Protein AF-0000000070214002 (afdb_homodimer)

InterPro domains:
  IPR002818 DJ-1/PfpI [PF01965] (9-193)
  IPR029062 Class I glutamine amidotransferase-like [G3DSA:3.40.50.880] (2-224)
  IPR029062 Class I glutamine amidotransferase-like [SSF52317] (7-211)
  IPR052158 Isonitrile Hydratase and Quaternary Amine Regulator [PTHR43130] (5-222)

Organism: Alternaria alternata (NCBI:txid5599)

Sequence (456 aa):
MPAHPLPTKIGVVIFPGFQLLDWAGPLDAFNILSNNHTLSLCTIAYTLDPVPTQNFMQDKQGSQFSQSMVPTHTFENAPDDLEVLLLPGGLGARGPGSDAWMKPQVEYLKRLDLSGKGSIKWVLTVCTGSEILARTGLLDGRRATTNKRAFNDVKTQHPNVDWVAKARWVVDGNIWTSSGISAGMDLAFAWMAEVFGEETAQFVADRSEYERNVDSGNDRYAERWGAVMPAHPLPTKIGVVIFPGFQLLDWAGPLDAFNILSNNHTLSLCTIAYTLDPVPTQNFMQDKQGSQFSQSMVPTHTFENAPDDLEVLLLPGGLGARGPGSDAWMKPQVEYLKRLDLSGKGSIKWVLTVCTGSEILARTGLLDGRRATTNKRAFNDVKTQHPNVDWVAKARWVVDGNIWTSSGISAGMDLAFAWMAEVFGEETAQFVADRSEYERNVDSGNDRYAERWGAV

Solvent-accessible surface area (backbone atoms only — not comparable to full-atom values): 22161 Å² total; per-residue (Å²): 124,84,77,72,78,74,78,40,34,37,31,34,51,57,51,58,5,29,35,60,36,23,48,38,39,32,46,35,54,49,45,57,45,16,41,79,38,55,28,33,56,40,36,30,18,88,46,64,61,64,39,34,38,49,35,70,53,21,54,75,48,65,21,53,52,62,54,32,37,52,34,74,26,24,72,87,66,50,74,84,70,34,24,31,39,37,31,36,17,38,58,30,68,70,41,92,69,15,66,67,69,42,43,62,55,41,53,46,57,62,71,48,60,81,82,35,79,53,52,26,40,34,38,39,22,10,11,46,13,33,55,55,47,40,75,61,52,75,36,54,75,33,57,32,23,33,17,30,78,51,31,62,65,48,43,68,76,41,68,57,35,45,70,45,56,60,26,25,34,30,76,44,86,45,37,36,17,4,12,24,33,47,22,16,34,31,41,42,40,53,50,34,23,72,71,68,30,56,69,52,25,50,52,45,30,54,72,33,50,43,89,70,64,88,50,45,65,69,32,70,47,13,55,74,49,60,44,95,124,84,78,72,78,74,80,38,34,37,32,35,52,56,50,58,5,28,35,58,34,22,49,38,40,32,47,35,54,50,45,58,43,16,41,81,38,55,26,32,55,40,35,30,18,89,46,65,60,64,39,34,38,51,35,70,53,21,53,75,48,65,21,53,54,62,54,32,36,49,34,75,24,24,72,87,64,50,76,83,69,35,25,30,39,38,30,36,18,36,58,29,68,71,42,92,68,15,66,67,69,42,44,64,55,42,54,46,56,62,71,48,60,81,80,35,80,54,51,27,41,35,37,40,23,9,11,46,12,34,54,56,48,40,73,59,50,76,35,54,78,32,56,31,23,33,17,29,79,51,30,63,63,49,44,68,76,42,69,57,34,44,70,44,54,62,27,26,34,28,76,42,87,45,38,34,16,5,12,25,32,48,22,15,34,32,41,43,40,53,51,35,23,72,71,68,29,54,69,52,25,50,50,46,30,55,73,33,50,43,90,70,64,88,50,46,64,68,32,71,47,13,56,75,49,58,44,97

Foldseek 3Di:
DPQPDFFAEEEEEDAAQFDPLLPCQLVLLVVLLCVPPHHDYFYEYQDQFWHKNDAVVCVVVVHPDIDTHGGPYYLVPPDQQGAEYEFTGGRCCPDVPNCVRLVSVLVSLLVHDCVCPGNHNAYEYAACSVLSVVVNVPQFCHEWEHALLCGVVSCVVRVRHNYDLQWQWDDTRRYIYGYHRNSSNLSSLQVCCVRVNNVSSVVSCVVVVHDHDNGGRPDCVSVVNVVD/DPQPDFFAEEEEEDAAQFDPLLPCQLVLLVVLLCVPPHHDYFYEYQDQFWHKNDAVVCVVVVHPDIDTHGGPYYLVPPDQQGAEYEFTGGRCCPDVPNVVRLVSVLVSLLVHDCVCPGNHNAYEYAACSVLSVVVNVPQFCHEWEHALLCGVVSCVVRVRHNYDLQWQWDDDRRYIYGYHRNSSNLSSLQVCCVRVNNVSSVVSCVVVVHDHDNGGRPHCVSVVNVVD

Secondary structure (DSSP, 8-state):
----PPP-EEEEE--TT--HHHHHHHHHHHHHHTTTS--EEEEEESSSS-EE---HHHHHHT-B---EE--SEETTT--TT--EEEE---GGGTSTTHHHHHHHHHHHHHHS--SSSSS--EEEE-TTHHHHHHTTTTTTTSEE---SSSHHHHHHH-TTSEE-SS-SEEEETTEEEE-STTHHHHHHHHHHHHHH-HHHHHHHHHHTT------TT--THHHHTT--/----PPP-EEEEE--TT--HHHHHHHHHHHHHHTTTS--EEEEEESSSS-EE---HHHHHHT-B---EE--SEETTT--TT--EEEE---GGGTSTTHHHHHHHHHHHHHHS--SSSSS--EEEE-TTHHHHHHTTTTTTTSEE---SSSHHHHHHH-TTSEE-SS-SEEEETTEEEE-STTHHHHHHHHHHHHHH-HHHHHHHHHHTT------TT--THHHHTT--

Nearest PDB structures (foldseek):
  3mgk-assembly1_A  TM=8.714E-01  e=1.016E-22  Clostridium acetobutylicum
  4e08-assembly1_B  TM=8.415E-01  e=1.774E-12  Drosophila melanogaster
  3er6-assembly3_E  TM=8.351E-01  e=1.219E-11  Vibrio parahaemolyticus
  4xll-assembly1_B  TM=7.725E-01  e=6.483E-11  Toxoplasma gondii
  3er6-assembly1_B  TM=8.057E-01  e=6.913E-11  Vibrio parahaemolyticus

pLDDT: mean 96.8, std 7.23, range [34.97, 98.94]

Structure (mmCIF, N/CA/C/O backbone):
data_AF-0000000070214002-model_v1
#
loop_
_entity.id
_entity.type
_entity.pdbx_description
1 polymer 'DJ-1/PfpI family protein-like protein'
#
loop_
_atom_site.group_PDB
_atom_site.id
_atom_site.type_symbol
_atom_site.label_atom_id
_atom_site.label_alt_id
_atom_site.label_comp_id
_atom_site.label_asym_id
_atom_site.label_entity_id
_atom_site.label_seq_id
_atom_site.pdbx_PDB_ins_code
_atom_site.Cartn_x
_atom_site.Cartn_y
_atom_site.Cartn_z
_atom_site.occupancy
_atom_site.B_iso_or_equiv
_atom_site.auth_seq_id
_atom_site.auth_comp_id
_atom_site.auth_asym_id
_atom_site.auth_atom_id
_atom_site.pdbx_PDB_model_num
ATOM 1 N N . MET A 1 1 ? -24.578 14.391 22.609 1 34.97 1 MET A N 1
ATOM 2 C CA . MET A 1 1 ? -23.875 15.234 21.641 1 34.97 1 MET A CA 1
ATOM 3 C C . MET A 1 1 ? -24.219 14.812 20.203 1 34.97 1 MET A C 1
ATOM 5 O O . MET A 1 1 ? -24.234 13.617 19.906 1 34.97 1 MET A O 1
ATOM 9 N N . PRO A 1 2 ? -24.953 15.562 19.406 1 40.78 2 PRO A N 1
ATOM 10 C CA . PRO A 1 2 ? -25.469 15.031 18.141 1 40.78 2 PRO A CA 1
ATOM 11 C C . PRO A 1 2 ? -24.422 14.273 17.344 1 40.78 2 PRO A C 1
ATOM 13 O O . PRO A 1 2 ? -23.234 14.617 17.391 1 40.78 2 PRO A O 1
ATOM 16 N N . ALA A 1 3 ? -24.516 13.055 17.172 1 52.34 3 ALA A N 1
ATOM 17 C CA . ALA A 1 3 ? -23.625 12.172 16.406 1 52.34 3 ALA A CA 1
ATOM 18 C C . ALA A 1 3 ? -23.266 12.789 15.062 1 52.34 3 ALA A C 1
ATOM 20 O O . ALA A 1 3 ? -24.141 13.133 14.273 1 52.34 3 ALA A O 1
ATOM 21 N N . HIS A 1 4 ? -22.156 13.805 14.938 1 65.88 4 HIS A N 1
ATOM 22 C CA . HIS A 1 4 ? -21.75 14.289 13.617 1 65.88 4 HIS A CA 1
ATOM 23 C C . HIS A 1 4 ? -21.844 13.18 12.57 1 65.88 4 HIS A C 1
ATOM 25 O O . HIS A 1 4 ? -21.609 12.008 12.875 1 65.88 4 HIS A O 1
ATOM 31 N N . PRO A 1 5 ? -22.5 13.609 11.477 1 87.25 5 PRO A N 1
ATOM 32 C CA . PRO A 1 5 ? -22.594 12.609 10.406 1 87.25 5 PRO A CA 1
ATOM 33 C C . PRO A 1 5 ? -21.234 12.023 10.031 1 87.25 5 PRO A C 1
ATOM 35 O O . PRO A 1 5 ? -20.203 12.695 10.148 1 87.25 5 PRO A O 1
ATOM 38 N N . LEU A 1 6 ? -21.172 10.727 9.844 1 96.62 6 LEU A N 1
ATOM 39 C CA . LEU A 1 6 ? -19.953 10.039 9.422 1 96.62 6 LEU A CA 1
ATOM 40 C C . LEU A 1 6 ? -19.422 10.633 8.117 1 96.62 6 LEU A C 1
ATOM 42 O O . LEU A 1 6 ? -20.188 10.984 7.227 1 96.62 6 LEU A O 1
ATOM 46 N N . PRO A 1 7 ? -18.141 10.859 8.078 1 97.94 7 PRO A N 1
ATOM 47 C CA . PRO A 1 7 ? -17.578 11.406 6.84 1 97.94 7 PRO A CA 1
ATOM 48 C C . PRO A 1 7 ? -17.781 10.484 5.645 1 97.94 7 PRO A C 1
ATOM 50 O O . PRO A 1 7 ? -17.781 9.258 5.797 1 97.94 7 PRO A O 1
ATOM 53 N N . THR A 1 8 ? -17.891 11.102 4.457 1 98.31 8 THR A N 1
ATOM 54 C CA . THR A 1 8 ? -18.109 10.312 3.248 1 98.31 8 THR A CA 1
ATOM 55 C C . THR A 1 8 ? -17.125 10.719 2.156 1 98.31 8 THR A C 1
ATOM 57 O O . THR A 1 8 ? -16.938 9.977 1.188 1 98.31 8 THR A O 1
ATOM 60 N N . LYS A 1 9 ? -16.547 11.914 2.232 1 98.69 9 LYS A N 1
ATOM 61 C CA . LYS A 1 9 ? -15.68 12.422 1.167 1 98.69 9 LYS A CA 1
ATOM 62 C C . LYS A 1 9 ? -14.25 12.609 1.661 1 98.69 9 LYS A C 1
ATOM 64 O O . LYS A 1 9 ? -13.992 13.453 2.521 1 98.69 9 LYS A O 1
ATOM 69 N N . ILE A 1 10 ? -13.367 11.891 1.096 1 98.88 10 ILE A N 1
ATOM 70 C CA . ILE A 1 10 ? -11.961 11.867 1.491 1 98.88 10 ILE A CA 1
ATOM 71 C C . ILE A 1 10 ? -11.094 12.367 0.338 1 98.88 10 ILE A C 1
ATOM 73 O O . ILE A 1 10 ? -11.266 11.938 -0.806 1 98.88 10 ILE A O 1
ATOM 77 N N . GLY A 1 11 ? -10.258 13.344 0.576 1 98.94 11 GLY A N 1
ATOM 78 C CA . GLY A 1 11 ? -9.219 13.766 -0.35 1 98.94 11 GLY A CA 1
ATOM 79 C C . GLY A 1 11 ? -7.836 13.289 0.047 1 98.94 11 GLY A C 1
ATOM 80 O O . GLY A 1 11 ? -7.516 13.219 1.235 1 98.94 11 GLY A O 1
ATOM 81 N N . VAL A 1 12 ? -7.051 12.938 -0.896 1 98.94 12 VAL A N 1
ATOM 82 C CA . VAL A 1 12 ? -5.641 12.633 -0.677 1 98.94 12 VAL A CA 1
ATOM 83 C C . VAL A 1 12 ? -4.777 13.414 -1.665 1 98.94 12 VAL A C 1
ATOM 85 O O . VAL A 1 12 ? -5.125 13.531 -2.842 1 98.94 12 VAL A O 1
ATOM 88 N N . VAL A 1 13 ? -3.689 13.977 -1.205 1 98.56 13 VAL A N 1
ATOM 89 C CA . VAL A 1 13 ? -2.771 14.727 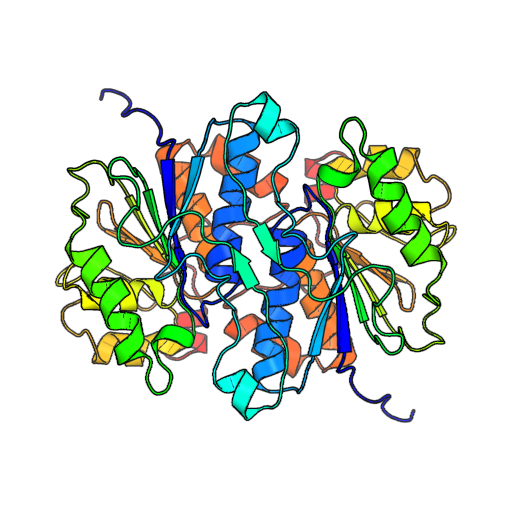-2.051 1 98.56 13 VAL A CA 1
ATOM 90 C C . VAL A 1 13 ? -1.559 13.867 -2.396 1 98.56 13 VAL A C 1
ATOM 92 O O . VAL A 1 13 ? -0.969 13.234 -1.52 1 98.56 13 VAL A O 1
ATOM 95 N N . ILE A 1 14 ? -1.223 13.852 -3.686 1 98.19 14 ILE A N 1
ATOM 96 C CA . ILE A 1 14 ? -0.015 13.133 -4.074 1 98.19 14 ILE A CA 1
ATOM 97 C C . ILE A 1 14 ? 0.892 14.055 -4.891 1 98.19 14 ILE A C 1
ATOM 99 O O . ILE A 1 14 ? 0.441 15.07 -5.418 1 98.19 14 ILE A O 1
ATOM 103 N N . PHE A 1 15 ? 2.16 13.711 -4.953 1 97.06 15 PHE A N 1
ATOM 104 C CA . PHE A 1 15 ? 3.217 14.445 -5.645 1 97.06 15 PHE A CA 1
ATOM 105 C C . PHE A 1 15 ? 4.301 13.492 -6.133 1 97.06 15 PHE A C 1
ATOM 107 O O . PHE A 1 15 ? 4.418 12.367 -5.645 1 97.06 15 PHE A O 1
ATOM 114 N N . PRO A 1 16 ? 5.062 13.906 -7.191 1 96.44 16 PRO A N 1
ATOM 115 C CA . PRO A 1 16 ? 6.129 13.016 -7.66 1 96.44 16 PRO A CA 1
ATOM 116 C C . PRO A 1 16 ? 7.082 12.602 -6.539 1 96.44 16 PRO A C 1
ATOM 118 O O . PRO A 1 16 ? 7.578 13.453 -5.797 1 96.44 16 PRO A O 1
ATOM 121 N N . GLY A 1 17 ? 7.285 11.297 -6.41 1 96.94 17 GLY A N 1
ATOM 122 C CA . GLY A 1 17 ? 8.195 10.781 -5.398 1 96.94 17 GLY A CA 1
ATOM 123 C C . GLY A 1 17 ? 7.531 10.578 -4.051 1 96.94 17 GLY A C 1
ATOM 124 O O . GLY A 1 17 ? 8.211 10.492 -3.025 1 96.94 17 GLY A O 1
ATOM 125 N N . PHE A 1 18 ? 6.148 10.586 -4.02 1 97.88 18 PHE A N 1
ATOM 126 C CA . PHE A 1 18 ? 5.504 10.219 -2.764 1 97.88 18 PHE A CA 1
ATOM 127 C C . PHE A 1 18 ? 5.762 8.758 -2.422 1 97.88 18 PHE A C 1
ATOM 129 O O . PHE A 1 18 ? 6.098 7.961 -3.301 1 97.88 18 PHE A O 1
ATOM 136 N N . GLN A 1 19 ? 5.734 8.445 -1.136 1 98.69 19 GLN A N 1
ATOM 137 C CA . GLN A 1 19 ? 5.945 7.078 -0.666 1 98.69 19 GLN A CA 1
ATOM 138 C C . GLN A 1 19 ? 4.707 6.219 -0.889 1 98.69 19 GLN A C 1
ATOM 140 O O . GLN A 1 19 ? 3.633 6.523 -0.362 1 98.69 19 GLN A O 1
ATOM 145 N N . LEU A 1 20 ? 4.848 5.176 -1.589 1 98.94 20 LEU A N 1
ATOM 146 C CA . LEU A 1 20 ? 3.734 4.359 -2.059 1 98.94 20 LEU A CA 1
ATOM 147 C C . LEU A 1 20 ? 2.877 3.887 -0.89 1 98.94 20 LEU A C 1
ATOM 149 O O . LEU A 1 20 ? 1.657 4.07 -0.895 1 98.94 20 LEU A O 1
ATOM 153 N N . LEU A 1 21 ? 3.486 3.367 0.119 1 98.94 21 LEU A N 1
ATOM 154 C CA . LEU A 1 21 ? 2.732 2.764 1.212 1 98.94 21 LEU A CA 1
ATOM 155 C C . LEU A 1 21 ? 2.146 3.838 2.125 1 98.94 21 LEU A C 1
ATOM 157 O O . LEU A 1 21 ? 1.149 3.6 2.811 1 98.94 21 LEU A O 1
ATOM 161 N N . ASP A 1 22 ? 2.742 5.07 2.16 1 98.94 22 ASP A N 1
ATOM 162 C CA . ASP A 1 22 ? 2.113 6.18 2.869 1 98.94 22 ASP A CA 1
ATOM 163 C C . ASP A 1 22 ? 0.704 6.441 2.342 1 98.94 22 ASP A C 1
ATOM 165 O O . ASP A 1 22 ? -0.184 6.84 3.098 1 98.94 22 ASP A O 1
ATOM 169 N N . TRP A 1 23 ? 0.644 6.301 1.105 1 98.88 23 TRP A N 1
ATOM 170 C CA . TRP A 1 23 ? -0.582 6.559 0.355 1 98.88 23 TRP A CA 1
ATOM 171 C C . TRP A 1 23 ? -1.485 5.332 0.351 1 98.88 23 TRP A C 1
ATOM 173 O O . TRP A 1 23 ? -2.652 5.41 0.744 1 98.88 23 TRP A O 1
ATOM 183 N N . ALA A 1 24 ? -0.997 4.18 0.075 1 98.94 24 ALA A N 1
ATOM 184 C CA . ALA A 1 24 ? -1.793 2.986 -0.192 1 98.94 24 ALA A CA 1
ATOM 185 C C . ALA A 1 24 ? -2.25 2.33 1.107 1 98.94 24 ALA A C 1
ATOM 187 O O . ALA A 1 24 ? -3.326 1.73 1.162 1 98.94 24 ALA A O 1
ATOM 188 N N . GLY A 1 25 ? -1.428 2.424 2.146 1 98.88 25 GLY A N 1
ATOM 189 C CA . GLY A 1 25 ? -1.771 1.788 3.408 1 98.88 25 GLY A CA 1
ATOM 190 C C . GLY A 1 25 ? -3.105 2.248 3.965 1 98.88 25 GLY A C 1
ATOM 191 O O . GLY A 1 25 ? -4.047 1.459 4.062 1 98.88 25 GLY A O 1
ATOM 192 N N . PRO A 1 26 ? -3.203 3.541 4.273 1 98.94 26 PRO A N 1
ATOM 193 C CA . PRO A 1 26 ? -4.484 4.062 4.758 1 98.94 26 PRO A CA 1
ATOM 194 C C . PRO A 1 26 ? -5.617 3.871 3.748 1 98.94 26 PRO A C 1
ATOM 196 O O . PRO A 1 26 ? -6.727 3.488 4.125 1 98.94 26 PRO A O 1
ATOM 199 N N . LEU A 1 27 ? -5.316 4.062 2.469 1 98.94 27 LEU A N 1
ATOM 200 C CA . LEU A 1 27 ? -6.371 4.039 1.461 1 98.94 27 LEU A CA 1
ATOM 201 C C . LEU A 1 27 ? -6.945 2.633 1.306 1 98.94 27 LEU A C 1
ATOM 203 O O . LEU A 1 27 ? -8.141 2.469 1.035 1 98.94 27 LEU A O 1
ATOM 207 N N . ASP A 1 28 ? -6.094 1.624 1.484 1 98.94 28 ASP A N 1
ATOM 208 C CA . ASP A 1 28 ? -6.641 0.276 1.371 1 98.94 28 ASP A CA 1
ATOM 209 C C . ASP A 1 28 ? -7.645 -0.006 2.488 1 98.94 28 ASP A C 1
ATOM 211 O O . ASP A 1 28 ? -8.656 -0.673 2.268 1 98.94 28 ASP A O 1
ATOM 215 N N . ALA A 1 29 ? -7.336 0.45 3.719 1 98.88 29 ALA A N 1
ATOM 216 C CA . ALA A 1 29 ? -8.297 0.336 4.812 1 98.88 29 ALA A CA 1
ATOM 217 C C . ALA A 1 29 ? -9.609 1.036 4.465 1 98.88 29 ALA A C 1
ATOM 219 O O . ALA A 1 29 ? -10.695 0.489 4.688 1 98.88 29 ALA A O 1
ATOM 220 N N . PHE A 1 30 ? -9.516 2.201 3.865 1 98.94 30 PHE A N 1
ATOM 221 C CA . PHE A 1 30 ? -10.711 2.955 3.484 1 98.94 30 PHE A CA 1
ATOM 222 C C . PHE A 1 30 ? -11.438 2.27 2.334 1 98.94 30 PHE A C 1
ATOM 224 O O . PHE A 1 30 ? -12.664 2.322 2.252 1 98.94 30 PHE A O 1
ATOM 231 N N . ASN A 1 31 ? -10.648 1.678 1.408 1 98.94 31 ASN A N 1
ATOM 232 C CA . ASN A 1 31 ? -11.289 0.875 0.368 1 98.94 31 ASN A CA 1
ATOM 233 C C . ASN A 1 31 ? -12.172 -0.214 0.963 1 98.94 31 ASN A C 1
ATOM 235 O O . ASN A 1 31 ? -13.328 -0.374 0.557 1 98.94 31 ASN A O 1
ATOM 239 N N . ILE A 1 32 ? -11.617 -0.946 1.896 1 98.88 32 ILE A N 1
ATOM 240 C CA . ILE A 1 32 ? -12.367 -2.029 2.523 1 98.88 32 ILE A CA 1
ATOM 241 C C . ILE A 1 32 ? -13.57 -1.457 3.275 1 98.88 32 ILE A C 1
ATOM 243 O O . ILE A 1 32 ? -14.68 -1.995 3.191 1 98.88 32 ILE A O 1
ATOM 247 N N . LEU A 1 33 ? -13.406 -0.366 4 1 98.94 33 LEU A N 1
ATOM 248 C CA . LEU A 1 33 ? -14.5 0.312 4.684 1 98.94 33 LEU A CA 1
ATOM 249 C C . LEU A 1 33 ? -15.609 0.679 3.701 1 98.94 33 LEU A C 1
ATOM 251 O O . LEU A 1 33 ? -16.797 0.557 4.02 1 98.94 33 LEU A O 1
ATOM 255 N N . SER A 1 34 ? -15.25 1.08 2.49 1 98.88 34 SER A N 1
ATOM 256 C CA . SER A 1 34 ? -16.188 1.594 1.491 1 98.88 34 SER A CA 1
ATOM 257 C C . SER A 1 34 ? -17.062 0.48 0.931 1 98.88 34 SER A C 1
ATOM 259 O O . SER A 1 34 ? -18.031 0.747 0.213 1 98.88 34 SER A O 1
ATOM 261 N N . ASN A 1 35 ? -16.688 -0.766 1.228 1 98.25 35 ASN A N 1
ATOM 262 C CA . ASN A 1 35 ? -17.562 -1.875 0.851 1 98.25 35 ASN A CA 1
ATOM 263 C C . ASN A 1 35 ? -18.859 -1.849 1.632 1 98.25 35 ASN A C 1
ATOM 265 O O . ASN A 1 35 ? -19.859 -2.42 1.194 1 98.25 35 ASN A O 1
ATOM 269 N N . ASN A 1 36 ? -18.844 -1.184 2.842 1 97.88 36 ASN A N 1
ATOM 270 C CA . ASN A 1 36 ? -20.016 -1.238 3.711 1 97.88 36 ASN A CA 1
ATOM 271 C C . ASN A 1 36 ? -20.438 0.155 4.168 1 97.88 36 ASN A C 1
ATOM 273 O O . ASN A 1 36 ? -21.469 0.311 4.82 1 97.88 36 ASN A O 1
ATOM 277 N N . HIS A 1 37 ? -19.609 1.136 3.906 1 98.31 37 HIS A N 1
ATOM 278 C CA . HIS A 1 37 ? -19.891 2.547 4.148 1 98.31 37 HIS A CA 1
ATOM 279 C C . HIS A 1 37 ? -19.641 3.381 2.895 1 98.31 37 HIS A C 1
ATOM 281 O O . HIS A 1 37 ? -18.562 3.32 2.299 1 98.31 37 HIS A O 1
ATOM 287 N N . THR A 1 38 ? -20.672 4.129 2.49 1 98.5 38 THR A N 1
ATOM 288 C CA . THR A 1 38 ? -20.547 4.902 1.258 1 98.5 38 THR A CA 1
ATOM 289 C C . THR A 1 38 ? -19.469 5.965 1.393 1 98.5 38 THR A C 1
ATOM 291 O O . THR A 1 38 ? -19.578 6.879 2.215 1 98.5 38 THR A O 1
ATOM 294 N N . LEU A 1 39 ? -18.438 5.855 0.623 1 98.81 39 LEU A N 1
ATOM 295 C CA . LEU A 1 39 ? -17.312 6.797 0.613 1 98.81 39 LEU A CA 1
ATOM 296 C C . LEU A 1 39 ? -16.984 7.23 -0.811 1 98.81 39 LEU A C 1
ATOM 298 O O . LEU A 1 39 ? -17.25 6.5 -1.767 1 98.81 39 LEU A O 1
ATOM 302 N N . SER A 1 40 ? -16.469 8.414 -0.917 1 98.81 40 SER A N 1
ATOM 303 C CA . SER A 1 40 ? -15.906 8.93 -2.164 1 98.81 40 SER A CA 1
ATOM 304 C C . SER A 1 40 ? -14.484 9.438 -1.97 1 98.81 40 SER A C 1
ATOM 306 O O . SER A 1 40 ? -14.164 10.031 -0.939 1 98.81 40 SER A O 1
ATOM 308 N N . LEU A 1 41 ? -13.695 9.211 -2.982 1 98.94 41 LEU A N 1
ATOM 309 C CA . LEU A 1 41 ? -12.289 9.594 -2.918 1 98.94 41 LEU A CA 1
ATOM 310 C C . LEU A 1 41 ? -11.953 10.617 -3.996 1 98.94 41 LEU A C 1
ATOM 312 O O . LEU A 1 41 ? -12.391 10.484 -5.141 1 98.94 41 LEU A O 1
ATOM 316 N N . CYS A 1 42 ? -11.211 11.594 -3.621 1 98.75 42 CYS A N 1
ATOM 317 C CA . CYS A 1 42 ? -10.562 12.523 -4.543 1 98.75 42 CYS A CA 1
ATOM 318 C C . CYS A 1 42 ? -9.047 12.453 -4.41 1 98.75 42 CYS A C 1
ATOM 320 O O . CYS A 1 42 ? -8.5 12.68 -3.326 1 98.75 42 CYS A O 1
ATOM 322 N N . THR A 1 43 ? -8.438 12.07 -5.453 1 98.94 43 THR A N 1
ATOM 323 C CA . THR A 1 43 ? -6.98 12.148 -5.508 1 98.94 43 THR A CA 1
ATOM 324 C C . THR A 1 43 ? -6.535 13.453 -6.164 1 98.94 43 THR A C 1
ATOM 326 O O . THR A 1 43 ? -6.824 13.695 -7.34 1 98.94 43 THR A O 1
ATOM 329 N N . ILE A 1 44 ? -5.785 14.219 -5.402 1 98.88 44 ILE A N 1
ATOM 330 C CA . ILE A 1 44 ? -5.516 15.594 -5.793 1 98.88 44 ILE A CA 1
ATOM 331 C C . ILE A 1 44 ? -4.02 15.773 -6.055 1 98.88 44 ILE A C 1
ATOM 333 O O . ILE A 1 44 ? -3.189 15.336 -5.258 1 98.88 44 ILE A O 1
ATOM 337 N N . ALA A 1 45 ? -3.652 16.359 -7.18 1 98.38 45 ALA A N 1
ATOM 338 C CA . ALA A 1 45 ? -2.264 16.641 -7.531 1 98.38 45 ALA A CA 1
ATOM 339 C C . ALA A 1 45 ? -2.15 17.938 -8.328 1 98.38 45 ALA A C 1
ATOM 341 O O . ALA A 1 45 ? -3.146 18.641 -8.531 1 98.38 45 ALA A O 1
ATOM 342 N N . TYR A 1 46 ? -0.903 18.312 -8.562 1 96.88 46 TYR A N 1
ATOM 343 C CA . TYR A 1 46 ? -0.628 19.547 -9.289 1 96.88 46 TYR A CA 1
ATOM 344 C C . TYR A 1 46 ? -1.214 19.484 -10.695 1 96.88 46 TYR A C 1
ATOM 346 O O . TYR A 1 46 ? -1.688 20.5 -11.219 1 96.88 46 TYR A O 1
ATOM 354 N N . THR A 1 47 ? -1.211 18.344 -11.344 1 96.62 47 THR A N 1
ATOM 355 C CA . THR A 1 47 ? -1.752 18.109 -12.68 1 96.62 47 THR A CA 1
ATOM 356 C C . THR A 1 47 ? -2.602 16.844 -12.703 1 96.62 47 THR A C 1
ATOM 358 O O . THR A 1 47 ? -2.646 16.094 -11.727 1 96.62 47 THR A O 1
ATOM 361 N N . LEU A 1 48 ? -3.266 16.609 -13.883 1 98.31 48 LEU A N 1
ATOM 362 C CA . LEU A 1 48 ? -4.043 15.391 -14.055 1 98.31 48 LEU A CA 1
ATOM 363 C C . LEU A 1 48 ? -3.188 14.289 -14.664 1 98.31 48 LEU A C 1
ATOM 365 O O . LEU A 1 48 ? -3.635 13.141 -14.781 1 98.31 48 LEU A O 1
ATOM 369 N N . ASP A 1 49 ? -1.946 14.672 -15.039 1 98.31 49 ASP A N 1
ATOM 370 C CA . ASP A 1 49 ? -1.047 13.625 -15.516 1 98.31 49 ASP A CA 1
ATOM 371 C C . ASP A 1 49 ? -0.745 12.617 -14.406 1 98.31 49 ASP A C 1
ATOM 373 O O . ASP A 1 49 ? -0.717 12.977 -13.227 1 98.31 49 ASP A O 1
ATOM 377 N N . PRO A 1 50 ? -0.516 11.359 -14.766 1 98.69 50 PRO A N 1
ATOM 378 C CA . PRO A 1 50 ? -0.149 10.375 -13.742 1 98.69 50 PRO A CA 1
ATOM 379 C C . PRO A 1 50 ? 1.051 10.805 -12.906 1 98.69 50 PRO A C 1
ATOM 381 O O . PRO A 1 50 ? 1.998 11.391 -13.438 1 98.69 50 PRO A O 1
ATOM 384 N N . VAL A 1 51 ? 1.011 10.562 -11.617 1 98.31 51 VAL A N 1
ATOM 385 C CA . VAL A 1 51 ? 2.045 10.977 -10.672 1 98.31 51 VAL A CA 1
ATOM 386 C C . VAL A 1 51 ? 2.881 9.766 -10.266 1 98.31 51 VAL A C 1
ATOM 388 O O . VAL A 1 51 ? 2.35 8.781 -9.742 1 98.31 51 VAL A O 1
ATOM 391 N N . PRO A 1 52 ? 4.195 9.82 -10.477 1 98.5 52 PRO A N 1
ATOM 392 C CA . PRO A 1 52 ? 5.043 8.656 -10.211 1 98.5 52 PRO A CA 1
ATOM 393 C C . PRO A 1 52 ? 5.578 8.625 -8.781 1 98.5 52 PRO A C 1
ATOM 395 O O . PRO A 1 52 ? 5.734 9.68 -8.156 1 98.5 52 PRO A O 1
ATOM 398 N N . THR A 1 53 ? 5.93 7.402 -8.312 1 98.62 53 THR A N 1
ATOM 399 C CA . THR A 1 53 ? 6.586 7.223 -7.02 1 98.62 53 THR A CA 1
ATOM 400 C C . THR A 1 53 ? 8.102 7.352 -7.16 1 98.62 53 THR A C 1
ATOM 402 O O . THR A 1 53 ? 8.828 7.328 -6.16 1 98.62 53 THR A O 1
ATOM 405 N N . GLN A 1 54 ? 8.617 7.434 -8.43 1 98.06 54 GLN A N 1
ATOM 406 C CA . GLN A 1 54 ? 10.047 7.504 -8.68 1 98.06 54 GLN A CA 1
ATOM 407 C C . GLN A 1 54 ? 10.688 8.641 -7.891 1 98.06 54 GLN A C 1
ATOM 409 O O . GLN A 1 54 ? 10.141 9.742 -7.824 1 98.06 54 GLN A O 1
ATOM 414 N N . ASN A 1 55 ? 11.773 8.328 -7.242 1 96.75 55 ASN A N 1
ATOM 415 C CA . ASN A 1 55 ? 12.445 9.344 -6.441 1 96.75 55 ASN A CA 1
ATOM 416 C C . ASN A 1 55 ? 13.922 9.469 -6.82 1 96.75 55 ASN A C 1
ATOM 418 O O . ASN A 1 55 ? 14.43 8.68 -7.613 1 96.75 55 ASN A O 1
ATOM 422 N N . PHE A 1 56 ? 14.609 10.445 -6.223 1 96.19 56 PHE A N 1
ATOM 423 C CA . PHE A 1 56 ? 15.961 10.797 -6.641 1 96.19 56 PHE A CA 1
ATOM 424 C C . PHE A 1 56 ? 16.953 9.719 -6.23 1 96.19 56 PHE A C 1
ATOM 426 O O . PHE A 1 56 ? 18 9.547 -6.871 1 96.19 56 PHE A O 1
ATOM 433 N N . MET A 1 57 ? 16.719 8.953 -5.113 1 97.19 57 MET A N 1
ATOM 434 C CA . MET A 1 57 ? 17.625 7.883 -4.711 1 97.19 57 MET A CA 1
ATOM 435 C C . MET A 1 57 ? 17.625 6.754 -5.738 1 97.19 57 MET A C 1
ATOM 437 O O . MET A 1 57 ? 18.656 6.176 -6.039 1 97.19 57 MET A O 1
ATOM 441 N N . GLN A 1 58 ? 16.438 6.453 -6.27 1 98.12 58 GLN A N 1
ATOM 442 C CA . GLN A 1 58 ? 16.312 5.441 -7.316 1 98.12 58 GLN A CA 1
ATOM 443 C C . GLN A 1 58 ? 17.031 5.887 -8.594 1 98.12 58 GLN A C 1
ATOM 445 O O . GLN A 1 58 ? 17.703 5.082 -9.25 1 98.12 58 GLN A O 1
ATOM 450 N N . ASP A 1 59 ? 16.844 7.18 -8.867 1 97 59 ASP A N 1
ATOM 451 C CA . ASP A 1 59 ? 17.531 7.73 -10.031 1 97 59 ASP A CA 1
ATOM 452 C C . ASP A 1 59 ? 19.047 7.562 -9.906 1 97 59 ASP A C 1
ATOM 454 O O . ASP A 1 59 ? 19.703 7.102 -10.844 1 97 59 ASP A O 1
ATOM 458 N N . LYS A 1 60 ? 19.578 7.934 -8.766 1 97.12 60 LYS A N 1
ATOM 459 C CA . LYS A 1 60 ? 21 7.84 -8.516 1 97.12 60 LYS A CA 1
ATOM 460 C C . LYS A 1 60 ? 21.484 6.398 -8.617 1 97.12 60 LYS A C 1
ATOM 462 O O . LYS A 1 60 ? 22.578 6.141 -9.125 1 97.12 60 LYS A O 1
ATOM 467 N N . GLN A 1 61 ? 20.703 5.422 -8.164 1 98.12 61 GLN A N 1
ATOM 468 C CA . GLN A 1 61 ? 21.047 4.004 -8.156 1 98.12 61 GLN A CA 1
ATOM 469 C C . GLN A 1 61 ? 20.938 3.41 -9.562 1 98.12 61 GLN A C 1
ATOM 471 O O . GLN A 1 61 ? 21.516 2.354 -9.836 1 98.12 61 GLN A O 1
ATOM 476 N N . GLY A 1 62 ? 20.156 4.113 -10.477 1 98.5 62 GLY A N 1
ATOM 477 C CA . GLY A 1 62 ? 19.906 3.594 -11.812 1 98.5 62 GLY A CA 1
ATOM 478 C C . GLY A 1 62 ? 18.703 2.668 -11.883 1 98.5 62 GLY A C 1
ATOM 479 O O . GLY A 1 62 ? 18.578 1.881 -12.82 1 98.5 62 GLY A O 1
ATOM 480 N N . SER A 1 63 ? 17.891 2.76 -10.852 1 98.75 63 SER A N 1
ATOM 481 C CA . SER A 1 63 ? 16.688 1.943 -10.82 1 98.75 63 SER A CA 1
ATOM 482 C C . SER A 1 63 ? 15.562 2.584 -11.625 1 98.75 63 SER A C 1
ATOM 484 O O . SER A 1 63 ? 15.406 3.809 -11.617 1 98.75 63 SER A O 1
ATOM 486 N N . GLN A 1 64 ? 14.852 1.801 -12.367 1 98.5 64 GLN A N 1
ATOM 487 C CA . GLN A 1 64 ? 13.578 2.164 -12.992 1 98.5 64 GLN A CA 1
ATOM 488 C C . GLN A 1 64 ? 12.422 1.414 -12.344 1 98.5 64 GLN A C 1
ATOM 490 O O . GLN A 1 64 ? 11.852 0.498 -12.945 1 98.5 64 GLN A O 1
ATOM 495 N N . PHE A 1 65 ? 12.109 1.82 -11.164 1 98.69 65 PHE A N 1
ATOM 496 C CA . PHE A 1 65 ? 11.133 1.146 -10.32 1 98.69 65 PHE A CA 1
ATOM 497 C C . PHE A 1 65 ? 10.086 2.131 -9.812 1 98.69 65 PHE A C 1
ATOM 499 O O . PHE A 1 65 ? 10.227 2.689 -8.719 1 98.69 65 PHE A O 1
ATOM 506 N N . SER A 1 66 ? 9 2.262 -10.586 1 98.5 66 SER A N 1
ATOM 507 C CA . SER A 1 66 ? 8.039 3.33 -10.352 1 98.5 66 SER A CA 1
ATOM 508 C C . SER A 1 66 ? 6.605 2.836 -10.562 1 98.5 66 SER A C 1
ATOM 510 O O . SER A 1 66 ? 6.359 1.975 -11.406 1 98.5 66 SER A O 1
ATOM 512 N N . GLN A 1 67 ? 5.73 3.303 -9.742 1 98.81 67 GLN A N 1
ATOM 513 C CA . GLN A 1 67 ? 4.289 3.219 -9.953 1 98.81 67 GLN A CA 1
ATOM 514 C C . GLN A 1 67 ? 3.695 4.59 -10.258 1 98.81 67 GLN A C 1
ATOM 516 O O . GLN A 1 67 ? 4.105 5.594 -9.672 1 98.81 67 GLN A O 1
ATOM 521 N N . SER A 1 68 ? 2.75 4.637 -11.117 1 98.75 68 SER A N 1
ATOM 522 C CA . SER A 1 68 ? 2.127 5.902 -11.5 1 98.75 68 SER A CA 1
ATOM 523 C C . SER A 1 68 ? 0.625 5.879 -11.234 1 98.75 68 SER A C 1
ATOM 525 O O . SER A 1 68 ? -0.077 4.98 -11.703 1 98.75 68 SER A O 1
ATOM 527 N N . MET A 1 69 ? 0.167 6.852 -10.477 1 98.69 69 MET A N 1
ATOM 528 C CA . MET A 1 69 ? -1.233 6.965 -10.086 1 98.69 69 MET A CA 1
ATOM 529 C C . MET A 1 69 ? -1.919 8.102 -10.836 1 98.69 69 MET A C 1
ATOM 531 O O . MET A 1 69 ? -1.322 9.156 -11.047 1 98.69 69 MET A O 1
ATOM 535 N N . VAL A 1 70 ? -3.188 7.953 -11.125 1 98.88 70 VAL A N 1
ATOM 536 C CA . VAL A 1 70 ? -3.943 8.953 -11.875 1 98.88 70 VAL A CA 1
ATOM 537 C C . VAL A 1 70 ? -4.715 9.844 -10.906 1 98.88 70 VAL A C 1
ATOM 539 O O . VAL A 1 70 ? -5.617 9.383 -10.203 1 98.88 70 VAL A O 1
ATOM 542 N N . PRO A 1 71 ? -4.402 11.133 -10.898 1 98.81 71 PRO A N 1
ATOM 543 C CA . PRO A 1 71 ? -5.219 12.039 -10.094 1 98.81 71 PRO A CA 1
ATOM 544 C C . PRO A 1 71 ? -6.617 12.25 -10.664 1 98.81 71 PRO A C 1
ATOM 546 O O . PRO A 1 71 ? -6.824 12.094 -11.867 1 98.81 71 PRO A O 1
ATOM 549 N N . THR A 1 72 ? -7.555 12.562 -9.797 1 98.81 72 THR A N 1
ATOM 550 C CA . THR A 1 72 ? -8.914 12.875 -10.242 1 98.81 72 THR A CA 1
ATOM 551 C C . THR A 1 72 ? -9.141 14.383 -10.266 1 98.81 72 THR A C 1
ATOM 553 O O . THR A 1 72 ? -10.078 14.859 -10.914 1 98.81 72 THR A O 1
ATOM 556 N N . HIS A 1 73 ? -8.375 15.125 -9.562 1 98.88 73 HIS A N 1
ATOM 557 C CA . HIS A 1 73 ? -8.5 16.578 -9.438 1 98.88 73 HIS A CA 1
ATOM 558 C C . HIS A 1 73 ? -7.133 17.234 -9.352 1 98.88 73 HIS A C 1
ATOM 560 O O . HIS A 1 73 ? -6.129 16.562 -9.094 1 98.88 73 HIS A O 1
ATOM 566 N N . THR A 1 74 ? -7.117 18.484 -9.625 1 98.69 74 THR A N 1
ATOM 567 C CA . THR A 1 74 ? -5.953 19.328 -9.375 1 98.69 74 THR A CA 1
ATOM 568 C C . THR A 1 74 ? -6.199 20.25 -8.18 1 98.69 74 THR A C 1
ATOM 570 O O . THR A 1 74 ? -7.309 20.281 -7.637 1 98.69 74 THR A O 1
ATOM 573 N N . PHE A 1 75 ? -5.148 20.984 -7.793 1 97.88 75 PHE A N 1
ATOM 574 C CA . PHE A 1 75 ? -5.277 21.953 -6.711 1 97.88 75 PHE A CA 1
ATOM 575 C C . PHE A 1 75 ? -6.285 23.047 -7.07 1 97.88 75 PHE A C 1
ATOM 577 O O . PHE A 1 75 ? -6.879 23.656 -6.188 1 97.88 75 PHE A O 1
ATOM 584 N N . GLU A 1 76 ? -6.559 23.234 -8.336 1 97.38 76 GLU A N 1
ATOM 585 C CA . GLU A 1 76 ? -7.438 24.297 -8.812 1 97.38 76 GLU A CA 1
ATOM 586 C C . GLU A 1 76 ? -8.898 23.859 -8.805 1 97.38 76 GLU A C 1
ATOM 588 O O . GLU A 1 76 ? -9.797 24.672 -8.641 1 97.38 76 GLU A O 1
ATOM 593 N N . ASN A 1 77 ? -9.141 22.562 -8.906 1 98 77 ASN A N 1
ATOM 594 C CA . ASN A 1 77 ? -10.531 22.156 -9.055 1 98 77 ASN A CA 1
ATOM 595 C C . ASN A 1 77 ? -10.93 21.141 -7.992 1 98 77 ASN A C 1
ATOM 597 O O . ASN A 1 77 ? -11.969 20.484 -8.109 1 98 77 ASN A O 1
ATOM 601 N N . ALA A 1 78 ? -10.07 20.906 -6.984 1 97.88 78 ALA A N 1
ATOM 602 C CA . ALA A 1 78 ? -10.438 20.047 -5.863 1 97.88 78 ALA A CA 1
ATOM 603 C C . ALA A 1 78 ? -11.766 20.484 -5.242 1 97.88 78 ALA A C 1
ATOM 605 O O . ALA A 1 78 ? -12.039 21.688 -5.137 1 97.88 78 ALA A O 1
ATOM 606 N N . PRO A 1 79 ? -12.57 19.547 -4.816 1 97.25 79 PRO A N 1
ATOM 607 C CA . PRO A 1 79 ? -13.867 19.922 -4.246 1 97.25 79 PRO A CA 1
ATOM 608 C C . PRO A 1 79 ? -13.734 20.734 -2.955 1 97.25 79 PRO A C 1
ATOM 610 O O . PRO A 1 79 ? -12.781 20.531 -2.197 1 97.25 79 PRO A O 1
ATOM 613 N N . ASP A 1 80 ? -14.758 21.484 -2.65 1 96 80 ASP A N 1
ATOM 614 C CA . ASP A 1 80 ? -14.742 22.344 -1.469 1 96 80 ASP A CA 1
ATOM 615 C C . ASP A 1 80 ? -15.445 21.672 -0.294 1 96 80 ASP A C 1
ATOM 617 O O . ASP A 1 80 ? -15.508 22.234 0.803 1 96 80 ASP A O 1
ATOM 621 N N . ASP A 1 81 ? -15.945 20.484 -0.524 1 97.81 81 ASP A N 1
ATOM 622 C CA . ASP A 1 81 ? -16.719 19.844 0.532 1 97.81 81 ASP A CA 1
ATOM 623 C C . ASP A 1 81 ? -16.031 18.562 1.006 1 97.81 81 ASP A C 1
ATOM 625 O O . ASP A 1 81 ? -16.719 17.594 1.379 1 97.81 81 ASP A O 1
ATOM 629 N N . LEU A 1 82 ? -14.695 18.5 0.853 1 98.62 82 LEU A N 1
ATOM 630 C CA . LEU A 1 82 ? -13.961 17.406 1.479 1 98.62 82 LEU A CA 1
ATOM 631 C C . LEU A 1 82 ? -14.148 17.438 2.994 1 98.62 82 LEU A C 1
ATOM 633 O O . LEU A 1 82 ? -14.242 18.5 3.598 1 98.62 82 LEU A O 1
ATOM 637 N N . GLU A 1 83 ? -14.141 16.234 3.562 1 98.81 83 GLU A N 1
ATOM 638 C CA . GLU A 1 83 ? -14.32 16.141 5.008 1 98.81 83 GLU A CA 1
ATOM 639 C C . GLU A 1 83 ? -13.062 15.625 5.691 1 98.81 83 GLU A C 1
ATOM 641 O O . GLU A 1 83 ? -12.836 15.875 6.875 1 98.81 83 GLU A O 1
ATOM 646 N N . VAL A 1 84 ? -12.273 14.844 4.992 1 98.88 84 VAL A N 1
ATOM 647 C CA . VAL A 1 84 ? -11.008 14.297 5.461 1 98.88 84 VAL A CA 1
ATOM 648 C C . VAL A 1 84 ? -9.914 14.562 4.43 1 98.88 84 VAL A C 1
ATOM 650 O O . VAL A 1 84 ? -10.141 14.438 3.225 1 98.88 84 VAL A O 1
ATOM 653 N N . LEU A 1 85 ? -8.773 15.008 4.871 1 98.94 85 LEU A N 1
ATOM 654 C CA . LEU A 1 85 ? -7.609 15.188 4.008 1 98.94 85 LEU A CA 1
ATOM 655 C C . LEU A 1 85 ? -6.445 14.312 4.473 1 98.94 85 LEU A C 1
ATOM 657 O O . LEU A 1 85 ? -6.07 14.344 5.645 1 98.94 85 LEU A O 1
ATOM 661 N N . LEU A 1 86 ? -5.965 13.469 3.631 1 98.94 86 LEU A N 1
ATOM 662 C CA . LEU A 1 86 ? -4.816 12.609 3.885 1 98.94 86 LEU A CA 1
ATOM 663 C C . LEU A 1 86 ? -3.58 13.117 3.154 1 98.94 86 LEU A C 1
ATOM 665 O O . LEU A 1 86 ? -3.631 13.391 1.952 1 98.94 86 LEU A O 1
ATOM 669 N N . LEU A 1 87 ? -2.459 13.273 3.865 1 98.88 87 LEU A N 1
ATOM 670 C CA . LEU A 1 87 ? -1.2 13.773 3.324 1 98.88 87 LEU A CA 1
ATOM 671 C C . LEU A 1 87 ? -0.081 12.758 3.514 1 98.88 87 LEU A C 1
ATOM 673 O O . LEU A 1 87 ? 0.505 12.664 4.594 1 98.88 87 LEU A O 1
ATOM 677 N N . PRO A 1 88 ? 0.263 12.031 2.475 1 98.81 88 PRO A N 1
ATOM 678 C CA . PRO A 1 88 ? 1.434 11.148 2.545 1 98.81 88 PRO A CA 1
ATOM 679 C C . PRO A 1 88 ? 2.752 11.914 2.494 1 98.81 88 PRO A C 1
ATOM 681 O O . PRO A 1 88 ? 2.766 13.109 2.164 1 98.81 88 PRO A O 1
ATOM 684 N N . GLY A 1 89 ? 3.85 11.258 2.881 1 98.38 89 GLY A N 1
ATOM 685 C CA . GLY A 1 89 ? 5.191 11.781 2.688 1 98.38 89 GLY A CA 1
ATOM 686 C C . GLY A 1 89 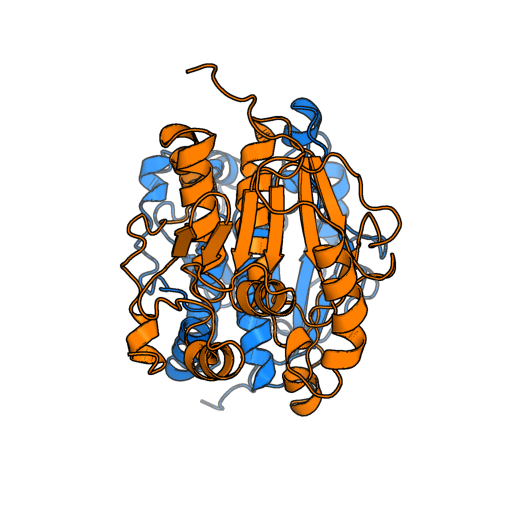? 5.918 11.148 1.518 1 98.38 89 GLY A C 1
ATOM 687 O O . GLY A 1 89 ? 5.289 10.672 0.571 1 98.38 89 GLY A O 1
ATOM 688 N N . GLY A 1 90 ? 7.18 11.289 1.551 1 97.62 90 GLY A N 1
ATOM 689 C CA . GLY A 1 90 ? 8.031 10.695 0.532 1 97.62 90 GLY A CA 1
ATOM 690 C C . GLY A 1 90 ? 9.258 11.523 0.219 1 97.62 90 GLY A C 1
ATOM 691 O O . GLY A 1 90 ? 9.312 12.711 0.562 1 97.62 90 GLY A O 1
ATOM 692 N N . LEU A 1 91 ? 10.172 10.922 -0.443 1 96.88 91 LEU A N 1
ATOM 693 C CA . LEU A 1 91 ? 11.445 11.562 -0.774 1 96.88 91 LEU A CA 1
ATOM 694 C C . LEU A 1 91 ? 11.242 12.695 -1.773 1 96.88 91 LEU A C 1
ATOM 696 O O . LEU A 1 91 ? 12.094 13.57 -1.903 1 96.88 91 LEU A O 1
ATOM 700 N N . GLY A 1 92 ? 10.086 12.664 -2.402 1 95 92 GLY A N 1
ATOM 701 C CA . GLY A 1 92 ? 9.805 13.703 -3.379 1 95 92 GLY A CA 1
ATOM 702 C C . GLY A 1 92 ? 9.719 15.094 -2.768 1 95 92 GLY A C 1
ATOM 703 O O . GLY A 1 92 ? 9.883 16.094 -3.465 1 95 92 GLY A O 1
ATOM 704 N N . ALA A 1 93 ? 9.469 15.156 -1.485 1 93.44 93 ALA A N 1
ATOM 705 C CA . ALA A 1 93 ? 9.312 16.438 -0.814 1 93.44 93 ALA A CA 1
ATOM 706 C C . ALA A 1 93 ? 10.656 16.953 -0.289 1 93.44 93 ALA A C 1
ATOM 708 O O . ALA A 1 93 ? 10.734 18.062 0.247 1 93.44 93 ALA A O 1
ATOM 709 N N . ARG A 1 94 ? 11.812 16.266 -0.32 1 88.31 94 ARG A N 1
ATOM 710 C CA . ARG A 1 94 ? 13.078 16.625 0.31 1 88.31 94 ARG A CA 1
ATOM 711 C C . ARG A 1 94 ? 14.203 16.656 -0.715 1 88.31 94 ARG A C 1
ATOM 713 O O . ARG A 1 94 ? 15.289 17.188 -0.436 1 88.31 94 ARG A O 1
ATOM 720 N N . GLY A 1 95 ? 14.141 16.094 -1.801 1 78.38 95 GLY A N 1
ATOM 721 C CA . GLY A 1 95 ? 15.219 16 -2.775 1 78.38 95 GLY A CA 1
ATOM 722 C C . GLY A 1 95 ? 15.523 17.328 -3.455 1 78.38 95 GLY A C 1
ATOM 723 O O . GLY A 1 95 ? 14.867 18.328 -3.18 1 78.38 95 GLY A O 1
ATOM 724 N N . PRO A 1 96 ? 16.656 17.297 -4.176 1 82.25 96 PRO A N 1
ATOM 725 C CA . PRO A 1 96 ? 17 18.516 -4.914 1 82.25 96 PRO A CA 1
ATOM 726 C C . PRO A 1 96 ? 15.82 19.078 -5.695 1 82.25 96 PRO A C 1
ATOM 728 O O . PRO A 1 96 ? 15.141 18.344 -6.414 1 82.25 96 PRO A O 1
ATOM 731 N N . GLY A 1 97 ? 15.516 20.297 -5.492 1 81.75 97 GLY A N 1
ATOM 732 C CA . GLY A 1 97 ? 14.484 20.953 -6.27 1 81.75 97 GLY A CA 1
ATOM 733 C C . GLY A 1 97 ? 13.094 20.766 -5.699 1 81.75 97 GLY A C 1
ATOM 734 O O . GLY A 1 97 ? 12.109 21.234 -6.266 1 81.75 97 GLY A O 1
ATOM 735 N N . SER A 1 98 ? 12.984 20.031 -4.621 1 84.5 98 SER A N 1
ATOM 736 C CA . SER A 1 98 ? 11.68 19.688 -4.07 1 84.5 98 SER A CA 1
ATOM 737 C C . SER A 1 98 ? 10.93 20.938 -3.621 1 84.5 98 SER A C 1
ATOM 739 O O . SER A 1 98 ? 9.695 21 -3.713 1 84.5 98 SER A O 1
ATOM 741 N N . ASP A 1 99 ? 11.625 21.953 -3.293 1 86.31 99 ASP A N 1
ATOM 742 C CA . ASP A 1 99 ? 10.977 23.172 -2.82 1 86.31 99 ASP A CA 1
ATOM 743 C C . ASP A 1 99 ? 10.094 23.781 -3.91 1 86.31 99 ASP A C 1
ATOM 745 O O . ASP A 1 99 ? 8.984 24.234 -3.635 1 86.31 99 ASP A O 1
ATOM 749 N N . ALA A 1 100 ? 10.656 23.688 -5.066 1 84.44 100 ALA A N 1
ATOM 750 C CA . ALA A 1 100 ? 9.93 24.312 -6.172 1 84.44 100 ALA A CA 1
ATOM 751 C C . ALA A 1 100 ? 8.625 23.578 -6.457 1 84.44 100 ALA A C 1
ATOM 753 O O . ALA A 1 100 ? 7.582 24.203 -6.664 1 84.44 100 ALA A O 1
ATOM 754 N N . TRP A 1 101 ? 8.57 22.359 -6.445 1 82.44 101 TRP A N 1
ATOM 755 C CA . TRP A 1 101 ? 7.332 21.672 -6.816 1 82.44 101 TRP A CA 1
ATOM 756 C C . TRP A 1 101 ? 6.41 21.516 -5.613 1 82.44 101 TRP A C 1
ATOM 758 O O . TRP A 1 101 ? 5.207 21.281 -5.766 1 82.44 101 TRP A O 1
ATOM 768 N N . MET A 1 102 ? 7.012 21.688 -4.375 1 93.69 102 MET A N 1
ATOM 769 C CA . MET A 1 102 ? 6.18 21.625 -3.178 1 93.69 102 MET A CA 1
ATOM 770 C C . MET A 1 102 ? 5.395 22.922 -2.998 1 93.69 102 MET A C 1
ATOM 772 O O . MET A 1 102 ? 4.379 22.953 -2.299 1 93.69 102 MET A O 1
ATOM 776 N N . LYS A 1 103 ? 5.883 23.984 -3.623 1 94.56 103 LYS A N 1
ATOM 777 C CA . LYS A 1 103 ? 5.277 25.297 -3.41 1 94.56 103 LYS A CA 1
ATOM 778 C C . LYS A 1 103 ? 3.787 25.266 -3.74 1 94.56 103 LYS A C 1
ATOM 780 O O . LYS A 1 103 ? 2.957 25.656 -2.918 1 94.56 103 LYS A O 1
ATOM 785 N N . PRO A 1 104 ? 3.379 24.75 -4.926 1 94.88 104 PRO A N 1
ATOM 786 C CA . PRO A 1 104 ? 1.943 24.719 -5.215 1 94.88 104 PRO A CA 1
ATOM 787 C C . PRO A 1 104 ? 1.158 23.891 -4.207 1 94.88 104 PRO A C 1
ATOM 789 O O . PRO A 1 104 ? 0.004 24.203 -3.904 1 94.88 104 PRO A O 1
ATOM 792 N N . GLN A 1 105 ? 1.739 22.828 -3.756 1 95.75 105 GLN A N 1
ATOM 793 C CA . GLN A 1 105 ? 1.083 21.984 -2.766 1 95.75 105 GLN A CA 1
ATOM 794 C C . GLN A 1 105 ? 0.855 22.734 -1.46 1 95.75 105 GLN A C 1
ATOM 796 O O . GLN A 1 105 ? -0.239 22.688 -0.895 1 95.75 105 GLN A O 1
ATOM 801 N N . VAL A 1 106 ? 1.88 23.438 -0.977 1 97.44 106 VAL A N 1
ATOM 802 C CA . VAL A 1 106 ? 1.806 24.203 0.263 1 97.44 106 VAL A CA 1
ATOM 803 C C . VAL A 1 106 ? 0.795 25.328 0.11 1 97.44 106 VAL A C 1
ATOM 805 O O . VAL A 1 106 ? -0 25.594 1.017 1 97.44 106 VAL A O 1
ATOM 808 N N . GLU A 1 107 ? 0.79 25.969 -1.028 1 97.44 107 GLU A N 1
ATOM 809 C CA . GLU A 1 107 ? -0.17 27.031 -1.289 1 97.44 107 GLU A CA 1
ATOM 810 C C . GLU A 1 107 ? -1.6 26.5 -1.3 1 97.44 107 GLU A C 1
ATOM 812 O O . GLU A 1 107 ? -2.516 27.156 -0.796 1 97.44 107 GLU A O 1
ATOM 817 N N . TYR A 1 108 ? -1.774 25.344 -1.882 1 98.44 108 TYR A N 1
ATOM 818 C CA . TYR A 1 108 ? -3.084 24.688 -1.868 1 98.44 108 TYR A CA 1
ATOM 819 C C . TYR A 1 108 ? -3.553 24.438 -0.441 1 98.44 108 TYR A C 1
ATOM 821 O O . TYR A 1 108 ? -4.684 24.781 -0.083 1 98.44 108 TYR A O 1
ATOM 829 N N . LEU A 1 109 ? -2.67 23.906 0.395 1 98.44 109 LEU A N 1
ATOM 830 C CA . LEU A 1 109 ? -3.014 23.594 1.779 1 98.44 109 LEU A CA 1
ATOM 831 C C . LEU A 1 109 ? -3.344 24.875 2.551 1 98.44 109 LEU A C 1
ATOM 833 O O . LEU A 1 109 ? -4.254 24.875 3.383 1 98.44 109 LEU A O 1
ATOM 837 N N . LYS A 1 110 ? -2.662 25.953 2.264 1 97.88 110 LYS A N 1
ATOM 838 C CA . LYS A 1 110 ? -2.883 27.219 2.953 1 97.88 110 LYS A CA 1
ATOM 839 C C . LYS A 1 110 ? -4.25 27.812 2.611 1 97.88 110 LYS A C 1
ATOM 841 O O . LYS A 1 110 ? -4.812 28.578 3.389 1 97.88 110 LYS A O 1
ATOM 846 N N . ARG A 1 111 ? -4.773 27.422 1.488 1 97.19 111 ARG A N 1
ATOM 847 C CA . ARG A 1 111 ? -6.066 27.953 1.057 1 97.19 111 ARG A CA 1
ATOM 848 C C . ARG A 1 111 ? -7.211 27.219 1.748 1 97.19 111 ARG A C 1
ATOM 850 O O . ARG A 1 111 ? -8.344 27.703 1.779 1 97.19 111 ARG A O 1
ATOM 857 N N . LEU A 1 112 ? -6.926 26.078 2.236 1 98.06 112 LEU A N 1
ATOM 858 C CA . LEU A 1 112 ? -7.957 25.25 2.854 1 98.06 112 LEU A CA 1
ATOM 859 C C . LEU A 1 112 ? -8.188 25.656 4.305 1 98.06 112 LEU A C 1
ATOM 861 O O . LEU A 1 112 ? -7.258 26.094 4.988 1 98.06 112 LEU A O 1
ATOM 865 N N . ASP A 1 113 ? -9.469 25.594 4.762 1 97.94 113 ASP A N 1
ATOM 866 C CA . ASP A 1 113 ? -9.727 25.656 6.195 1 97.94 113 ASP A CA 1
ATOM 867 C C . ASP A 1 113 ? -9.445 24.297 6.859 1 97.94 113 ASP A C 1
ATOM 869 O O . ASP A 1 113 ? -10.305 23.422 6.875 1 97.94 113 ASP A O 1
ATOM 873 N N . LEU A 1 114 ? -8.281 24.203 7.508 1 98.06 114 LEU A N 1
ATOM 874 C CA . LEU A 1 114 ? -7.871 22.938 8.109 1 98.06 114 LEU A CA 1
ATOM 875 C C . LEU A 1 114 ? -7.996 23 9.625 1 98.06 114 LEU A C 1
ATOM 877 O O . LEU A 1 114 ? -7.355 22.219 10.336 1 98.06 114 LEU A O 1
ATOM 881 N N . SER A 1 115 ? -8.867 23.875 10.164 1 96.31 115 SER A N 1
ATOM 882 C CA . SER A 1 115 ? -9.047 24.078 11.602 1 96.31 115 SER A CA 1
ATOM 883 C C . SER A 1 115 ? -9.953 23 12.195 1 96.31 115 SER A C 1
ATOM 885 O O . SER A 1 115 ? -10.031 22.859 13.422 1 96.31 115 SER A O 1
ATOM 887 N N . GLY A 1 116 ? -10.656 22.297 11.328 1 96.62 116 GLY A N 1
ATOM 888 C CA . GLY A 1 116 ? -11.656 21.359 11.789 1 96.62 116 GLY A CA 1
ATOM 889 C C . GLY A 1 116 ? -13.031 21.969 11.938 1 96.62 116 GLY A C 1
ATOM 890 O O . GLY A 1 116 ? -14 21.281 12.258 1 96.62 116 GLY A O 1
ATOM 891 N N . LYS A 1 117 ? -13.102 23.219 11.641 1 96.06 117 LYS A N 1
ATOM 892 C CA . LYS A 1 117 ? -14.367 23.938 11.82 1 96.06 117 LYS A CA 1
ATOM 893 C C . LYS A 1 117 ? -15.117 24.078 10.5 1 96.06 117 LYS A C 1
ATOM 895 O O . LYS A 1 117 ? -16.297 24.438 10.484 1 96.06 117 LYS A O 1
ATOM 900 N N . GLY A 1 118 ? -14.438 23.875 9.367 1 95.81 118 GLY A N 1
ATOM 901 C CA . GLY A 1 118 ? -15.062 23.891 8.055 1 95.81 118 GLY A CA 1
ATOM 902 C C . GLY A 1 118 ? -15.484 22.516 7.582 1 95.81 118 GLY A C 1
ATOM 903 O O . GLY A 1 118 ? -15.93 21.688 8.383 1 95.81 118 GLY A O 1
ATOM 904 N N . SER A 1 119 ? -15.445 22.375 6.277 1 96.88 119 SER A N 1
ATOM 905 C CA . SER A 1 119 ? -15.859 21.094 5.707 1 96.88 119 SER A CA 1
ATOM 906 C C . SER A 1 119 ? -14.867 20 6.043 1 96.88 119 SER A C 1
ATOM 908 O O . SER A 1 119 ? -15.258 18.859 6.312 1 96.88 119 SER A O 1
ATOM 910 N N . ILE A 1 120 ? -13.594 20.391 6.016 1 98.38 120 ILE A N 1
ATOM 911 C CA . ILE A 1 120 ? -12.57 19.406 6.371 1 98.38 120 ILE A CA 1
ATOM 912 C C . ILE A 1 120 ? -12.516 19.25 7.891 1 98.38 120 ILE A C 1
ATOM 914 O O . ILE A 1 120 ? -11.977 20.109 8.594 1 98.38 120 ILE A O 1
ATOM 918 N N . LYS A 1 121 ? -12.961 18.125 8.344 1 98.25 121 LYS A N 1
ATOM 919 C CA . LYS A 1 121 ? -13.078 17.875 9.781 1 98.25 121 LYS A CA 1
ATOM 920 C C . LYS A 1 121 ? -11.812 17.203 10.32 1 98.25 121 LYS A C 1
ATOM 922 O O . LYS A 1 121 ? -11.5 17.312 11.5 1 98.25 121 LYS A O 1
ATOM 927 N N . TRP A 1 122 ? -11.094 16.484 9.438 1 98.56 122 TRP A N 1
ATOM 928 C CA . TRP A 1 122 ? -9.914 15.742 9.867 1 98.56 122 TRP A CA 1
ATOM 929 C C . TRP A 1 122 ? -8.773 15.898 8.867 1 98.56 122 TRP A C 1
ATOM 931 O O . TRP A 1 122 ? -9 15.898 7.652 1 98.56 122 TRP A O 1
ATOM 941 N N . VAL A 1 123 ? -7.594 16.031 9.414 1 98.94 123 VAL A N 1
ATOM 942 C CA . VAL A 1 123 ? -6.367 15.977 8.633 1 98.94 123 VAL A CA 1
ATOM 943 C C . VAL A 1 123 ? -5.484 14.836 9.133 1 98.94 123 VAL A C 1
ATOM 945 O O . VAL A 1 123 ? -5.156 14.773 10.32 1 98.94 123 VAL A O 1
ATOM 948 N N . LEU A 1 124 ? -5.18 13.906 8.273 1 98.94 124 LEU A N 1
ATOM 949 C CA . LEU A 1 124 ? -4.328 12.758 8.555 1 98.94 124 LEU A CA 1
ATOM 950 C C . LEU A 1 124 ? -3.016 12.852 7.777 1 98.94 124 LEU A C 1
ATOM 952 O O . LEU A 1 124 ? -3.021 13.062 6.562 1 98.94 124 LEU A O 1
ATOM 956 N N . THR A 1 125 ? -1.896 12.789 8.453 1 98.94 125 THR A N 1
ATOM 957 C CA . THR A 1 125 ? -0.612 12.789 7.762 1 98.94 125 THR A CA 1
ATOM 958 C C . THR A 1 125 ? 0.154 11.5 8.047 1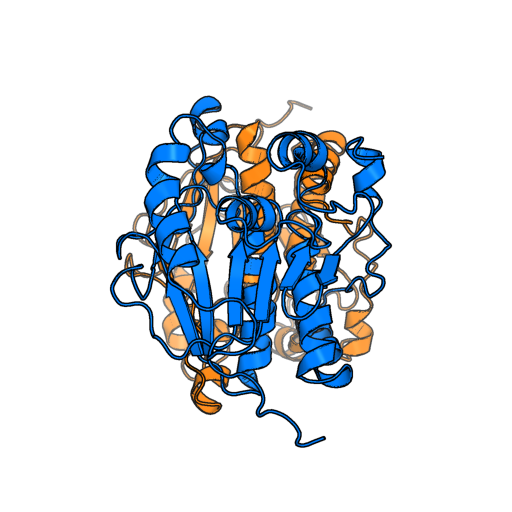 98.94 125 THR A C 1
ATOM 960 O O . THR A 1 125 ? 0.002 10.898 9.117 1 98.94 125 THR A O 1
ATOM 963 N N . VAL A 1 126 ? 0.887 11.047 7.121 1 98.94 126 VAL A N 1
ATOM 964 C CA . VAL A 1 126 ? 1.731 9.867 7.246 1 98.94 126 VAL A CA 1
ATOM 965 C C . VAL A 1 126 ? 3.182 10.227 6.93 1 98.94 126 VAL A C 1
ATOM 967 O O . VAL A 1 126 ? 3.453 10.938 5.961 1 98.94 126 VAL A O 1
ATOM 970 N N . CYS A 1 127 ? 4.148 9.688 7.805 1 98.81 127 CYS A N 1
ATOM 971 C CA . CYS A 1 127 ? 5.555 9.906 7.488 1 98.81 127 CYS A CA 1
ATOM 972 C C . CYS A 1 127 ? 5.863 11.391 7.375 1 98.81 127 CYS A C 1
ATOM 974 O O . CYS A 1 127 ? 5.559 12.164 8.281 1 98.81 127 CYS A O 1
ATOM 976 N N . THR A 1 128 ? 6.492 11.859 6.379 1 98.62 128 THR A N 1
ATOM 977 C CA . THR A 1 128 ? 6.875 13.258 6.254 1 98.62 128 THR A CA 1
ATOM 978 C C . THR A 1 128 ? 5.707 14.094 5.73 1 98.62 128 THR A C 1
ATOM 980 O O . THR A 1 128 ? 5.875 15.273 5.418 1 98.62 128 THR A O 1
ATOM 983 N N . GLY A 1 129 ? 4.516 13.477 5.664 1 98.75 129 GLY A N 1
ATOM 984 C CA . GLY A 1 129 ? 3.336 14.289 5.406 1 98.75 129 GLY A CA 1
ATOM 985 C C . GLY A 1 129 ? 3.143 15.398 6.422 1 98.75 129 GLY A C 1
ATOM 986 O O . GLY A 1 129 ? 2.658 16.484 6.082 1 98.75 129 GLY A O 1
ATOM 987 N N . SER A 1 130 ? 3.525 15.117 7.633 1 98.88 130 SER A N 1
ATOM 988 C CA . SER A 1 130 ? 3.42 16.125 8.672 1 98.88 130 SER A CA 1
ATOM 989 C C . SER A 1 130 ? 4.414 17.266 8.445 1 98.88 130 SER A C 1
ATOM 991 O O . SER A 1 130 ? 4.148 18.406 8.812 1 98.88 130 SER A O 1
ATOM 993 N N . GLU A 1 131 ? 5.602 16.969 7.855 1 98.31 131 GLU A N 1
ATOM 994 C CA . GLU A 1 131 ? 6.535 18.031 7.48 1 98.31 131 GLU A CA 1
ATOM 995 C C . GLU A 1 131 ? 5.926 18.953 6.434 1 98.31 131 GLU A C 1
ATOM 997 O O . GLU A 1 131 ? 6.078 20.188 6.516 1 98.31 131 GLU A O 1
ATOM 1002 N N . ILE A 1 132 ? 5.234 18.406 5.457 1 98.06 132 ILE A N 1
ATOM 1003 C CA . ILE A 1 132 ? 4.578 19.188 4.418 1 98.06 132 ILE A CA 1
ATOM 1004 C C . ILE A 1 132 ? 3.529 20.109 5.051 1 98.06 132 ILE A C 1
ATOM 1006 O O . ILE A 1 132 ? 3.463 21.297 4.734 1 98.06 132 ILE A O 1
ATOM 1010 N N . LEU A 1 133 ? 2.734 19.562 5.961 1 98.62 133 LEU A N 1
ATOM 1011 C CA . LEU A 1 133 ? 1.738 20.359 6.664 1 98.62 133 LEU A CA 1
ATOM 1012 C C . LEU A 1 133 ? 2.406 21.438 7.496 1 98.62 133 LEU A C 1
ATOM 1014 O O . LEU A 1 133 ? 1.909 22.578 7.57 1 98.62 133 LEU A O 1
ATOM 1018 N N . ALA A 1 134 ? 3.521 21.141 8.078 1 98.31 134 ALA A N 1
ATOM 1019 C CA . ALA A 1 134 ? 4.246 22.078 8.922 1 98.31 134 ALA A CA 1
ATOM 1020 C C . ALA A 1 134 ? 4.699 23.297 8.117 1 98.31 134 ALA A C 1
ATOM 1022 O O . ALA A 1 134 ? 4.805 24.406 8.648 1 98.31 134 ALA A O 1
ATOM 1023 N N . ARG A 1 135 ? 4.957 23.172 6.812 1 96.94 135 ARG A N 1
ATOM 1024 C CA . ARG A 1 135 ? 5.375 24.266 5.945 1 96.94 135 ARG A CA 1
ATOM 1025 C C . ARG A 1 135 ? 4.316 25.359 5.887 1 96.94 135 ARG A C 1
ATOM 1027 O O . ARG A 1 135 ? 4.617 26.516 5.566 1 96.94 135 ARG A O 1
ATOM 1034 N N . THR A 1 136 ? 3.094 24.984 6.215 1 97.44 136 THR A N 1
ATOM 1035 C CA . THR A 1 136 ? 2.002 25.953 6.164 1 97.44 136 THR A CA 1
ATOM 1036 C C . THR A 1 136 ? 1.961 26.781 7.445 1 97.44 136 THR A C 1
ATOM 1038 O O . THR A 1 136 ? 1.27 27.797 7.508 1 97.44 136 THR A O 1
ATOM 1041 N N . GLY A 1 137 ? 2.625 26.344 8.508 1 97.62 137 GLY A N 1
ATOM 1042 C CA . GLY A 1 137 ? 2.545 26.969 9.812 1 97.62 137 GLY A CA 1
ATOM 1043 C C . GLY A 1 137 ? 1.41 26.438 10.672 1 97.62 137 GLY A C 1
ATOM 1044 O O . GLY A 1 137 ? 1.31 26.766 11.852 1 97.62 137 GLY A O 1
ATOM 1045 N N . LEU A 1 138 ? 0.626 25.562 10.156 1 97.25 138 LEU A N 1
ATOM 1046 C CA . LEU A 1 138 ? -0.584 25.078 10.82 1 97.25 138 LEU A CA 1
ATOM 1047 C C . LEU A 1 138 ? -0.242 24.203 12.016 1 97.25 138 LEU A C 1
ATOM 1049 O O . LEU A 1 138 ? -1.071 24 12.906 1 97.25 138 LEU A O 1
ATOM 1053 N N . LEU A 1 139 ? 0.969 23.609 12.062 1 98.62 139 LEU A N 1
ATOM 1054 C CA . LEU A 1 139 ? 1.348 22.719 13.148 1 98.62 139 LEU A CA 1
ATOM 1055 C C . LEU A 1 139 ? 2.088 23.484 14.242 1 98.62 139 LEU A C 1
ATOM 1057 O O . LEU A 1 139 ? 2.445 22.906 15.273 1 98.62 139 LEU A O 1
ATOM 1061 N N . ASP A 1 140 ? 2.324 24.828 14.023 1 98.62 140 ASP A N 1
ATOM 1062 C CA . ASP A 1 140 ? 3.027 25.609 15.047 1 98.62 140 ASP A CA 1
ATOM 1063 C C . ASP A 1 140 ? 2.277 25.562 16.375 1 98.62 140 ASP A C 1
ATOM 1065 O O . ASP A 1 140 ? 1.079 25.844 16.438 1 98.62 140 ASP A O 1
ATOM 1069 N N . GLY A 1 141 ? 2.98 25.141 17.422 1 98.62 141 GLY A N 1
ATOM 1070 C CA . GLY A 1 141 ? 2.42 25.094 18.75 1 98.62 141 GLY A CA 1
ATOM 1071 C C . GLY A 1 141 ? 1.591 23.844 19 1 98.62 141 GLY A C 1
ATOM 1072 O O . GLY A 1 141 ? 1.062 23.656 20.109 1 98.62 141 GLY A O 1
ATOM 1073 N N . ARG A 1 142 ? 1.491 23.016 18.031 1 98.69 142 ARG A N 1
ATOM 1074 C CA . ARG A 1 142 ? 0.698 21.797 18.156 1 98.69 142 ARG A CA 1
ATOM 1075 C C . ARG A 1 142 ? 1.595 20.562 18.312 1 98.69 142 ARG A C 1
ATOM 1077 O O . ARG A 1 142 ? 2.754 20.594 17.891 1 98.69 142 ARG A O 1
ATOM 1084 N N . ARG A 1 143 ? 1.047 19.484 18.891 1 98.94 143 ARG A N 1
ATOM 1085 C CA . ARG A 1 143 ? 1.751 18.203 18.984 1 98.94 143 ARG A CA 1
ATOM 1086 C C . ARG A 1 143 ? 1.666 17.438 17.656 1 98.94 143 ARG A C 1
ATOM 1088 O O . ARG A 1 143 ? 0.601 17.375 17.047 1 98.94 143 ARG A O 1
ATOM 1095 N N . ALA A 1 144 ? 2.74 16.922 17.203 1 98.94 144 ALA A N 1
ATOM 1096 C CA . ALA A 1 144 ? 2.785 16.141 15.977 1 98.94 144 ALA A CA 1
ATOM 1097 C C . ALA A 1 144 ? 3.949 15.148 16 1 98.94 144 ALA A C 1
ATOM 1099 O O . ALA A 1 144 ? 4.852 15.258 16.828 1 98.94 144 ALA A O 1
ATOM 1100 N N . THR A 1 145 ? 3.938 14.164 15.258 1 98.94 145 THR A N 1
ATOM 1101 C CA . THR A 1 145 ? 5.066 13.289 14.977 1 98.94 145 THR A CA 1
ATOM 1102 C C . THR A 1 145 ? 5.289 13.148 13.477 1 98.94 145 THR A C 1
ATOM 1104 O O . THR A 1 145 ? 4.594 13.789 12.68 1 98.94 145 THR A O 1
ATOM 1107 N N . THR A 1 146 ? 6.324 12.539 13.047 1 98.88 146 THR A N 1
ATOM 1108 C CA . THR A 1 146 ? 6.711 12.336 11.656 1 98.88 146 THR A CA 1
ATOM 1109 C C . THR A 1 146 ? 7.57 11.086 11.516 1 98.88 146 THR A C 1
ATOM 1111 O O . THR A 1 146 ? 7.711 10.312 12.461 1 98.88 146 THR A O 1
ATOM 1114 N N . ASN A 1 147 ? 7.996 10.797 10.367 1 98.75 147 ASN A N 1
ATOM 1115 C CA . ASN A 1 147 ? 8.93 9.703 10.125 1 98.75 147 ASN A CA 1
ATOM 1116 C C . ASN A 1 147 ? 10.117 9.75 11.078 1 98.75 147 ASN A C 1
ATOM 1118 O O . ASN A 1 147 ? 10.742 10.797 11.242 1 98.75 147 ASN A O 1
ATOM 1122 N N . LYS A 1 148 ? 10.539 8.555 11.68 1 98.88 148 LYS A N 1
ATOM 1123 C CA . LYS A 1 148 ? 11.547 8.586 12.734 1 98.88 148 LYS A CA 1
ATOM 1124 C C . LYS A 1 148 ? 12.953 8.727 12.148 1 98.88 148 LYS A C 1
ATOM 1126 O O . LYS A 1 148 ? 13.844 9.281 12.797 1 98.88 148 LYS A O 1
ATOM 1131 N N . ARG A 1 149 ? 13.102 8.25 10.938 1 98.19 149 ARG A N 1
ATOM 1132 C CA . ARG A 1 149 ? 14.398 8.422 10.297 1 98.19 149 ARG A CA 1
ATOM 1133 C C . ARG A 1 149 ? 14.633 9.875 9.922 1 98.19 149 ARG A C 1
ATOM 1135 O O . ARG A 1 149 ? 15.773 10.352 9.922 1 98.19 149 ARG A O 1
ATOM 1142 N N . ALA A 1 150 ? 13.562 10.578 9.602 1 98.06 150 ALA A N 1
ATOM 1143 C CA . ALA A 1 150 ? 13.648 11.977 9.211 1 98.06 150 ALA A CA 1
ATOM 1144 C C . ALA A 1 150 ? 13.383 12.898 10.398 1 98.06 150 ALA A C 1
ATOM 1146 O O . ALA A 1 150 ? 13.391 14.125 10.25 1 98.06 150 ALA A O 1
ATOM 1147 N N . PHE A 1 151 ? 13.195 12.383 11.578 1 98.75 151 PHE A N 1
ATOM 1148 C CA . PHE A 1 151 ? 12.594 13.102 12.695 1 98.75 151 PHE A CA 1
ATOM 1149 C C . PHE A 1 151 ? 13.438 14.305 13.086 1 98.75 151 PHE A C 1
ATOM 1151 O O . PHE A 1 151 ? 12.938 15.43 13.156 1 98.75 151 PHE A O 1
ATOM 1158 N N . ASN A 1 152 ? 14.688 14.117 13.305 1 98.56 152 ASN A N 1
ATOM 1159 C CA . ASN A 1 152 ? 15.555 15.18 13.805 1 98.56 152 ASN A CA 1
ATOM 1160 C C . ASN A 1 152 ? 15.703 16.297 12.781 1 98.56 152 ASN A C 1
ATOM 1162 O O . ASN A 1 152 ? 15.719 17.484 13.141 1 98.56 152 ASN A O 1
ATOM 1166 N N . ASP A 1 153 ? 15.812 15.938 11.492 1 97.44 153 ASP A N 1
ATOM 1167 C CA . ASP A 1 153 ? 15.891 16.953 10.438 1 97.44 153 ASP A CA 1
ATOM 1168 C C . ASP A 1 153 ? 14.617 17.781 10.367 1 97.44 153 ASP A C 1
ATOM 1170 O O . ASP A 1 153 ? 14.672 19 10.266 1 97.44 153 ASP A O 1
ATOM 1174 N N . VAL A 1 154 ? 13.461 17.125 10.445 1 98.12 154 VAL A N 1
ATOM 1175 C CA . VAL A 1 154 ? 12.172 17.797 10.367 1 98.12 154 VAL A CA 1
ATOM 1176 C C . VAL A 1 154 ? 12 18.703 11.586 1 98.12 154 VAL A C 1
ATOM 1178 O O . VAL A 1 154 ? 11.57 19.859 11.445 1 98.12 154 VAL A O 1
ATOM 1181 N N . LYS A 1 155 ? 12.32 18.172 12.734 1 98.62 155 LYS A N 1
ATOM 1182 C CA . LYS A 1 155 ? 12.234 18.953 13.969 1 98.62 155 LYS A CA 1
ATOM 1183 C C . LYS A 1 155 ? 13.086 20.219 13.875 1 98.62 155 LYS A C 1
ATOM 1185 O O . LYS A 1 155 ? 12.641 21.297 14.281 1 98.62 155 LYS A O 1
ATOM 1190 N N . THR A 1 156 ? 14.297 20.094 13.344 1 98.25 156 THR A N 1
ATOM 1191 C CA . THR A 1 156 ? 15.203 21.234 13.195 1 98.25 156 THR A CA 1
ATOM 1192 C C . THR A 1 156 ? 14.609 22.266 12.242 1 98.25 156 THR A C 1
ATOM 1194 O O . THR A 1 156 ? 14.711 23.469 12.484 1 98.25 156 THR A O 1
ATOM 1197 N N . GLN A 1 157 ? 13.969 21.844 11.219 1 96.56 157 GLN A N 1
ATOM 1198 C CA . GLN A 1 157 ? 13.414 22.719 10.188 1 96.56 157 GLN A CA 1
ATOM 1199 C C . GLN A 1 157 ? 12.156 23.422 10.68 1 96.56 157 GLN A C 1
ATOM 1201 O O . GLN A 1 157 ? 11.828 24.516 10.227 1 96.56 157 GLN A O 1
ATOM 1206 N N . HIS A 1 158 ? 11.461 22.781 11.578 1 98.25 158 HIS A N 1
ATOM 1207 C CA . HIS A 1 158 ? 10.195 23.312 12.078 1 98.25 158 HIS A CA 1
ATOM 1208 C C . HIS A 1 158 ? 10.164 23.328 13.602 1 98.25 158 HIS A C 1
ATOM 1210 O O . HIS A 1 158 ? 9.359 22.625 14.219 1 98.25 158 HIS A O 1
ATOM 1216 N N . PRO A 1 159 ? 10.945 24.172 14.211 1 98.62 159 PRO A N 1
ATOM 1217 C CA . PRO A 1 159 ? 11.164 24.141 15.656 1 98.62 159 PRO A CA 1
ATOM 1218 C C . PRO A 1 159 ? 9.938 24.594 16.453 1 98.62 159 PRO A C 1
ATOM 1220 O O . PRO A 1 159 ? 9.883 24.406 17.672 1 98.62 159 PRO A O 1
ATOM 1223 N N . ASN A 1 160 ? 8.922 25.188 15.758 1 98.81 160 ASN A N 1
ATOM 1224 C CA . ASN A 1 160 ? 7.773 25.719 16.484 1 98.81 160 ASN A CA 1
ATOM 1225 C C . ASN A 1 160 ? 6.707 24.656 16.703 1 98.81 160 ASN A C 1
ATOM 1227 O O . ASN A 1 160 ? 5.703 24.906 17.375 1 98.81 160 ASN A O 1
ATOM 1231 N N . VAL A 1 161 ? 6.875 23.484 16.125 1 98.94 161 VAL A N 1
ATOM 1232 C CA . VAL A 1 161 ? 5.98 22.344 16.344 1 98.94 161 VAL A CA 1
ATOM 1233 C C . VAL A 1 161 ? 6.418 21.562 17.578 1 98.94 161 VAL A C 1
ATOM 1235 O O . VAL A 1 161 ? 7.617 21.406 17.844 1 98.94 161 VAL A O 1
ATOM 1238 N N . ASP A 1 162 ? 5.484 21.125 18.422 1 98.94 162 ASP A N 1
ATOM 1239 C CA . ASP A 1 162 ? 5.797 20.25 19.531 1 98.94 162 ASP A CA 1
ATOM 1240 C C . ASP A 1 162 ? 5.934 18.797 19.078 1 98.94 162 ASP A C 1
ATOM 1242 O O . ASP A 1 162 ? 5.012 18 19.25 1 98.94 162 ASP A O 1
ATOM 1246 N N . TRP A 1 163 ? 7.105 18.484 18.562 1 98.94 163 TRP A N 1
ATOM 1247 C CA . TRP A 1 163 ? 7.352 17.172 17.984 1 98.94 163 TRP A CA 1
ATOM 1248 C C . TRP A 1 163 ? 7.457 16.109 19.062 1 98.94 163 TRP A C 1
ATOM 1250 O O . TRP A 1 163 ? 8.234 16.25 20.016 1 98.94 163 TRP A O 1
ATOM 1260 N N . VAL A 1 164 ? 6.684 15.047 18.938 1 98.94 164 VAL A N 1
ATOM 1261 C CA . VAL A 1 164 ? 6.73 13.891 19.828 1 98.94 164 VAL A CA 1
ATOM 1262 C C . VAL A 1 164 ? 7.551 12.773 19.188 1 98.94 164 VAL A C 1
ATOM 1264 O O . VAL A 1 164 ? 7.109 12.148 18.219 1 98.94 164 VAL A O 1
ATOM 1267 N N . ALA A 1 165 ? 8.672 12.477 19.719 1 98.62 165 ALA A N 1
ATOM 1268 C CA . ALA A 1 165 ? 9.648 11.602 19.078 1 98.62 165 ALA A CA 1
ATOM 1269 C C . ALA A 1 165 ? 9.211 10.141 19.141 1 98.62 165 ALA A C 1
ATOM 1271 O O . ALA A 1 165 ? 9.312 9.414 18.156 1 98.62 165 ALA A O 1
ATOM 1272 N N . LYS A 1 166 ? 8.797 9.711 20.297 1 98.69 166 LYS A N 1
ATOM 1273 C CA . LYS A 1 166 ? 8.367 8.328 20.453 1 98.69 166 LYS A CA 1
ATOM 1274 C C . LYS A 1 166 ? 6.848 8.211 20.391 1 98.69 166 LYS A C 1
ATOM 1276 O O . LYS A 1 166 ? 6.184 8.25 21.438 1 98.69 166 LYS A O 1
ATOM 1281 N N . ALA A 1 167 ? 6.309 8.039 19.219 1 98.88 167 ALA A N 1
ATOM 1282 C CA . ALA A 1 167 ? 4.875 7.926 18.969 1 98.88 167 ALA A CA 1
ATOM 1283 C C . ALA A 1 167 ? 4.605 7.273 17.625 1 98.88 167 ALA A C 1
ATOM 1285 O O . ALA A 1 167 ? 5.164 7.688 16.609 1 98.88 167 ALA A O 1
ATOM 1286 N N . ARG A 1 168 ? 3.799 6.246 17.672 1 98.88 168 ARG A N 1
ATOM 1287 C CA . ARG A 1 168 ? 3.332 5.668 16.422 1 98.88 168 ARG A CA 1
ATOM 1288 C C . ARG A 1 168 ? 2.441 6.648 15.664 1 98.88 168 ARG A C 1
ATOM 1290 O O . ARG A 1 168 ? 2.506 6.734 14.43 1 98.88 168 ARG A O 1
ATOM 1297 N N . TRP A 1 169 ? 1.564 7.359 16.344 1 98.94 169 TRP A N 1
ATOM 1298 C CA . TRP A 1 169 ? 0.818 8.516 15.859 1 98.94 169 TRP A CA 1
ATOM 1299 C C . TRP A 1 169 ? 0.522 9.492 16.984 1 98.94 169 TRP A C 1
ATOM 1301 O O . TRP A 1 169 ? 0.669 9.156 18.172 1 98.94 169 TRP A O 1
ATOM 1311 N N . VAL A 1 170 ? 0.218 10.703 16.656 1 98.94 170 VAL A N 1
ATOM 1312 C CA . VAL A 1 170 ? -0.153 11.766 17.594 1 98.94 170 VAL A CA 1
ATOM 1313 C C . VAL A 1 170 ? -1.461 12.414 17.156 1 98.94 170 VAL A C 1
ATOM 1315 O O . VAL A 1 170 ? -1.662 12.664 15.961 1 98.94 170 VAL A O 1
ATOM 1318 N N . VAL A 1 171 ? -2.355 12.617 18.141 1 98.88 171 VAL A N 1
ATOM 1319 C CA . VAL A 1 171 ? -3.609 13.32 17.891 1 98.88 171 VAL A CA 1
ATOM 1320 C C . VAL A 1 171 ? -3.586 14.68 18.594 1 98.88 171 VAL A C 1
ATOM 1322 O O . VAL A 1 171 ? -3.361 14.758 19.812 1 98.88 171 VAL A O 1
ATOM 1325 N N . ASP A 1 172 ? -3.727 15.688 17.859 1 98.88 172 ASP A N 1
ATOM 1326 C CA . ASP A 1 172 ? -3.949 17.031 18.391 1 98.88 172 ASP A CA 1
ATOM 1327 C C . ASP A 1 172 ? -5.215 17.641 17.797 1 98.88 172 ASP A C 1
ATOM 1329 O O . ASP A 1 172 ? -5.16 18.312 16.75 1 98.88 172 ASP A O 1
ATOM 1333 N N . GLY A 1 173 ? -6.34 17.422 18.516 1 98.06 173 GLY A N 1
ATOM 1334 C CA . GLY A 1 173 ? -7.621 17.828 17.969 1 98.06 173 GLY A CA 1
ATOM 1335 C C . GLY A 1 173 ? -7.988 17.062 16.703 1 98.06 173 GLY A C 1
ATOM 1336 O O . GLY A 1 173 ? -8.062 15.836 16.703 1 98.06 173 GLY A O 1
ATOM 1337 N N . ASN A 1 174 ? -8.172 17.891 15.594 1 98.25 174 ASN A N 1
ATOM 1338 C CA . ASN A 1 174 ? -8.617 17.297 14.336 1 98.25 174 ASN A CA 1
ATOM 1339 C C . ASN A 1 174 ? -7.434 16.859 13.469 1 98.25 174 ASN A C 1
ATOM 1341 O O . ASN A 1 174 ? -7.621 16.344 12.367 1 98.25 174 ASN A O 1
ATOM 1345 N N . ILE A 1 175 ? -6.188 17.031 13.938 1 98.88 175 ILE A N 1
ATOM 1346 C CA . ILE A 1 175 ? -4.992 16.703 13.172 1 98.88 175 ILE A CA 1
ATOM 1347 C C . ILE A 1 175 ? -4.355 15.438 13.719 1 98.88 175 ILE A C 1
ATOM 1349 O O . ILE A 1 175 ? -4.004 15.375 14.898 1 98.88 175 ILE A O 1
ATOM 1353 N N . TRP A 1 176 ? -4.258 14.453 12.883 1 98.94 176 TRP A N 1
ATOM 1354 C CA . TRP A 1 176 ? -3.639 13.172 13.188 1 98.94 176 TRP A CA 1
ATOM 1355 C C . TRP A 1 176 ? -2.346 12.984 12.398 1 98.94 176 TRP A C 1
ATOM 1357 O O . TRP A 1 176 ? -2.357 12.992 11.164 1 98.94 176 TRP A O 1
ATOM 1367 N N . THR A 1 177 ? -1.217 12.852 13.047 1 98.94 177 THR A N 1
ATOM 1368 C CA . THR A 1 177 ? 0.064 12.641 12.383 1 98.94 177 THR A CA 1
ATOM 1369 C C . THR A 1 177 ? 0.667 11.297 12.781 1 98.94 177 THR A C 1
ATOM 1371 O O . THR A 1 177 ? 0.553 10.883 13.938 1 98.94 177 THR A O 1
ATOM 1374 N N . SER A 1 178 ? 1.265 10.602 11.852 1 98.94 178 SER A N 1
ATOM 1375 C CA . SER A 1 178 ? 1.848 9.305 12.188 1 98.94 178 SER A CA 1
ATOM 1376 C C . SER A 1 178 ? 3.344 9.281 11.898 1 98.94 178 SER A C 1
ATOM 1378 O O . SER A 1 178 ? 3.863 10.164 11.211 1 98.94 178 SER A O 1
ATOM 1380 N N . SER A 1 179 ? 4.02 8.227 12.484 1 98.69 179 SER A N 1
ATOM 1381 C CA . SER A 1 179 ? 5.395 7.848 12.18 1 98.69 179 SER A CA 1
ATOM 1382 C C . SER A 1 179 ? 5.523 7.352 10.742 1 98.69 179 SER A C 1
ATOM 1384 O O . SER A 1 179 ? 4.68 7.664 9.898 1 98.69 179 SER A O 1
ATOM 1386 N N . GLY A 1 180 ? 6.586 6.754 10.445 1 97.94 180 GLY A N 1
ATOM 1387 C CA . GLY A 1 180 ? 6.938 6.508 9.055 1 97.94 180 GLY A CA 1
ATOM 1388 C C . GLY A 1 180 ? 6.25 5.285 8.477 1 97.94 180 GLY A C 1
ATOM 1389 O O . GLY A 1 180 ? 6.215 4.227 9.109 1 97.94 180 GLY A O 1
ATOM 1390 N N . ILE A 1 181 ? 5.824 5.359 7.293 1 98.31 181 ILE A N 1
ATOM 1391 C CA . ILE A 1 181 ? 5.41 4.492 6.195 1 98.31 181 ILE A CA 1
ATOM 1392 C C . ILE A 1 181 ? 4.309 3.549 6.668 1 98.31 181 ILE A C 1
ATOM 1394 O O . ILE A 1 181 ? 3.123 3.809 6.449 1 98.31 181 ILE A O 1
ATOM 1398 N N . SER A 1 182 ? 4.633 2.469 7.465 1 98.62 182 SER A N 1
ATOM 1399 C CA . SER A 1 182 ? 3.598 1.519 7.859 1 98.62 182 SER A CA 1
ATOM 1400 C C . SER A 1 182 ? 2.727 2.084 8.977 1 98.62 182 SER A C 1
ATOM 1402 O O . SER A 1 182 ? 1.6 1.627 9.18 1 98.62 182 SER A O 1
ATOM 1404 N N . ALA A 1 183 ? 3.232 3.096 9.719 1 98.88 183 ALA A N 1
ATOM 1405 C CA . ALA A 1 183 ? 2.465 3.727 10.789 1 98.88 183 ALA A CA 1
ATOM 1406 C C . ALA A 1 183 ? 1.185 4.359 10.25 1 98.88 183 ALA A C 1
ATOM 1408 O O . ALA A 1 183 ? 0.221 4.555 10.992 1 98.88 183 ALA A O 1
ATOM 1409 N N . GLY A 1 184 ? 1.198 4.699 8.953 1 98.88 184 GLY A N 1
ATOM 1410 C CA . GLY A 1 184 ? -0 5.238 8.336 1 98.88 184 GLY A CA 1
ATOM 1411 C C . GLY A 1 184 ? -1.191 4.305 8.422 1 98.88 184 GLY A C 1
ATOM 1412 O O . GLY A 1 184 ? -2.334 4.754 8.523 1 98.88 184 GLY A O 1
ATOM 1413 N N . MET A 1 185 ? -0.956 3.008 8.352 1 98.88 185 MET A N 1
ATOM 1414 C CA . MET A 1 185 ? -2.037 2.037 8.508 1 98.88 185 MET A CA 1
ATOM 1415 C C . MET A 1 185 ? -2.582 2.049 9.93 1 98.88 185 MET A C 1
ATOM 1417 O O . MET A 1 185 ? -3.797 2.08 10.133 1 98.88 185 MET A O 1
ATOM 1421 N N . ASP A 1 186 ? -1.686 2.088 10.914 1 98.94 186 ASP A N 1
ATOM 1422 C CA . ASP A 1 186 ? -2.109 2.125 12.312 1 98.94 186 ASP A CA 1
ATOM 1423 C C . ASP A 1 186 ? -2.9 3.396 12.617 1 98.94 186 ASP A C 1
ATOM 1425 O O . ASP A 1 186 ? -3.914 3.352 13.312 1 98.94 186 ASP A O 1
ATOM 1429 N N . LEU A 1 187 ? -2.404 4.5 12.055 1 98.94 187 LEU A N 1
ATOM 1430 C CA . LEU A 1 187 ? -3.139 5.75 12.203 1 98.94 187 LEU A CA 1
ATOM 1431 C C . LEU A 1 187 ? -4.531 5.641 11.594 1 98.94 187 LEU A C 1
ATOM 1433 O O . LEU A 1 187 ? -5.516 6.078 12.195 1 98.94 187 LEU A O 1
ATOM 1437 N N . ALA A 1 188 ? -4.645 5.125 10.391 1 98.94 188 ALA A N 1
ATOM 1438 C CA . ALA A 1 188 ? -5.93 5.004 9.711 1 98.94 188 ALA A CA 1
ATOM 1439 C C . ALA A 1 188 ? -6.914 4.184 10.539 1 98.94 188 ALA A C 1
ATOM 1441 O O . ALA A 1 188 ? -8.078 4.566 10.688 1 98.94 188 ALA A O 1
ATOM 1442 N N . PHE A 1 189 ? -6.441 3.09 11.125 1 98.94 189 PHE A N 1
ATOM 1443 C CA . PHE A 1 189 ? -7.328 2.24 11.914 1 98.94 189 PHE A CA 1
ATOM 1444 C C . PHE A 1 189 ? -7.699 2.916 13.227 1 98.94 189 PHE A C 1
ATOM 1446 O O . PHE A 1 189 ? -8.82 2.764 13.711 1 98.94 189 PHE A O 1
ATOM 1453 N N . ALA A 1 190 ? -6.742 3.617 13.844 1 98.94 190 ALA A N 1
ATOM 1454 C CA . ALA A 1 190 ? -7.062 4.371 15.047 1 98.94 190 ALA A CA 1
ATOM 1455 C C . ALA A 1 190 ? -8.125 5.434 14.773 1 98.94 190 ALA A C 1
ATOM 1457 O O . ALA A 1 190 ? -9.07 5.59 15.547 1 98.94 190 ALA A O 1
ATOM 1458 N N . TRP A 1 191 ? -7.949 6.125 13.672 1 98.94 191 TRP A N 1
ATOM 1459 C CA . TRP A 1 191 ? -8.922 7.141 13.281 1 98.94 191 TRP A CA 1
ATOM 1460 C C . TRP A 1 191 ? -10.281 6.512 12.992 1 98.94 191 TRP A C 1
ATOM 1462 O O . TRP A 1 191 ? -11.312 7.035 13.398 1 98.94 191 TRP A O 1
ATOM 1472 N N . MET A 1 192 ? -10.273 5.371 12.273 1 98.88 192 MET A N 1
ATOM 1473 C CA . MET A 1 192 ? -11.5 4.645 11.969 1 98.88 192 MET A CA 1
ATOM 1474 C C . MET A 1 192 ? -12.227 4.242 13.25 1 98.88 192 MET A C 1
ATOM 1476 O O . MET A 1 192 ? -13.453 4.297 13.32 1 98.88 192 MET A O 1
ATOM 1480 N N . ALA A 1 193 ? -11.438 3.803 14.258 1 98.81 193 ALA A N 1
ATOM 1481 C CA . ALA A 1 193 ? -12.031 3.426 15.547 1 98.81 193 ALA A CA 1
ATOM 1482 C C . ALA A 1 193 ? -12.719 4.617 16.203 1 98.81 193 ALA A C 1
ATOM 1484 O O . ALA A 1 193 ? -13.797 4.477 16.781 1 98.81 193 ALA A O 1
ATOM 1485 N N . GLU A 1 194 ? -12.125 5.754 16.094 1 98.19 194 GLU A N 1
ATOM 1486 C CA . GLU A 1 194 ? -12.656 6.977 16.688 1 98.19 194 GLU A CA 1
ATOM 1487 C C . GLU A 1 194 ? -13.93 7.426 15.977 1 98.19 194 GLU A C 1
ATOM 1489 O O . GLU A 1 194 ? -14.883 7.863 16.625 1 98.19 194 GLU A O 1
ATOM 1494 N N . VAL A 1 195 ? -13.977 7.277 14.703 1 98.31 195 VAL A N 1
ATOM 1495 C CA . VAL A 1 195 ? -15 7.93 13.898 1 98.31 195 VAL A CA 1
ATOM 1496 C C . VAL A 1 195 ? -16.125 6.938 13.594 1 98.31 195 VAL A C 1
ATOM 1498 O O . VAL A 1 195 ? -17.297 7.289 13.656 1 98.31 195 VAL A O 1
ATOM 1501 N N . PHE A 1 196 ? -15.766 5.684 13.328 1 98.38 196 PHE A N 1
ATOM 1502 C CA . PHE A 1 196 ? -16.75 4.691 12.898 1 98.38 196 PHE A CA 1
ATOM 1503 C C . PHE A 1 196 ? -16.969 3.652 13.984 1 98.38 196 PHE A C 1
ATOM 1505 O O . PHE A 1 196 ? -17.859 2.809 13.875 1 98.38 196 PHE A O 1
ATOM 1512 N N . GLY A 1 197 ? -16.172 3.637 15 1 98.38 197 GLY A N 1
ATOM 1513 C CA . GLY A 1 197 ? -16.281 2.691 16.094 1 98.38 197 GLY A CA 1
ATOM 1514 C C . GLY A 1 197 ? -15.25 1.585 16.047 1 98.38 197 GLY A C 1
ATOM 1515 O O . GLY A 1 197 ? -14.828 1.165 14.961 1 98.38 197 GLY A O 1
ATOM 1516 N N . GLU A 1 198 ? -14.906 1.106 17.219 1 98.56 198 GLU A N 1
ATOM 1517 C CA . GLU A 1 198 ? -13.852 0.105 17.359 1 98.56 198 GLU A CA 1
ATOM 1518 C C . GLU A 1 198 ? -14.219 -1.19 16.641 1 98.56 198 GLU A C 1
ATOM 1520 O O . GLU A 1 198 ? -13.359 -1.829 16.031 1 98.56 198 GLU A O 1
ATOM 1525 N N . GLU A 1 199 ? -15.406 -1.581 16.688 1 98.62 199 GLU A N 1
ATOM 1526 C CA . GLU A 1 199 ? -15.836 -2.812 16.031 1 98.62 199 GLU A CA 1
ATOM 1527 C C . GLU A 1 199 ? -15.609 -2.744 14.531 1 98.62 199 GLU A C 1
ATOM 1529 O O . GLU A 1 199 ? -15.109 -3.695 13.93 1 98.62 199 GLU A O 1
ATOM 1534 N N . THR A 1 200 ? -15.953 -1.58 13.93 1 98.69 200 THR A N 1
ATOM 1535 C CA . THR A 1 200 ? -15.742 -1.373 12.5 1 98.69 200 THR A CA 1
ATOM 1536 C C . THR A 1 200 ? -14.25 -1.41 12.172 1 98.69 200 THR A C 1
ATOM 1538 O O . THR A 1 200 ? -13.836 -2.105 11.242 1 98.69 200 THR A O 1
ATOM 1541 N N . ALA A 1 201 ? -13.469 -0.703 12.969 1 98.88 201 ALA A N 1
ATOM 1542 C CA . ALA A 1 201 ? -12.031 -0.65 12.742 1 98.88 201 ALA A CA 1
ATOM 1543 C C . ALA A 1 201 ? -11.414 -2.045 12.805 1 98.88 201 ALA A C 1
ATOM 1545 O O . ALA A 1 201 ? -10.617 -2.422 11.945 1 98.88 201 ALA A O 1
ATOM 1546 N N . GLN A 1 202 ? -11.789 -2.789 13.805 1 98.75 202 GLN A N 1
ATOM 1547 C CA . GLN A 1 202 ? -11.219 -4.125 13.969 1 98.75 202 GLN A CA 1
ATOM 1548 C C . GLN A 1 202 ? -11.68 -5.059 12.852 1 98.75 202 GLN A C 1
ATOM 1550 O O . GLN A 1 202 ? -10.906 -5.891 12.375 1 98.75 202 GLN A O 1
ATOM 1555 N N . PHE A 1 203 ? -12.922 -4.93 12.469 1 98.75 203 PHE A N 1
ATOM 1556 C CA . PHE A 1 203 ? -13.422 -5.758 11.375 1 98.75 203 PHE A CA 1
ATOM 1557 C C . PHE A 1 203 ? -12.641 -5.488 10.094 1 98.75 203 PHE A C 1
ATOM 1559 O O . PHE A 1 203 ? -12.242 -6.422 9.398 1 98.75 203 PHE A O 1
ATOM 1566 N N . VAL A 1 204 ? -12.43 -4.195 9.781 1 98.88 204 VAL A N 1
ATOM 1567 C CA . VAL A 1 204 ? -11.695 -3.832 8.578 1 98.88 204 VAL A CA 1
ATOM 1568 C C . VAL A 1 204 ? -10.25 -4.32 8.688 1 98.88 204 VAL A C 1
ATOM 1570 O O . VAL A 1 204 ? -9.688 -4.832 7.719 1 98.88 204 VAL A O 1
ATOM 1573 N N . ALA A 1 205 ? -9.648 -4.191 9.852 1 98.88 205 ALA A N 1
ATOM 1574 C CA . ALA A 1 205 ? -8.297 -4.699 10.055 1 98.88 205 ALA A CA 1
ATOM 1575 C C . ALA A 1 205 ? -8.234 -6.211 9.859 1 98.88 205 ALA A C 1
ATOM 1577 O O . ALA A 1 205 ? -7.301 -6.727 9.25 1 98.88 205 ALA A O 1
ATOM 1578 N N . ASP A 1 206 ? -9.242 -6.926 10.383 1 98.81 206 ASP A N 1
ATOM 1579 C CA . ASP A 1 206 ? -9.312 -8.375 10.188 1 98.81 206 ASP A CA 1
ATOM 1580 C C . ASP A 1 206 ? -9.453 -8.727 8.711 1 98.81 206 ASP A C 1
ATOM 1582 O O . ASP A 1 206 ? -8.836 -9.672 8.234 1 98.81 206 ASP A O 1
ATOM 1586 N N . ARG A 1 207 ? -10.258 -7.945 8 1 98.69 207 ARG A N 1
ATOM 1587 C CA . ARG A 1 207 ? -10.414 -8.164 6.566 1 98.69 207 ARG A CA 1
ATOM 1588 C C . ARG A 1 207 ? -9.094 -7.98 5.832 1 98.69 207 ARG A C 1
ATOM 1590 O O . ARG A 1 207 ? -8.828 -8.656 4.84 1 98.69 207 ARG A O 1
ATOM 1597 N N . SER A 1 208 ? -8.273 -7.09 6.332 1 98.75 208 SER A N 1
ATOM 1598 C CA . SER A 1 208 ? -6.949 -6.844 5.766 1 98.75 208 SER A CA 1
ATOM 1599 C C . SER A 1 208 ? -5.945 -7.895 6.23 1 98.75 208 SER A C 1
ATOM 1601 O O . SER A 1 208 ? -4.797 -7.902 5.781 1 98.75 208 SER A O 1
ATOM 1603 N N . GLU A 1 209 ? -6.383 -8.758 7.207 1 98.75 209 GLU A N 1
ATOM 1604 C CA . GLU A 1 209 ? -5.488 -9.664 7.918 1 98.75 209 GLU A CA 1
ATOM 1605 C C . GLU A 1 209 ? -4.254 -8.93 8.438 1 98.75 209 GLU A C 1
ATOM 1607 O O . GLU A 1 209 ? -3.127 -9.391 8.242 1 98.75 209 GLU A O 1
ATOM 1612 N N . TYR A 1 210 ? -4.504 -7.797 9.016 1 98.69 210 TYR A N 1
ATOM 1613 C CA . TYR A 1 210 ? -3.475 -6.91 9.539 1 98.69 210 TYR A CA 1
ATOM 1614 C C . TYR A 1 210 ? -3.572 -6.805 11.062 1 98.69 210 TYR A C 1
ATOM 1616 O O . TYR A 1 210 ? -4.637 -6.496 11.602 1 98.69 210 TYR A O 1
ATOM 1624 N N . GLU A 1 211 ? -2.479 -7.102 11.766 1 97.56 211 GLU A N 1
ATOM 1625 C CA . GLU A 1 211 ? -2.398 -6.871 13.203 1 97.56 211 GLU A CA 1
ATOM 1626 C C . GLU A 1 211 ? -2.072 -5.414 13.516 1 97.56 211 GLU A C 1
ATOM 1628 O O . GLU A 1 211 ? -0.911 -5.008 13.453 1 97.56 211 GLU A O 1
ATOM 1633 N N . ARG A 1 212 ? -3.1 -4.703 13.906 1 95.94 212 ARG A N 1
ATOM 1634 C CA . ARG A 1 212 ? -2.885 -3.268 14.07 1 95.94 212 ARG A CA 1
ATOM 1635 C C . ARG A 1 212 ? -2.264 -2.955 15.422 1 95.94 212 ARG A C 1
ATOM 1637 O O . ARG A 1 212 ? -2.506 -3.666 16.406 1 95.94 212 ARG A O 1
ATOM 1644 N N . ASN A 1 213 ? -1.381 -1.977 15.453 1 97.81 213 ASN A N 1
ATOM 1645 C CA . ASN A 1 213 ? -0.917 -1.356 16.688 1 97.81 213 ASN A CA 1
ATOM 1646 C C . ASN A 1 213 ? -1.979 -0.441 17.297 1 97.81 213 ASN A C 1
ATOM 1648 O O . ASN A 1 213 ? -2.385 0.541 16.672 1 97.81 213 ASN A O 1
ATOM 1652 N N . VAL A 1 214 ? -2.445 -0.774 18.516 1 98 214 VAL A N 1
ATOM 1653 C CA . VAL A 1 214 ? -3.525 0.016 19.109 1 98 214 VAL A CA 1
ATOM 1654 C C . VAL A 1 214 ? -2.965 0.949 20.172 1 98 214 VAL A C 1
ATOM 1656 O O . VAL A 1 214 ? -3.721 1.646 20.859 1 98 214 VAL A O 1
ATOM 1659 N N . ASP A 1 215 ? -1.659 0.916 20.375 1 98.38 215 ASP A N 1
ATOM 1660 C CA . ASP A 1 215 ? -0.968 1.763 21.344 1 98.38 215 ASP A CA 1
ATOM 1661 C C . ASP A 1 215 ? -0.122 2.822 20.641 1 98.38 215 ASP A C 1
ATOM 1663 O O . ASP A 1 215 ? 0.978 2.529 20.156 1 98.38 215 ASP A O 1
ATOM 1667 N N . SER A 1 216 ? -0.582 4.066 20.641 1 98.56 216 SER A N 1
ATOM 1668 C CA . SER A 1 216 ? 0.073 5.152 19.906 1 98.56 216 SER A CA 1
ATOM 1669 C C . SER A 1 216 ? 1.488 5.387 20.422 1 98.56 216 SER A C 1
ATOM 1671 O O . SER A 1 216 ? 2.328 5.945 19.719 1 98.56 216 SER A O 1
ATOM 1673 N N . GLY A 1 217 ? 1.854 4.977 21.609 1 98.38 217 GLY A N 1
ATOM 1674 C CA . GLY A 1 217 ? 3.168 5.172 22.203 1 98.38 217 GLY A CA 1
ATOM 1675 C C . GLY A 1 217 ? 4.145 4.062 21.859 1 98.38 217 GLY A C 1
ATOM 1676 O O . GLY A 1 217 ? 5.34 4.168 22.141 1 98.38 217 GLY A O 1
ATOM 1677 N N . ASN A 1 218 ? 3.625 2.961 21.266 1 97.88 218 ASN A N 1
ATOM 1678 C CA . ASN A 1 218 ? 4.461 1.827 20.875 1 97.88 218 ASN A CA 1
ATOM 1679 C C . ASN A 1 218 ? 5.148 2.066 19.531 1 97.88 218 ASN A C 1
ATOM 1681 O O . ASN A 1 218 ? 4.645 1.653 18.484 1 97.88 218 ASN A O 1
ATOM 1685 N N . ASP A 1 219 ? 6.301 2.639 19.625 1 98.25 219 ASP A N 1
ATOM 1686 C CA . ASP A 1 219 ? 7.078 2.941 18.422 1 98.25 219 ASP A CA 1
ATOM 1687 C C . ASP A 1 219 ? 8.57 2.75 18.688 1 98.25 219 ASP A C 1
ATOM 1689 O O . ASP A 1 219 ? 9.281 3.709 18.984 1 98.25 219 ASP A O 1
ATOM 1693 N N . ARG A 1 220 ? 9.086 1.631 18.453 1 97.69 220 ARG A N 1
ATOM 1694 C CA . ARG A 1 220 ? 10.484 1.309 18.734 1 97.69 220 ARG A CA 1
ATOM 1695 C C . ARG A 1 220 ? 11.406 2 17.734 1 97.69 220 ARG A C 1
ATOM 1697 O O . ARG A 1 220 ? 12.625 2.025 17.922 1 97.69 220 ARG A O 1
ATOM 1704 N N . TYR A 1 221 ? 10.906 2.529 16.719 1 98.69 221 TYR A N 1
ATOM 1705 C CA . TYR A 1 221 ? 11.734 3.092 15.656 1 98.69 221 TYR A CA 1
ATOM 1706 C C . TYR A 1 221 ? 12.32 4.438 16.078 1 98.69 221 TYR A C 1
ATOM 1708 O O . TYR A 1 221 ? 13.297 4.906 15.492 1 98.69 221 TYR A O 1
ATOM 1716 N N . ALA A 1 222 ? 11.68 5.102 17.094 1 98.56 222 ALA A N 1
ATOM 1717 C CA . ALA A 1 222 ? 12.281 6.301 17.656 1 98.56 222 ALA A CA 1
ATOM 1718 C C . ALA A 1 222 ? 13.711 6.027 18.125 1 98.56 222 ALA A C 1
ATOM 1720 O O . ALA A 1 222 ? 14.609 6.84 17.906 1 98.56 222 ALA A O 1
ATOM 1721 N N . GLU A 1 223 ? 13.93 4.863 18.75 1 98.5 223 GLU A N 1
ATOM 1722 C CA . GLU A 1 223 ? 15.266 4.461 19.188 1 98.5 223 GLU A CA 1
ATOM 1723 C C . GLU A 1 223 ? 16.094 3.969 18 1 98.5 223 GLU A C 1
ATOM 1725 O O . GLU A 1 223 ? 17.266 4.316 17.875 1 98.5 223 GLU A O 1
ATOM 1730 N N . ARG A 1 224 ? 15.484 3.207 17.125 1 98.38 224 ARG A N 1
ATOM 1731 C CA . ARG A 1 224 ? 16.188 2.615 15.992 1 98.38 224 ARG A CA 1
ATOM 1732 C C . ARG A 1 224 ? 16.891 3.686 15.164 1 98.38 224 ARG A C 1
ATOM 1734 O O . ARG A 1 224 ? 18 3.475 14.68 1 98.38 224 ARG A O 1
ATOM 1741 N N . TRP A 1 225 ? 16.172 4.84 15.008 1 98.5 225 TRP A N 1
ATOM 1742 C CA . TRP A 1 225 ? 16.688 5.855 14.102 1 98.5 225 TRP A CA 1
ATOM 1743 C C . TRP A 1 225 ? 17.25 7.043 14.883 1 98.5 225 TRP A C 1
ATOM 1745 O O . TRP A 1 225 ? 17.531 8.094 14.305 1 98.5 225 TRP A O 1
ATOM 1755 N N . GLY A 1 226 ? 17.266 6.941 16.172 1 98.19 226 GLY A N 1
ATOM 1756 C CA . GLY A 1 226 ? 17.969 7.914 17 1 98.19 226 GLY A CA 1
ATOM 1757 C C . GLY A 1 226 ? 17.156 9.172 17.25 1 98.19 226 GLY A C 1
ATOM 1758 O O . GLY A 1 226 ? 17.719 10.258 17.438 1 98.19 226 GLY A O 1
ATOM 1759 N N . ALA A 1 227 ? 15.867 9.062 17.156 1 97.94 227 ALA A N 1
ATOM 1760 C CA . ALA A 1 227 ? 15.023 10.211 17.469 1 97.94 227 ALA A CA 1
ATOM 1761 C C . ALA A 1 227 ? 14.945 10.438 18.969 1 97.94 227 ALA A C 1
ATOM 1763 O O . ALA A 1 227 ? 14.539 11.508 19.438 1 97.94 227 ALA A O 1
ATOM 1764 N N . VAL A 1 228 ? 15.25 9.383 19.797 1 96.19 228 VAL A N 1
ATOM 1765 C CA . VAL A 1 228 ? 15.398 9.453 21.25 1 96.19 228 VAL A CA 1
ATOM 1766 C C . VAL A 1 228 ? 16.656 8.695 21.672 1 96.19 228 VAL A C 1
ATOM 1768 O O . VAL A 1 228 ? 17.156 7.836 20.938 1 96.19 228 VAL A O 1
ATOM 1771 N N . MET B 1 1 ? 28.5 -22.578 -4.02 1 36.31 1 MET B N 1
ATOM 1772 C CA . MET B 1 1 ? 27.422 -22.609 -4.992 1 36.31 1 MET B CA 1
ATOM 1773 C C . MET B 1 1 ? 27.297 -21.281 -5.727 1 36.31 1 MET B C 1
ATOM 1775 O O . MET B 1 1 ? 27.344 -20.219 -5.105 1 36.31 1 MET B O 1
ATOM 1779 N N . PRO B 1 2 ? 27.594 -21.172 -7.02 1 41.69 2 PRO B N 1
ATOM 1780 C CA . PRO B 1 2 ? 27.734 -19.859 -7.648 1 41.69 2 PRO B CA 1
ATOM 1781 C C . PRO B 1 2 ? 26.594 -18.906 -7.293 1 41.69 2 PRO B C 1
ATOM 1783 O O . PRO B 1 2 ? 25.469 -19.359 -7.074 1 41.69 2 PRO B O 1
ATOM 1786 N N . ALA B 1 3 ? 26.812 -17.938 -6.57 1 53.16 3 ALA B N 1
ATOM 1787 C CA . ALA B 1 3 ? 25.859 -16.906 -6.148 1 53.16 3 ALA B CA 1
ATOM 1788 C C . ALA B 1 3 ? 24.984 -16.453 -7.312 1 53.16 3 ALA B C 1
ATOM 1790 O O . ALA B 1 3 ? 25.5 -15.977 -8.336 1 53.16 3 ALA B O 1
ATOM 1791 N N . HIS B 1 4 ? 23.781 -17.234 -7.773 1 64.88 4 HIS B N 1
ATOM 1792 C CA . HIS B 1 4 ? 22.922 -16.688 -8.82 1 64.88 4 HIS B CA 1
ATOM 1793 C C . HIS B 1 4 ? 22.828 -15.172 -8.703 1 64.88 4 HIS B C 1
ATOM 1795 O O . HIS B 1 4 ? 22.859 -14.625 -7.598 1 64.88 4 HIS B O 1
ATOM 1801 N N . PRO B 1 5 ? 23 -14.578 -9.891 1 86.94 5 PRO B N 1
ATOM 1802 C CA . PRO B 1 5 ? 22.875 -13.117 -9.852 1 86.94 5 PRO B CA 1
ATOM 1803 C C . PRO B 1 5 ? 21.562 -12.641 -9.234 1 86.94 5 PRO B C 1
ATOM 1805 O O . PRO B 1 5 ? 20.547 -13.328 -9.359 1 86.94 5 PRO B O 1
ATOM 1808 N N . LEU B 1 6 ? 21.609 -11.648 -8.375 1 96.56 6 LEU B N 1
ATOM 1809 C CA . LEU B 1 6 ? 20.422 -11.055 -7.762 1 96.56 6 LEU B CA 1
ATOM 1810 C C . LEU B 1 6 ? 19.453 -10.57 -8.828 1 96.56 6 LEU B C 1
ATOM 1812 O O . LEU B 1 6 ? 19.859 -10.031 -9.859 1 96.56 6 LEU B O 1
ATOM 1816 N N . PRO B 1 7 ? 18.203 -10.875 -8.625 1 97.88 7 PRO B N 1
ATOM 1817 C CA . PRO B 1 7 ? 17.219 -10.406 -9.617 1 97.88 7 PRO B CA 1
ATOM 1818 C C . PRO B 1 7 ? 17.172 -8.883 -9.727 1 97.88 7 PRO B C 1
ATOM 1820 O O . PRO B 1 7 ? 17.391 -8.18 -8.734 1 97.88 7 PRO B O 1
ATOM 1823 N N . THR B 1 8 ? 16.844 -8.398 -10.938 1 98.31 8 THR B N 1
ATOM 1824 C CA . THR B 1 8 ? 16.781 -6.961 -11.156 1 98.31 8 THR B CA 1
ATOM 1825 C C . THR B 1 8 ? 15.469 -6.566 -11.82 1 98.31 8 THR B C 1
ATOM 1827 O O . THR B 1 8 ? 15.086 -5.395 -11.812 1 98.31 8 THR B O 1
ATOM 1830 N N . LYS B 1 9 ? 14.781 -7.504 -12.477 1 98.69 9 LYS B N 1
ATOM 1831 C CA . LYS B 1 9 ? 13.578 -7.18 -13.234 1 98.69 9 LYS B CA 1
ATOM 1832 C C . LYS B 1 9 ? 12.352 -7.867 -12.641 1 98.69 9 LYS B C 1
ATOM 1834 O O . LYS B 1 9 ? 12.25 -9.094 -12.656 1 98.69 9 LYS B O 1
ATOM 1839 N N . ILE B 1 10 ? 11.445 -7.094 -12.195 1 98.88 10 ILE B N 1
ATOM 1840 C CA . ILE B 1 10 ? 10.242 -7.566 -11.516 1 98.88 10 ILE B CA 1
ATOM 1841 C C . ILE B 1 10 ? 9.008 -7.172 -12.32 1 98.88 10 ILE B C 1
ATOM 1843 O O . ILE B 1 10 ? 8.875 -6.023 -12.742 1 98.88 10 ILE B O 1
ATOM 1847 N N . GLY B 1 11 ? 8.156 -8.125 -12.641 1 98.88 11 GLY B N 1
ATOM 1848 C CA . GLY B 1 11 ? 6.836 -7.871 -13.203 1 98.88 11 GLY B CA 1
ATOM 1849 C C . GLY B 1 11 ? 5.719 -8.031 -12.188 1 98.88 11 GLY B C 1
ATOM 1850 O O . GLY B 1 11 ? 5.785 -8.898 -11.312 1 98.88 11 GLY B O 1
ATOM 1851 N N . VAL B 1 12 ? 4.742 -7.223 -12.273 1 98.94 12 VAL B N 1
ATOM 1852 C CA . VAL B 1 12 ? 3.521 -7.371 -11.484 1 98.94 12 VAL B CA 1
ATOM 1853 C C . VAL B 1 12 ? 2.301 -7.289 -12.406 1 98.94 12 VAL B C 1
ATOM 1855 O O . VAL B 1 12 ? 2.254 -6.457 -13.312 1 98.94 12 VAL B O 1
ATOM 1858 N N . VAL B 1 13 ? 1.338 -8.148 -12.211 1 98.56 13 VAL B N 1
ATOM 1859 C CA . VAL B 1 13 ? 0.111 -8.156 -13 1 98.56 13 VAL B CA 1
ATOM 1860 C C . VAL B 1 13 ? -1.016 -7.496 -12.211 1 98.56 13 VAL B C 1
ATOM 1862 O O . VAL B 1 13 ? -1.216 -7.793 -11.031 1 98.56 13 VAL B O 1
ATOM 1865 N N . ILE B 1 14 ? -1.716 -6.59 -12.875 1 98.25 14 ILE B N 1
ATOM 1866 C CA . ILE B 1 14 ? -2.875 -5.992 -12.227 1 98.25 14 ILE B CA 1
ATOM 1867 C C . ILE B 1 14 ? -4.102 -6.133 -13.125 1 98.25 14 ILE B C 1
ATOM 1869 O O . ILE B 1 14 ? -3.975 -6.359 -14.328 1 98.25 14 ILE B O 1
ATOM 1873 N N . PHE B 1 15 ? -5.277 -6.027 -12.531 1 97.19 15 PHE B N 1
ATOM 1874 C CA . PHE B 1 15 ? -6.578 -6.16 -13.172 1 97.19 15 PHE B CA 1
ATOM 1875 C C . PHE B 1 15 ? -7.625 -5.316 -12.445 1 97.19 15 PHE B C 1
ATOM 1877 O O . PHE B 1 15 ? -7.434 -4.941 -11.289 1 97.19 15 PHE B O 1
ATOM 1884 N N . PRO B 1 16 ? -8.719 -4.926 -13.172 1 96.5 16 PRO B N 1
ATOM 1885 C CA . PRO B 1 16 ? -9.75 -4.141 -12.484 1 96.5 16 PRO B CA 1
ATOM 1886 C C . PRO B 1 16 ? -10.25 -4.812 -11.211 1 96.5 16 PRO B C 1
ATOM 1888 O O . PRO B 1 16 ? -10.609 -5.992 -11.234 1 96.5 16 PRO B O 1
ATOM 1891 N N . GLY B 1 17 ? -10.227 -4.062 -10.117 1 97.06 17 GLY B N 1
ATOM 1892 C CA . GLY B 1 17 ? -10.711 -4.582 -8.852 1 97.06 17 GLY B CA 1
ATOM 1893 C C . GLY B 1 17 ? -9.648 -5.344 -8.078 1 97.06 17 GLY B C 1
ATOM 1894 O O . GLY B 1 17 ? -9.969 -6.137 -7.191 1 97.06 17 GLY B O 1
ATOM 1895 N N . PHE B 1 18 ? -8.336 -5.172 -8.477 1 98 18 PHE B N 1
ATOM 1896 C CA . PHE B 1 18 ? -7.297 -5.77 -7.641 1 98 18 PHE B CA 1
ATOM 1897 C C . PHE B 1 18 ? -7.234 -5.082 -6.281 1 98 18 PHE B C 1
ATOM 1899 O O . PHE B 1 18 ? -7.711 -3.953 -6.129 1 98 18 PHE B O 1
ATOM 1906 N N . GLN B 1 19 ? -6.773 -5.812 -5.27 1 98.69 19 GLN B N 1
ATOM 1907 C CA . GLN B 1 19 ? -6.645 -5.277 -3.918 1 98.69 19 GLN B CA 1
ATOM 1908 C C . GLN B 1 19 ? -5.422 -4.371 -3.799 1 98.69 19 GLN B C 1
ATOM 1910 O O . GLN B 1 19 ? -4.293 -4.809 -4.023 1 98.69 19 GLN B O 1
ATOM 1915 N N . LEU B 1 20 ? -5.625 -3.182 -3.418 1 98.94 20 LEU B N 1
ATOM 1916 C CA . LEU B 1 20 ? -4.605 -2.139 -3.441 1 98.94 20 LEU B CA 1
ATOM 1917 C C . LEU B 1 20 ? -3.377 -2.562 -2.641 1 98.94 20 LEU B C 1
ATOM 1919 O O . LEU B 1 20 ? -2.254 -2.516 -3.148 1 98.94 20 LEU B O 1
ATOM 1923 N N . LEU B 1 21 ? -3.578 -3.043 -1.458 1 98.94 21 LEU B N 1
ATOM 1924 C CA . LEU B 1 21 ? -2.451 -3.338 -0.58 1 98.94 21 LEU B CA 1
ATOM 1925 C C . LEU B 1 21 ? -1.769 -4.641 -0.99 1 98.94 21 LEU B C 1
ATOM 1927 O O . LEU B 1 21 ? -0.586 -4.84 -0.705 1 98.94 21 LEU B O 1
ATOM 1931 N N . ASP B 1 22 ? -2.492 -5.562 -1.693 1 98.94 22 ASP B N 1
ATOM 1932 C CA . ASP B 1 22 ? -1.837 -6.738 -2.264 1 98.94 22 ASP B CA 1
ATOM 1933 C C . ASP B 1 22 ? -0.705 -6.332 -3.203 1 98.94 22 ASP B C 1
ATOM 1935 O O . ASP B 1 22 ? 0.305 -7.031 -3.307 1 98.94 22 ASP B O 1
ATOM 1939 N N . TRP B 1 23 ? -1.004 -5.332 -3.869 1 98.88 23 TRP B N 1
ATOM 1940 C CA . TRP B 1 23 ? -0.112 -4.785 -4.887 1 98.88 23 TRP B CA 1
ATOM 1941 C C . TRP B 1 23 ? 0.907 -3.836 -4.262 1 98.88 23 TRP B C 1
ATOM 1943 O O . TRP B 1 23 ? 2.115 -4.012 -4.434 1 98.88 23 TRP B O 1
ATOM 1953 N N . ALA B 1 24 ? 0.531 -2.936 -3.443 1 98.94 24 ALA B N 1
ATOM 1954 C CA . ALA B 1 24 ? 1.363 -1.832 -2.971 1 98.94 24 ALA B CA 1
ATOM 1955 C C . ALA B 1 24 ? 2.277 -2.283 -1.835 1 98.94 24 ALA B C 1
ATOM 1957 O O . ALA B 1 24 ? 3.395 -1.777 -1.69 1 98.94 24 ALA B O 1
ATOM 1958 N N . GLY B 1 25 ? 1.802 -3.217 -1.016 1 98.88 25 GLY B N 1
ATOM 1959 C CA . GLY B 1 25 ? 2.594 -3.672 0.115 1 98.88 25 GLY B CA 1
ATOM 1960 C C . GLY B 1 25 ? 3.957 -4.203 -0.287 1 98.88 25 GLY B C 1
ATOM 1961 O O . GLY B 1 25 ? 4.984 -3.619 0.066 1 98.88 25 GLY B O 1
ATOM 1962 N N . PRO B 1 26 ? 3.973 -5.277 -1.078 1 98.94 26 PRO B N 1
ATOM 1963 C CA . PRO B 1 26 ? 5.254 -5.801 -1.555 1 98.94 26 PRO B CA 1
ATOM 1964 C C . PRO B 1 26 ? 6.043 -4.777 -2.371 1 98.94 26 PRO B C 1
ATOM 1966 O O . PRO B 1 26 ? 7.258 -4.645 -2.195 1 98.94 26 PRO B O 1
ATOM 1969 N N . LEU B 1 27 ? 5.344 -4.004 -3.201 1 98.94 27 LEU B N 1
ATOM 1970 C CA . LEU B 1 27 ? 6.039 -3.105 -4.117 1 98.94 27 LEU B CA 1
ATOM 1971 C C . LEU B 1 27 ? 6.723 -1.978 -3.357 1 98.94 27 LEU B C 1
ATOM 1973 O O . LEU B 1 27 ? 7.789 -1.507 -3.764 1 98.94 27 LEU B O 1
ATOM 1977 N N . ASP B 1 28 ? 6.117 -1.551 -2.25 1 98.94 28 ASP B N 1
ATOM 1978 C CA . ASP B 1 28 ? 6.785 -0.492 -1.497 1 98.94 28 ASP B CA 1
ATOM 1979 C C . ASP B 1 28 ? 8.102 -0.983 -0.91 1 98.94 28 ASP B C 1
ATOM 1981 O O . ASP B 1 28 ? 9.086 -0.236 -0.859 1 98.94 28 ASP B O 1
ATOM 1985 N N . ALA B 1 29 ? 8.125 -2.227 -0.403 1 98.88 29 ALA B N 1
ATOM 1986 C CA . ALA B 1 29 ? 9.375 -2.816 0.057 1 98.88 29 ALA B CA 1
ATOM 1987 C C . ALA B 1 29 ? 10.414 -2.848 -1.063 1 98.88 29 ALA B C 1
ATOM 1989 O O . ALA B 1 29 ? 11.578 -2.496 -0.852 1 98.88 29 ALA B O 1
ATOM 1990 N N . PHE B 1 30 ? 9.984 -3.199 -2.256 1 98.94 30 PHE B N 1
ATOM 1991 C CA . PHE B 1 30 ? 10.883 -3.256 -3.398 1 98.94 30 PHE B CA 1
ATOM 1992 C C . PHE B 1 30 ? 11.32 -1.856 -3.818 1 98.94 30 PHE B C 1
ATOM 1994 O O . PHE B 1 30 ? 12.445 -1.66 -4.277 1 98.94 30 PHE B O 1
ATOM 2001 N N . ASN B 1 31 ? 10.383 -0.895 -3.711 1 98.94 31 ASN B N 1
ATOM 2002 C CA . ASN B 1 31 ? 10.773 0.49 -3.951 1 98.94 31 ASN B CA 1
ATOM 2003 C C . ASN B 1 31 ? 11.938 0.907 -3.057 1 98.94 31 ASN B C 1
ATOM 2005 O O . ASN B 1 31 ? 12.922 1.475 -3.535 1 98.94 31 ASN B O 1
ATOM 2009 N N . ILE B 1 32 ? 11.797 0.629 -1.78 1 98.88 32 ILE B N 1
ATOM 2010 C CA . ILE B 1 32 ? 12.844 0.995 -0.833 1 98.88 32 ILE B CA 1
ATOM 2011 C C . ILE B 1 32 ? 14.125 0.231 -1.16 1 98.88 32 ILE B C 1
ATOM 2013 O O . ILE B 1 32 ? 15.219 0.805 -1.153 1 98.88 32 ILE B O 1
ATOM 2017 N N . LEU B 1 33 ? 14.039 -1.054 -1.469 1 98.94 33 LEU B N 1
ATOM 2018 C CA . LEU B 1 33 ? 15.188 -1.854 -1.882 1 98.94 33 LEU B CA 1
ATOM 2019 C C . LEU B 1 33 ? 15.883 -1.226 -3.084 1 98.94 33 LEU B C 1
ATOM 2021 O O . LEU B 1 33 ? 17.109 -1.215 -3.16 1 98.94 33 LEU B O 1
ATOM 2025 N N . SER B 1 34 ? 15.125 -0.651 -4.004 1 98.88 34 SER B N 1
ATOM 2026 C CA . SER B 1 34 ? 15.625 -0.13 -5.273 1 98.88 34 SER B CA 1
ATOM 2027 C C . SER B 1 34 ? 16.438 1.143 -5.062 1 98.88 34 SER B C 1
ATOM 2029 O O . SER B 1 34 ? 17.094 1.626 -5.988 1 98.88 34 SER B O 1
ATOM 2031 N N . ASN B 1 35 ? 16.359 1.704 -3.854 1 98.25 35 ASN B N 1
ATOM 2032 C CA . ASN B 1 35 ? 17.219 2.84 -3.535 1 98.25 35 ASN B CA 1
ATOM 2033 C C . ASN B 1 35 ? 18.688 2.434 -3.473 1 98.25 35 ASN B C 1
ATOM 2035 O O . ASN B 1 35 ? 19.562 3.275 -3.619 1 98.25 35 ASN B O 1
ATOM 2039 N N . ASN B 1 36 ? 18.922 1.096 -3.219 1 97.88 36 ASN B N 1
ATOM 2040 C CA . ASN B 1 36 ? 20.297 0.659 -3.004 1 97.88 36 ASN B CA 1
ATOM 2041 C C . ASN B 1 36 ? 20.656 -0.547 -3.871 1 97.88 36 ASN B C 1
ATOM 2043 O O . ASN B 1 36 ? 21.797 -0.987 -3.898 1 97.88 36 ASN B O 1
ATOM 2047 N N . HIS B 1 37 ? 19.656 -1.127 -4.496 1 98.31 37 HIS B N 1
ATOM 2048 C CA . HIS B 1 37 ? 19.797 -2.207 -5.465 1 98.31 37 HIS B CA 1
ATOM 2049 C C . HIS B 1 37 ? 19.078 -1.877 -6.77 1 98.31 37 HIS B C 1
ATOM 2051 O O . HIS B 1 37 ? 17.891 -1.547 -6.762 1 98.31 37 HIS B O 1
ATOM 2057 N N . THR B 1 38 ? 19.828 -1.939 -7.863 1 98.5 38 THR B N 1
ATOM 2058 C CA . THR B 1 38 ? 19.234 -1.568 -9.141 1 98.5 38 THR B CA 1
ATOM 2059 C C . THR B 1 38 ? 18.109 -2.525 -9.516 1 98.5 38 THR B C 1
ATOM 2061 O O . THR B 1 38 ? 18.344 -3.721 -9.711 1 98.5 38 THR B O 1
ATOM 2064 N N . LEU B 1 39 ? 16.906 -2.027 -9.602 1 98.81 39 LEU B N 1
ATOM 2065 C CA . LEU B 1 39 ? 15.727 -2.799 -9.953 1 98.81 39 LEU B CA 1
ATOM 2066 C C . LEU B 1 39 ? 14.922 -2.092 -11.039 1 98.81 39 LEU B C 1
ATOM 2068 O O . LEU B 1 39 ? 14.984 -0.867 -11.164 1 98.81 39 LEU B O 1
ATOM 2072 N N . SER B 1 40 ? 14.227 -2.877 -11.82 1 98.81 40 SER B N 1
ATOM 2073 C CA . SER B 1 40 ? 13.258 -2.383 -12.789 1 98.81 40 SER B CA 1
ATOM 2074 C C . SER B 1 40 ? 11.898 -3.061 -12.609 1 98.81 40 SER B C 1
ATOM 2076 O O . SER B 1 40 ? 11.836 -4.258 -12.32 1 98.81 40 SER B O 1
ATOM 2078 N N . LEU B 1 41 ? 10.883 -2.275 -12.82 1 98.94 41 LEU B N 1
ATOM 2079 C CA . LEU B 1 41 ? 9.523 -2.771 -12.641 1 98.94 41 LEU B CA 1
ATOM 2080 C C . LEU B 1 41 ? 8.742 -2.713 -13.945 1 98.94 41 LEU B C 1
ATOM 2082 O O . LEU B 1 41 ? 8.828 -1.726 -14.68 1 98.94 41 LEU B O 1
ATOM 2086 N N . CYS B 1 42 ? 8.023 -3.746 -14.203 1 98.81 42 CYS B N 1
ATOM 2087 C CA . CYS B 1 42 ? 7.008 -3.781 -15.25 1 98.81 42 CYS B CA 1
ATOM 2088 C C . CYS B 1 42 ? 5.625 -4.039 -14.664 1 98.81 42 CYS B C 1
ATOM 2090 O O . CYS B 1 42 ? 5.41 -5.059 -14.008 1 98.81 42 CYS B O 1
ATOM 2092 N N . THR B 1 43 ? 4.789 -3.105 -14.836 1 98.94 43 THR B N 1
ATOM 2093 C CA . THR B 1 43 ? 3.387 -3.32 -14.492 1 98.94 43 THR B CA 1
ATOM 2094 C C . THR B 1 43 ? 2.59 -3.771 -15.711 1 98.94 43 THR B C 1
ATOM 2096 O O . THR B 1 43 ? 2.475 -3.031 -16.688 1 98.94 43 THR B O 1
ATOM 2099 N N . ILE B 1 44 ? 2.012 -4.941 -15.57 1 98.88 44 ILE B N 1
ATOM 2100 C CA . ILE B 1 44 ? 1.45 -5.613 -16.734 1 98.88 44 ILE B CA 1
ATOM 2101 C C . ILE B 1 44 ? -0.062 -5.75 -16.578 1 98.88 44 ILE B C 1
ATOM 2103 O O . ILE B 1 44 ? -0.545 -6.156 -15.523 1 98.88 44 ILE B O 1
ATOM 2107 N N . ALA B 1 45 ? -0.84 -5.367 -17.578 1 98.44 45 ALA B N 1
ATOM 2108 C CA . ALA B 1 45 ? -2.297 -5.488 -17.578 1 98.44 45 ALA B CA 1
ATOM 2109 C C . ALA B 1 45 ? -2.82 -5.793 -18.969 1 98.44 45 ALA B C 1
ATOM 2111 O O . ALA B 1 45 ? -2.039 -5.973 -19.906 1 98.44 45 ALA B O 1
ATOM 2112 N N . TYR B 1 46 ? -4.121 -6.031 -19.016 1 97 46 TYR B N 1
ATOM 2113 C CA . TYR B 1 46 ? -4.766 -6.363 -20.281 1 97 46 TYR B CA 1
ATOM 2114 C C . TYR B 1 46 ? -4.625 -5.227 -21.281 1 97 46 TYR B C 1
ATOM 2116 O O . TYR B 1 46 ? -4.453 -5.461 -22.484 1 97 46 TYR B O 1
ATOM 2124 N N . THR B 1 47 ? -4.691 -3.99 -20.859 1 96.62 47 THR B N 1
ATOM 2125 C CA . THR B 1 47 ? -4.531 -2.793 -21.672 1 96.62 47 THR B CA 1
ATOM 2126 C C . THR B 1 47 ? -3.57 -1.811 -21 1 96.62 47 THR B C 1
ATOM 2128 O O . THR B 1 47 ? -3.146 -2.023 -19.859 1 96.62 47 THR B O 1
ATOM 2131 N N . LEU B 1 48 ? -3.279 -0.698 -21.75 1 98.38 48 LEU B N 1
ATOM 2132 C CA . LEU B 1 48 ? -2.436 0.352 -21.188 1 98.38 48 LEU B CA 1
ATOM 2133 C C . LEU B 1 48 ? -3.279 1.414 -20.484 1 98.38 48 LEU B C 1
ATOM 2135 O O . LEU B 1 48 ? -2.738 2.328 -19.859 1 98.38 48 LEU B O 1
ATOM 2139 N N . ASP B 1 49 ? -4.609 1.262 -20.625 1 98.31 49 ASP B N 1
ATOM 2140 C CA . ASP B 1 49 ? -5.461 2.182 -19.875 1 98.31 49 ASP B CA 1
ATOM 2141 C C . ASP B 1 49 ? -5.266 2.008 -18.375 1 98.31 49 ASP B C 1
ATOM 2143 O O . ASP B 1 49 ? -4.988 0.904 -17.891 1 98.31 49 ASP B O 1
ATOM 2147 N N . PRO B 1 50 ? -5.41 3.08 -17.609 1 98.69 50 PRO B N 1
ATOM 2148 C CA . PRO B 1 50 ? -5.309 2.945 -16.156 1 98.69 50 PRO B CA 1
ATOM 2149 C C . PRO B 1 50 ? -6.246 1.877 -15.594 1 98.69 50 PRO B C 1
ATOM 2151 O O . PRO B 1 50 ? -7.383 1.741 -16.062 1 98.69 50 PRO B O 1
ATOM 2154 N N . VAL B 1 51 ? -5.785 1.1 -14.633 1 98.31 51 VAL B N 1
ATOM 2155 C CA . VAL B 1 51 ? -6.527 -0.008 -14.039 1 98.31 51 VAL B CA 1
ATOM 2156 C C . VAL B 1 51 ? -7.027 0.39 -12.656 1 98.31 51 VAL B C 1
ATOM 2158 O O . VAL B 1 51 ? -6.234 0.738 -11.773 1 98.31 51 VAL B O 1
ATOM 2161 N N . PRO B 1 52 ? -8.352 0.336 -12.43 1 98.5 52 PRO B N 1
ATOM 2162 C CA . PRO B 1 52 ? -8.906 0.805 -11.164 1 98.5 52 PRO B CA 1
ATOM 2163 C C . PRO B 1 52 ? -8.977 -0.296 -10.109 1 98.5 52 PRO B C 1
ATOM 2165 O O . PRO B 1 52 ? -9.078 -1.478 -10.445 1 98.5 52 PRO B O 1
ATOM 2168 N N . THR B 1 53 ? -8.992 0.12 -8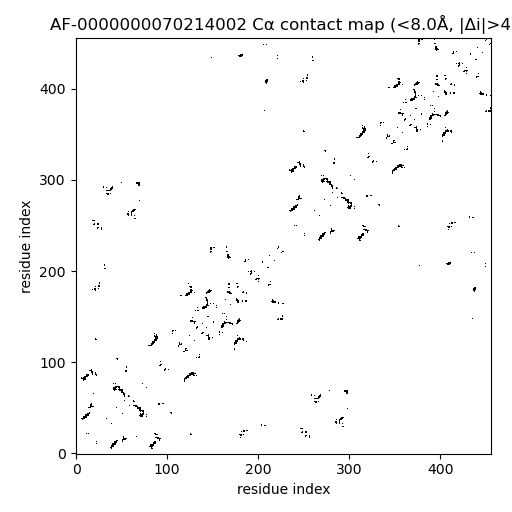.82 1 98.62 53 THR B N 1
ATOM 2169 C CA . THR B 1 53 ? -9.195 -0.795 -7.699 1 98.62 53 THR B CA 1
ATOM 2170 C C . THR B 1 53 ? -10.688 -0.987 -7.422 1 98.62 53 THR B C 1
ATOM 2172 O O . THR B 1 53 ? -11.062 -1.805 -6.582 1 98.62 53 THR B O 1
ATOM 2175 N N . GLN B 1 54 ? -11.562 -0.184 -8.094 1 98.06 54 GLN B N 1
ATOM 2176 C CA . GLN B 1 54 ? -13.008 -0.243 -7.867 1 98.06 54 GLN B CA 1
ATOM 2177 C C . GLN B 1 54 ? -13.531 -1.666 -8.023 1 98.06 54 GLN B C 1
ATOM 2179 O O . GLN B 1 54 ? -13.148 -2.373 -8.961 1 98.06 54 GLN B O 1
ATOM 2184 N N . ASN B 1 55 ? -14.305 -2.08 -7.07 1 96.81 55 ASN B N 1
ATOM 2185 C CA . ASN B 1 55 ? -14.844 -3.436 -7.125 1 96.81 55 ASN B CA 1
ATOM 2186 C C . ASN B 1 55 ? -16.359 -3.443 -7 1 96.81 55 ASN B C 1
ATOM 2188 O O . ASN B 1 55 ? -16.969 -2.406 -6.738 1 96.81 55 ASN B O 1
ATOM 2192 N N . PHE B 1 56 ? -16.984 -4.625 -7.145 1 96.31 56 PHE B N 1
ATOM 2193 C CA . PHE B 1 56 ? -18.422 -4.734 -7.25 1 96.31 56 PHE B CA 1
ATOM 2194 C C . PHE B 1 56 ? -19.094 -4.453 -5.906 1 96.31 56 PHE B C 1
ATOM 2196 O O . PHE B 1 56 ? -20.234 -4.008 -5.859 1 96.31 56 PHE B O 1
ATOM 2203 N N . MET B 1 57 ? -18.422 -4.734 -4.738 1 97.19 57 MET B N 1
ATOM 2204 C CA . MET B 1 57 ? -19.016 -4.438 -3.434 1 97.19 57 MET B CA 1
ATOM 2205 C C . MET B 1 57 ? -19.156 -2.932 -3.232 1 97.19 57 MET B C 1
ATOM 2207 O O . MET B 1 57 ? -20.156 -2.467 -2.678 1 97.19 57 MET B O 1
ATOM 2211 N N . GLN B 1 58 ? -18.156 -2.18 -3.695 1 98.12 58 GLN B N 1
ATOM 2212 C CA . GLN B 1 58 ? -18.219 -0.724 -3.631 1 98.12 58 GLN B CA 1
ATOM 2213 C C . GLN B 1 58 ? -19.328 -0.178 -4.52 1 98.12 58 GLN B C 1
ATOM 2215 O O . GLN B 1 58 ? -20.047 0.743 -4.125 1 98.12 58 GLN B O 1
ATOM 2220 N N . ASP B 1 59 ? -19.422 -0.814 -5.688 1 97.06 59 ASP B N 1
ATOM 2221 C CA . ASP B 1 59 ? -20.5 -0.419 -6.59 1 97.06 59 ASP B CA 1
ATOM 2222 C C . ASP B 1 59 ? -21.875 -0.603 -5.934 1 97.06 59 ASP B C 1
ATOM 2224 O O . ASP B 1 59 ? -22.703 0.301 -5.965 1 97.06 59 ASP B O 1
ATOM 2228 N N . LYS B 1 60 ? -22.078 -1.755 -5.359 1 97.12 60 LYS B N 1
ATOM 2229 C CA . LYS B 1 60 ? -23.344 -2.074 -4.703 1 97.12 60 LYS B CA 1
ATOM 2230 C C . LYS B 1 60 ? -23.625 -1.102 -3.562 1 97.12 60 LYS B C 1
ATOM 2232 O O . LYS B 1 60 ? -24.781 -0.708 -3.352 1 97.12 60 LYS B O 1
ATOM 2237 N N . GLN B 1 61 ? -22.609 -0.682 -2.807 1 98.12 61 GLN B N 1
ATOM 2238 C CA . GLN B 1 61 ? -22.734 0.216 -1.662 1 98.12 61 GLN B CA 1
ATOM 2239 C C . GLN B 1 61 ? -22.969 1.654 -2.113 1 98.12 61 GLN B C 1
ATOM 2241 O O . GLN B 1 61 ? -23.438 2.486 -1.333 1 98.12 61 GLN B O 1
ATOM 2246 N N . GLY B 1 62 ? -22.609 1.963 -3.434 1 98.5 62 GLY B N 1
ATOM 2247 C CA . GLY B 1 62 ? -22.703 3.322 -3.941 1 98.5 62 GLY B CA 1
ATOM 2248 C C . GLY B 1 62 ? -21.469 4.152 -3.674 1 98.5 62 GLY B C 1
ATOM 2249 O O . GLY B 1 62 ? -21.516 5.383 -3.711 1 98.5 62 GLY B O 1
ATOM 2250 N N . SER B 1 63 ? -20.406 3.455 -3.352 1 98.75 63 SER B N 1
ATOM 2251 C CA . SER B 1 63 ? -19.141 4.137 -3.094 1 98.75 63 SER B CA 1
ATOM 2252 C C . SER B 1 63 ? -18.406 4.453 -4.395 1 98.75 63 SER B C 1
ATOM 2254 O O . SER B 1 63 ? -18.438 3.656 -5.332 1 98.75 63 SER B O 1
ATOM 2256 N N . GLN B 1 64 ? -17.859 5.625 -4.492 1 98.5 64 GLN B N 1
ATOM 2257 C CA . GLN B 1 64 ? -16.906 6.016 -5.523 1 98.5 64 GLN B CA 1
ATOM 2258 C C . GLN B 1 64 ? -15.508 6.195 -4.938 1 98.5 64 GLN B C 1
ATOM 2260 O O . GLN B 1 64 ? -15.023 7.324 -4.805 1 98.5 64 GLN B O 1
ATOM 2265 N N . PHE B 1 65 ? -14.914 5.094 -4.598 1 98.69 65 PHE B N 1
ATOM 2266 C CA . PHE B 1 65 ? -13.641 5.055 -3.889 1 98.69 65 PHE B CA 1
ATOM 2267 C C . PHE B 1 65 ? -12.641 4.168 -4.621 1 98.69 65 PHE B C 1
ATOM 2269 O O . PHE B 1 65 ? -12.523 2.977 -4.32 1 98.69 65 PHE B O 1
ATOM 2276 N N . SER B 1 66 ? -11.875 4.801 -5.516 1 98.5 66 SER B N 1
ATOM 2277 C CA . SER B 1 66 ? -11.047 4.051 -6.453 1 98.5 66 SER B CA 1
ATOM 2278 C C . SER B 1 66 ? -9.688 4.727 -6.652 1 98.5 66 SER B C 1
ATOM 2280 O O . SER B 1 66 ? -9.594 5.953 -6.617 1 98.5 66 SER B O 1
ATOM 2282 N N . GLN B 1 67 ? -8.68 3.922 -6.75 1 98.81 67 GLN B N 1
ATOM 2283 C CA . GLN B 1 67 ? -7.371 4.332 -7.254 1 98.81 67 GLN B CA 1
ATOM 2284 C C . GLN B 1 67 ? -7.094 3.725 -8.625 1 98.81 67 GLN B C 1
ATOM 2286 O O . GLN B 1 67 ? -7.434 2.566 -8.875 1 98.81 67 GLN B O 1
ATOM 2291 N N . SER B 1 68 ? -6.469 4.461 -9.469 1 98.75 68 SER B N 1
ATOM 2292 C CA . SER B 1 68 ? -6.172 3.988 -10.82 1 98.75 68 SER B CA 1
ATOM 2293 C C . SER B 1 68 ? -4.672 4.012 -11.094 1 98.75 68 SER B C 1
ATOM 2295 O O . SER B 1 68 ? -4.023 5.047 -10.938 1 98.75 68 SER B O 1
ATOM 2297 N N . MET B 1 69 ? -4.145 2.869 -11.484 1 98.69 69 MET B N 1
ATOM 2298 C CA . MET B 1 69 ? -2.721 2.691 -11.75 1 98.69 69 MET B CA 1
ATOM 2299 C C . MET B 1 69 ? -2.455 2.578 -13.242 1 98.69 69 MET B C 1
ATOM 2301 O O . MET B 1 69 ? -3.23 1.955 -13.969 1 98.69 69 MET B O 1
ATOM 2305 N N . VAL B 1 70 ? -1.322 3.062 -13.688 1 98.88 70 VAL B N 1
ATOM 2306 C CA . VAL B 1 70 ? -0.969 3.049 -15.102 1 98.88 70 VAL B CA 1
ATOM 2307 C C . VAL B 1 70 ? -0.07 1.852 -15.398 1 98.88 70 VAL B C 1
ATOM 2309 O O . VAL B 1 70 ? 1.056 1.773 -14.906 1 98.88 70 VAL B O 1
ATOM 2312 N N . PRO B 1 71 ? -0.54 0.95 -16.234 1 98.81 71 PRO B N 1
ATOM 2313 C CA . PRO B 1 71 ? 0.349 -0.137 -16.656 1 98.81 71 PRO B CA 1
ATOM 2314 C C . PRO B 1 71 ? 1.469 0.339 -17.578 1 98.81 71 PRO B C 1
ATOM 2316 O O . PRO B 1 71 ? 1.323 1.358 -18.266 1 98.81 71 PRO B O 1
ATOM 2319 N N . THR B 1 72 ? 2.572 -0.383 -17.562 1 98.81 72 THR B N 1
ATOM 2320 C CA . THR B 1 72 ? 3.674 -0.077 -18.469 1 98.81 72 THR B CA 1
ATOM 2321 C C . THR B 1 72 ? 3.676 -1.032 -19.656 1 98.81 72 THR B C 1
ATOM 2323 O O . THR B 1 72 ? 4.293 -0.749 -20.688 1 98.81 72 THR B O 1
ATOM 2326 N N . HIS B 1 73 ? 3.074 -2.152 -19.547 1 98.88 73 HIS B N 1
ATOM 2327 C CA . HIS B 1 73 ? 3.033 -3.193 -20.562 1 98.88 73 HIS B CA 1
ATOM 2328 C C . HIS B 1 73 ? 1.677 -3.889 -20.594 1 98.88 73 HIS B C 1
ATOM 2330 O O . HIS B 1 73 ? 0.892 -3.76 -19.656 1 98.88 73 HIS B O 1
ATOM 2336 N N . THR B 1 74 ? 1.411 -4.531 -21.672 1 98.69 74 THR B N 1
ATOM 2337 C CA . THR B 1 74 ? 0.275 -5.438 -21.781 1 98.69 74 THR B CA 1
ATOM 2338 C C . THR B 1 74 ? 0.742 -6.891 -21.812 1 98.69 74 THR B C 1
ATOM 2340 O O . THR B 1 74 ? 1.944 -7.16 -21.844 1 98.69 74 THR B O 1
ATOM 2343 N N . PHE B 1 75 ? -0.231 -7.812 -21.812 1 97.88 75 PHE B N 1
ATOM 2344 C CA . PHE B 1 75 ? 0.084 -9.234 -21.891 1 97.88 75 PHE B CA 1
ATOM 2345 C C . PHE B 1 75 ? 0.776 -9.547 -23.219 1 97.88 75 PHE B C 1
ATOM 2347 O O . PHE B 1 75 ? 1.51 -10.531 -23.312 1 97.88 75 PHE B O 1
ATOM 2354 N N . GLU B 1 76 ? 0.624 -8.695 -24.203 1 97.31 76 GLU B N 1
ATOM 2355 C CA . GLU B 1 76 ? 1.161 -8.938 -25.531 1 97.31 76 GLU B CA 1
ATOM 2356 C C . GLU B 1 76 ? 2.6 -8.445 -25.656 1 97.31 76 GLU B C 1
ATOM 2358 O O . GLU B 1 76 ? 3.387 -8.977 -26.438 1 97.31 76 GLU B O 1
ATOM 2363 N N . ASN B 1 77 ? 2.98 -7.484 -24.828 1 97.94 77 ASN B N 1
ATOM 2364 C CA . ASN B 1 77 ? 4.301 -6.902 -25.047 1 97.94 77 ASN B CA 1
ATOM 2365 C C . ASN B 1 77 ? 5.141 -6.949 -23.766 1 97.94 77 ASN B C 1
ATOM 2367 O O . ASN B 1 77 ? 6.18 -6.289 -23.688 1 97.94 77 ASN B O 1
ATOM 2371 N N . ALA B 1 78 ? 4.664 -7.652 -22.734 1 97.88 78 ALA B N 1
ATOM 2372 C CA . ALA B 1 78 ? 5.469 -7.848 -21.531 1 97.88 78 ALA B CA 1
ATOM 2373 C C . ALA B 1 78 ? 6.84 -8.422 -21.875 1 97.88 78 ALA B C 1
ATOM 2375 O O . ALA B 1 78 ? 6.961 -9.258 -22.766 1 97.88 78 ALA B O 1
ATOM 2376 N N . PRO B 1 79 ? 7.871 -7.98 -21.172 1 97.19 79 PRO B N 1
ATOM 2377 C CA . PRO B 1 79 ? 9.211 -8.469 -21.484 1 97.19 79 PRO B CA 1
ATOM 2378 C C . PRO B 1 79 ? 9.367 -9.969 -21.25 1 97.19 79 PRO B C 1
ATOM 2380 O O . PRO B 1 79 ? 8.719 -10.523 -20.359 1 97.19 79 PRO B O 1
ATOM 2383 N N . ASP B 1 80 ? 10.312 -10.562 -21.922 1 95.94 80 ASP B N 1
ATOM 2384 C CA . ASP B 1 80 ? 10.539 -12 -21.828 1 95.94 80 ASP B CA 1
ATOM 2385 C C . ASP B 1 80 ? 11.656 -12.32 -20.844 1 95.94 80 ASP B C 1
ATOM 2387 O O . ASP B 1 80 ? 11.977 -13.484 -20.609 1 95.94 80 ASP B O 1
ATOM 2391 N N . ASP B 1 81 ? 12.203 -11.289 -20.266 1 97.75 81 ASP B N 1
ATOM 2392 C CA . ASP B 1 81 ? 13.344 -11.523 -19.375 1 97.75 81 ASP B CA 1
ATOM 2393 C C . ASP B 1 81 ? 13.023 -11.109 -17.938 1 97.75 81 ASP B C 1
ATOM 2395 O O . ASP B 1 81 ? 13.898 -10.641 -17.219 1 97.75 81 ASP B O 1
ATOM 2399 N N . LEU B 1 82 ? 11.719 -11.148 -17.594 1 98.62 82 LEU B N 1
ATOM 2400 C CA . LEU B 1 82 ? 11.359 -10.977 -16.188 1 98.62 82 LEU B CA 1
ATOM 2401 C C . LEU B 1 82 ? 11.992 -12.078 -15.336 1 98.62 82 LEU B C 1
ATOM 2403 O O . LEU B 1 82 ? 12.117 -13.219 -15.781 1 98.62 82 LEU B O 1
ATOM 2407 N N . GLU B 1 83 ? 12.336 -11.695 -14.102 1 98.75 83 GLU B N 1
ATOM 2408 C CA . GLU B 1 83 ? 12.961 -12.672 -13.203 1 98.75 83 GLU B CA 1
ATOM 2409 C C . GLU B 1 83 ? 12.047 -13 -12.031 1 98.75 83 GLU B C 1
ATOM 2411 O O . GLU B 1 83 ? 12.164 -14.07 -11.43 1 98.75 83 GLU B O 1
ATOM 2416 N N . VAL B 1 84 ? 11.188 -12.078 -11.648 1 98.88 84 VAL B N 1
ATOM 2417 C CA . VAL B 1 84 ? 10.211 -12.234 -10.57 1 98.88 84 VAL B CA 1
ATOM 2418 C C . VAL B 1 84 ? 8.828 -11.805 -11.07 1 98.88 84 VAL B C 1
ATOM 2420 O O . VAL B 1 84 ? 8.695 -10.805 -11.773 1 98.88 84 VAL B O 1
ATOM 2423 N N . LEU B 1 85 ? 7.824 -12.578 -10.781 1 98.94 85 LEU B N 1
ATOM 2424 C CA . LEU B 1 85 ? 6.445 -12.227 -11.086 1 98.94 85 LEU B CA 1
ATOM 2425 C C . LEU B 1 85 ? 5.605 -12.148 -9.82 1 98.94 85 LEU B C 1
ATOM 2427 O O . LEU B 1 85 ? 5.598 -13.086 -9.016 1 98.94 85 LEU B O 1
ATOM 2431 N N . LEU B 1 86 ? 5.012 -11.039 -9.578 1 98.94 86 LEU B N 1
ATOM 2432 C CA . LEU B 1 86 ? 4.125 -10.812 -8.445 1 98.94 86 LEU B CA 1
ATOM 2433 C C . LEU B 1 86 ? 2.666 -10.789 -8.891 1 98.94 86 LEU B C 1
ATOM 2435 O O . LEU B 1 86 ? 2.312 -10.086 -9.836 1 98.94 86 LEU B O 1
ATOM 2439 N N . LEU B 1 87 ? 1.807 -11.562 -8.234 1 98.88 87 LEU B N 1
ATOM 2440 C CA . LEU B 1 87 ? 0.388 -11.68 -8.547 1 98.88 87 LEU B CA 1
ATOM 2441 C C . LEU B 1 87 ? -0.47 -11.289 -7.348 1 98.88 87 LEU B C 1
ATOM 2443 O O . LEU B 1 87 ? -0.674 -12.102 -6.438 1 98.88 87 LEU B O 1
ATOM 2447 N N . PRO B 1 88 ? -1.021 -10.102 -7.344 1 98.81 88 PRO B N 1
ATOM 2448 C CA . PRO B 1 88 ? -1.979 -9.727 -6.301 1 98.81 88 PRO B CA 1
ATOM 2449 C C . PRO B 1 88 ? -3.344 -10.383 -6.492 1 98.81 88 PRO B C 1
ATOM 2451 O O . PRO B 1 88 ? -3.621 -10.938 -7.559 1 98.81 88 PRO B O 1
ATOM 2454 N N . GLY B 1 89 ? -4.176 -10.367 -5.449 1 98.44 89 GLY B N 1
ATOM 2455 C CA . GLY B 1 89 ? -5.574 -10.758 -5.543 1 98.44 89 GLY B CA 1
ATOM 2456 C C . GLY B 1 89 ? -6.523 -9.578 -5.582 1 98.44 89 GLY B C 1
ATOM 2457 O O . GLY B 1 89 ? -6.148 -8.484 -6.008 1 98.44 89 GLY B O 1
ATOM 2458 N N . GLY B 1 90 ? -7.727 -9.859 -5.285 1 97.69 90 GLY B N 1
ATOM 2459 C CA . GLY B 1 90 ? -8.75 -8.828 -5.219 1 97.69 90 GLY B CA 1
ATOM 2460 C C . GLY B 1 90 ? -10.117 -9.328 -5.645 1 97.69 90 GLY B C 1
ATOM 2461 O O . GLY B 1 90 ? -10.234 -10.375 -6.285 1 97.69 90 GLY B O 1
ATOM 2462 N N . LEU B 1 91 ? -11.102 -8.57 -5.336 1 96.94 91 LEU B N 1
ATOM 2463 C CA . LEU B 1 91 ? -12.484 -8.93 -5.617 1 96.94 91 LEU B CA 1
ATOM 2464 C C . LEU B 1 91 ? -12.758 -8.922 -7.117 1 96.94 91 LEU B C 1
ATOM 2466 O O . LEU B 1 91 ? -13.719 -9.531 -7.582 1 96.94 91 LEU B O 1
ATOM 2470 N N . GLY B 1 92 ? -11.852 -8.289 -7.828 1 95.12 92 GLY B N 1
ATOM 2471 C CA . GLY B 1 92 ? -12.016 -8.227 -9.273 1 95.12 92 GLY B CA 1
ATOM 2472 C C . GLY B 1 92 ? -11.938 -9.586 -9.938 1 95.12 92 GLY B C 1
ATOM 2473 O O . GLY B 1 92 ? -12.438 -9.773 -11.055 1 95.12 92 GLY B O 1
ATOM 2474 N N . ALA B 1 93 ? -11.336 -10.531 -9.273 1 93.75 93 ALA B N 1
ATOM 2475 C CA . ALA B 1 93 ? -11.156 -11.867 -9.852 1 93.75 93 ALA B CA 1
ATOM 2476 C C . ALA B 1 93 ? -12.336 -12.773 -9.508 1 93.75 93 ALA B C 1
ATOM 2478 O O . ALA B 1 93 ? -12.406 -13.914 -9.977 1 93.75 93 ALA B O 1
ATOM 2479 N N . ARG B 1 94 ? -13.344 -12.461 -8.68 1 88.38 94 ARG B N 1
ATOM 2480 C CA . ARG B 1 94 ? -14.398 -13.344 -8.195 1 88.38 94 ARG B CA 1
ATOM 2481 C C . ARG B 1 94 ? -15.773 -12.75 -8.484 1 88.38 94 ARG B C 1
ATOM 2483 O O . ARG B 1 94 ? -16.797 -13.43 -8.336 1 88.38 94 ARG B O 1
ATOM 2490 N N . GLY B 1 95 ? -15.945 -11.547 -8.75 1 78.38 95 GLY B N 1
ATOM 2491 C CA . GLY B 1 95 ? -17.234 -10.906 -8.953 1 78.38 95 GLY B CA 1
ATOM 2492 C C . GLY B 1 95 ? -17.922 -11.328 -10.242 1 78.38 95 GLY B C 1
ATOM 2493 O O . GLY B 1 95 ? -17.359 -12.109 -11.016 1 78.38 95 GLY B O 1
ATOM 2494 N N . PRO B 1 96 ? -19.203 -10.938 -10.32 1 82.38 96 PRO B N 1
ATOM 2495 C CA . PRO B 1 96 ? -19.938 -11.258 -11.555 1 82.38 96 PRO B CA 1
ATOM 2496 C C . PRO B 1 96 ? -19.141 -10.914 -12.805 1 82.38 96 PRO B C 1
ATOM 2498 O O . PRO B 1 96 ? -18.594 -9.805 -12.922 1 82.38 96 PRO B O 1
ATOM 2501 N N . GLY B 1 97 ? -18.969 -11.836 -13.672 1 82.25 97 GLY B N 1
ATOM 2502 C CA . GLY B 1 97 ? -18.312 -11.586 -14.945 1 82.25 97 GLY B CA 1
ATOM 2503 C C . GLY B 1 97 ? -16.812 -11.68 -14.883 1 82.25 97 GLY B C 1
ATOM 2504 O O . GLY B 1 97 ? -16.125 -11.477 -15.883 1 82.25 97 GLY B O 1
ATOM 2505 N N . SER B 1 98 ? -16.281 -11.945 -13.711 1 84.88 98 SER B N 1
ATOM 2506 C CA . SER B 1 98 ? -14.828 -11.945 -13.531 1 84.88 98 SER B CA 1
ATOM 2507 C C . SER B 1 98 ? -14.164 -13.023 -14.383 1 84.88 98 SER B C 1
ATOM 2509 O O . SER B 1 98 ? -13.047 -12.836 -14.867 1 84.88 98 SER B O 1
ATOM 2511 N N . ASP B 1 99 ? -14.852 -14.039 -14.68 1 86.62 99 ASP B N 1
ATOM 2512 C CA . ASP B 1 99 ? -14.273 -15.125 -15.453 1 86.62 99 ASP B CA 1
ATOM 2513 C C . ASP B 1 99 ? -13.852 -14.641 -16.844 1 86.62 99 ASP B C 1
ATOM 2515 O O . ASP B 1 99 ? -12.781 -15 -17.328 1 86.62 99 ASP B O 1
ATOM 2519 N N . ALA B 1 100 ? -14.727 -13.828 -17.344 1 85.38 100 ALA B N 1
ATOM 2520 C CA . ALA B 1 100 ? -14.461 -13.367 -18.703 1 85.38 100 ALA B CA 1
ATOM 2521 C C . ALA B 1 100 ? -13.227 -12.484 -18.75 1 85.38 100 ALA B C 1
ATOM 2523 O O . ALA B 1 100 ? -12.391 -12.617 -19.641 1 85.38 100 ALA B O 1
ATOM 2524 N N . TRP B 1 101 ? -13.008 -11.625 -17.891 1 83 101 TRP B N 1
ATOM 2525 C CA . TRP B 1 101 ? -11.859 -10.727 -18.016 1 83 101 TRP B CA 1
ATOM 2526 C C . TRP B 1 101 ? -10.602 -11.367 -17.438 1 83 101 TRP B C 1
ATOM 2528 O O . TRP B 1 101 ? -9.484 -10.93 -17.734 1 83 101 TRP B O 1
ATOM 2538 N N . MET B 1 102 ? -10.812 -12.438 -16.594 1 93.81 102 MET B N 1
ATOM 2539 C CA . MET B 1 102 ? -9.656 -13.148 -16.062 1 93.81 102 MET B CA 1
ATOM 2540 C C . MET B 1 102 ? -9.031 -14.047 -17.125 1 93.81 102 MET B C 1
ATOM 2542 O O . MET B 1 102 ? -7.863 -14.43 -17.016 1 93.81 102 MET B O 1
ATOM 2546 N N . LYS B 1 103 ? -9.812 -14.375 -18.125 1 94.69 103 LYS B N 1
ATOM 2547 C CA . LYS B 1 103 ? -9.352 -15.328 -19.125 1 94.69 103 LYS B CA 1
ATOM 2548 C C . LYS B 1 103 ? -8.047 -14.867 -19.766 1 94.69 103 LYS B C 1
ATOM 2550 O O . LYS B 1 103 ? -7.066 -15.617 -19.797 1 94.69 103 LYS B O 1
ATOM 2555 N N . PRO B 1 104 ? -7.949 -13.602 -20.25 1 94.94 104 PRO B N 1
ATOM 2556 C CA . PRO B 1 104 ? -6.676 -13.18 -20.828 1 94.94 104 PRO B CA 1
ATOM 2557 C C . PRO B 1 104 ? -5.516 -13.242 -19.844 1 94.94 104 PRO B C 1
ATOM 2559 O O . PRO B 1 104 ? -4.379 -13.508 -20.234 1 94.94 104 PRO B O 1
ATOM 2562 N N . GLN B 1 105 ? -5.789 -12.938 -18.609 1 95.75 105 GLN B N 1
ATOM 2563 C CA . GLN B 1 105 ? -4.754 -13.008 -17.578 1 95.75 105 GLN B CA 1
ATOM 2564 C C . GLN B 1 105 ? -4.246 -14.438 -17.406 1 95.75 105 GLN B C 1
ATOM 2566 O O . GLN B 1 105 ? -3.035 -14.672 -17.359 1 95.75 105 GLN B O 1
ATOM 2571 N N . VAL B 1 106 ? -5.156 -15.398 -17.312 1 97.5 106 VAL B N 1
ATOM 2572 C CA . VAL B 1 106 ? -4.812 -16.812 -17.141 1 97.5 106 VAL B CA 1
ATOM 2573 C C . VAL B 1 106 ? -4.059 -17.312 -18.359 1 97.5 106 VAL B C 1
ATOM 2575 O O . VAL B 1 106 ? -3.068 -18.031 -18.25 1 97.5 106 VAL B O 1
ATOM 2578 N N . GLU B 1 107 ? -4.484 -16.906 -19.531 1 97.44 107 GLU B N 1
ATOM 2579 C CA . GLU B 1 107 ? -3.805 -17.297 -20.766 1 97.44 107 GLU B CA 1
ATOM 2580 C C . GLU B 1 107 ? -2.385 -16.734 -20.812 1 97.44 107 GLU B C 1
ATOM 2582 O O . GLU B 1 107 ? -1.459 -17.406 -21.25 1 97.44 107 GLU B O 1
ATOM 2587 N N . TYR B 1 108 ? -2.232 -15.5 -20.375 1 98.44 108 TYR B N 1
ATOM 2588 C CA . TYR B 1 108 ? -0.905 -14.898 -20.281 1 98.44 108 TYR B CA 1
ATOM 2589 C C . TYR B 1 108 ? 0.004 -15.711 -19.375 1 98.44 108 TYR B C 1
ATOM 2591 O O . TYR B 1 108 ? 1.133 -16.047 -19.734 1 98.44 108 TYR B O 1
ATOM 2599 N N . LEU B 1 109 ? -0.505 -16.094 -18.203 1 98.44 109 LEU B N 1
ATOM 2600 C CA . LEU B 1 109 ? 0.279 -16.844 -17.234 1 98.44 109 LEU B CA 1
ATOM 2601 C C . LEU B 1 109 ? 0.652 -18.219 -17.797 1 98.44 109 LEU B C 1
ATOM 2603 O O . LEU B 1 109 ? 1.762 -18.703 -17.562 1 98.44 109 LEU B O 1
ATOM 2607 N N . LYS B 1 110 ? -0.227 -18.812 -18.562 1 97.81 110 LYS B N 1
ATOM 2608 C CA . LYS B 1 110 ? 0.017 -20.141 -19.141 1 97.81 110 LYS B CA 1
ATOM 2609 C C . LYS B 1 110 ? 1.123 -20.078 -20.188 1 97.81 110 LYS B C 1
ATOM 2611 O O . LYS B 1 110 ? 1.786 -21.094 -20.453 1 97.81 110 LYS B O 1
ATOM 2616 N N . ARG B 1 111 ? 1.319 -18.953 -20.75 1 97.19 111 ARG B N 1
ATOM 2617 C CA . ARG B 1 111 ? 2.334 -18.797 -21.797 1 97.19 111 ARG B CA 1
ATOM 2618 C C . ARG B 1 111 ? 3.725 -18.656 -21.172 1 97.19 111 ARG B C 1
ATOM 2620 O O . ARG B 1 111 ? 4.73 -18.844 -21.859 1 97.19 111 ARG B O 1
ATOM 2627 N N . LEU B 1 112 ? 3.768 -18.281 -19.953 1 98.06 112 LEU B N 1
ATOM 2628 C CA . LEU B 1 112 ? 5.043 -18.047 -19.281 1 98.06 112 LEU B CA 1
ATOM 2629 C C . LEU B 1 112 ? 5.645 -19.344 -18.781 1 98.06 112 LEU B C 1
ATOM 2631 O O . LEU B 1 112 ? 4.914 -20.266 -18.391 1 98.06 112 LEU B O 1
ATOM 2635 N N . ASP B 1 113 ? 6.992 -19.469 -18.844 1 97.94 113 ASP B N 1
ATOM 2636 C CA . ASP B 1 113 ? 7.66 -20.516 -18.078 1 97.94 113 ASP B CA 1
ATOM 2637 C C . ASP B 1 113 ? 7.781 -20.141 -16.609 1 97.94 113 ASP B C 1
ATOM 2639 O O . ASP B 1 113 ? 8.719 -19.453 -16.203 1 97.94 113 ASP B O 1
ATOM 2643 N N . LEU B 1 114 ? 6.887 -20.703 -15.781 1 98.06 114 LEU B N 1
ATOM 2644 C CA . LEU B 1 114 ? 6.855 -20.359 -14.367 1 98.06 114 LEU B CA 1
ATOM 2645 C C . LEU B 1 114 ? 7.426 -21.5 -13.516 1 98.06 114 LEU B C 1
ATOM 2647 O O . LEU B 1 114 ? 7.141 -21.578 -12.32 1 98.06 114 LEU B O 1
ATOM 2651 N N . SER B 1 115 ? 8.289 -22.344 -14.102 1 96.31 115 SER B N 1
ATOM 2652 C CA . SER B 1 115 ? 8.867 -23.516 -13.43 1 96.31 115 SER B CA 1
ATOM 2653 C C . SER B 1 115 ? 10.055 -23.109 -12.555 1 96.31 115 SER B C 1
ATOM 2655 O O . SER B 1 115 ? 10.516 -23.891 -11.727 1 96.31 115 SER B O 1
ATOM 2657 N N . GLY B 1 116 ? 10.539 -21.906 -12.773 1 96.56 116 GLY B N 1
ATOM 2658 C CA . GLY B 1 116 ? 11.75 -21.484 -12.102 1 96.56 116 GLY B CA 1
ATOM 2659 C C . GLY B 1 116 ? 13.016 -21.812 -12.883 1 96.56 116 GLY B C 1
ATOM 2660 O O . GLY B 1 116 ? 14.117 -21.453 -12.469 1 96.56 116 GLY B O 1
ATOM 2661 N N . LYS B 1 117 ? 12.82 -22.406 -14.008 1 96 117 LYS B N 1
ATOM 2662 C CA . LYS B 1 117 ? 13.961 -22.844 -14.797 1 96 117 LYS B CA 1
ATOM 2663 C C . LYS B 1 117 ? 14.25 -21.875 -15.938 1 96 117 LYS B C 1
ATOM 2665 O O . LYS B 1 117 ? 15.305 -21.938 -16.578 1 96 117 LYS B O 1
ATOM 2670 N N . GLY B 1 118 ? 13.297 -21 -16.266 1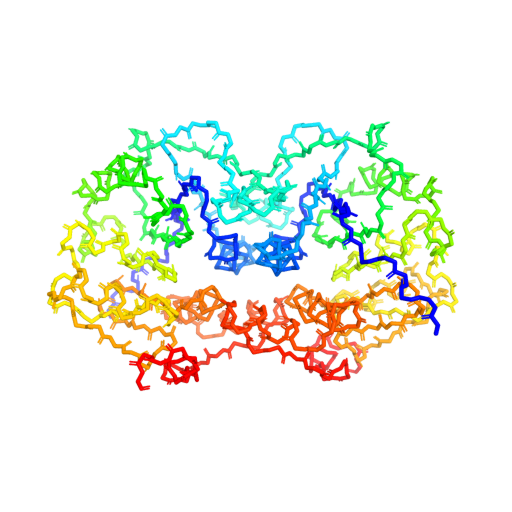 95.69 118 GLY B N 1
ATOM 2671 C CA . GLY B 1 118 ? 13.492 -19.969 -17.266 1 95.69 118 GLY B CA 1
ATOM 2672 C C . GLY B 1 118 ? 13.938 -18.641 -16.672 1 95.69 118 GLY B C 1
ATOM 2673 O O . GLY B 1 118 ? 14.711 -18.609 -15.727 1 95.69 118 GLY B O 1
ATOM 2674 N N . SER B 1 119 ? 13.523 -17.594 -17.359 1 96.88 119 SER B N 1
ATOM 2675 C CA . SER B 1 119 ? 13.922 -16.266 -16.891 1 96.88 119 SER B CA 1
ATOM 2676 C C . SER B 1 119 ? 13.234 -15.922 -15.57 1 96.88 119 SER B C 1
ATOM 2678 O O . SER B 1 119 ? 13.852 -15.312 -14.688 1 96.88 119 SER B O 1
ATOM 2680 N N . ILE B 1 120 ? 11.977 -16.344 -15.492 1 98.31 120 ILE B N 1
ATOM 2681 C CA . ILE B 1 120 ? 11.258 -16.094 -14.25 1 98.31 120 ILE B CA 1
ATOM 2682 C C . ILE B 1 120 ? 11.68 -17.109 -13.195 1 98.31 120 ILE B C 1
ATOM 2684 O O . ILE B 1 120 ? 11.266 -18.266 -13.234 1 98.31 120 ILE B O 1
ATOM 2688 N N . LYS B 1 121 ? 12.398 -16.625 -12.227 1 98.25 121 LYS B N 1
ATOM 2689 C CA . LYS B 1 121 ? 12.977 -17.5 -11.195 1 98.25 121 LYS B CA 1
ATOM 2690 C C . LYS B 1 121 ? 12.039 -17.625 -9.992 1 98.25 121 LYS B C 1
ATOM 2692 O O . LYS B 1 121 ? 12.086 -18.609 -9.266 1 98.25 121 LYS B O 1
ATOM 2697 N N . TRP B 1 122 ? 11.195 -16.594 -9.789 1 98.56 122 TRP B N 1
ATOM 2698 C CA . TRP B 1 122 ? 10.305 -16.578 -8.625 1 98.56 122 TRP B CA 1
ATOM 2699 C C . TRP B 1 122 ? 8.914 -16.109 -9.016 1 98.56 122 TRP B C 1
ATOM 2701 O O . TRP B 1 122 ? 8.766 -15.18 -9.82 1 98.56 122 TRP B O 1
ATOM 2711 N N . VAL B 1 123 ? 7.938 -16.766 -8.43 1 98.94 123 VAL B N 1
ATOM 2712 C CA . VAL B 1 123 ? 6.551 -16.312 -8.492 1 98.94 123 VAL B CA 1
ATOM 2713 C C . VAL B 1 123 ? 6.027 -16.047 -7.086 1 98.94 123 VAL B C 1
ATOM 2715 O O . VAL B 1 123 ? 6.078 -16.922 -6.219 1 98.94 123 VAL B O 1
ATOM 2718 N N . LEU B 1 124 ? 5.617 -14.844 -6.836 1 98.94 124 LEU B N 1
ATOM 2719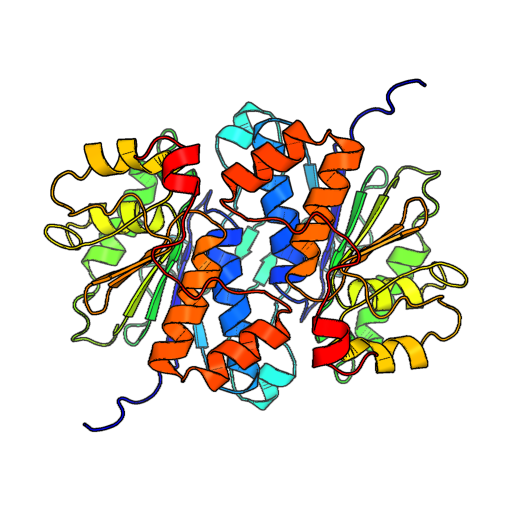 C CA . LEU B 1 124 ? 5.055 -14.398 -5.566 1 98.94 124 LEU B CA 1
ATOM 2720 C C . LEU B 1 124 ? 3.572 -14.078 -5.711 1 98.94 124 LEU B C 1
ATOM 2722 O O . LEU B 1 124 ? 3.18 -13.328 -6.605 1 98.94 124 LEU B O 1
ATOM 2726 N N . THR B 1 125 ? 2.725 -14.68 -4.91 1 98.94 125 THR B N 1
ATOM 2727 C CA . THR B 1 125 ? 1.304 -14.344 -4.941 1 98.94 125 THR B CA 1
ATOM 2728 C C . THR B 1 125 ? 0.846 -13.797 -3.594 1 98.94 125 THR B C 1
ATOM 2730 O O . THR B 1 125 ? 1.395 -14.164 -2.551 1 98.94 125 THR B O 1
ATOM 2733 N N . VAL B 1 126 ? -0.07 -12.93 -3.607 1 98.94 126 VAL B N 1
ATOM 2734 C CA . VAL B 1 126 ? -0.666 -12.344 -2.408 1 98.94 126 VAL B CA 1
ATOM 2735 C C . VAL B 1 126 ? -2.18 -12.555 -2.432 1 98.94 126 VAL B C 1
ATOM 2737 O O . VAL B 1 126 ? -2.824 -12.359 -3.465 1 98.94 126 VAL B O 1
ATOM 2740 N N . CYS B 1 127 ? -2.762 -12.953 -1.206 1 98.81 127 CYS B N 1
ATOM 2741 C CA . CYS B 1 127 ? -4.215 -13.062 -1.136 1 98.81 127 CYS B CA 1
ATOM 2742 C C . CYS B 1 127 ? -4.742 -14.016 -2.201 1 98.81 127 CYS B C 1
ATOM 2744 O O . CYS B 1 127 ? -4.285 -15.156 -2.303 1 98.81 127 CYS B O 1
ATOM 2746 N N . THR B 1 128 ? -5.691 -13.688 -2.963 1 98.62 128 THR B N 1
ATOM 2747 C CA . THR B 1 128 ? -6.277 -14.586 -3.951 1 98.62 128 THR B CA 1
ATOM 2748 C C . THR B 1 128 ? -5.449 -14.594 -5.23 1 98.62 128 THR B C 1
ATOM 2750 O O . THR B 1 128 ? -5.859 -15.172 -6.238 1 98.62 128 THR B O 1
ATOM 2753 N N . GLY B 1 129 ? -4.266 -13.977 -5.188 1 98.75 129 GLY B N 1
ATOM 2754 C CA . GLY B 1 129 ? -3.34 -14.164 -6.293 1 98.75 129 GLY B CA 1
ATOM 2755 C C . GLY B 1 129 ? -3 -15.617 -6.547 1 98.75 129 GLY B C 1
ATOM 2756 O O . GLY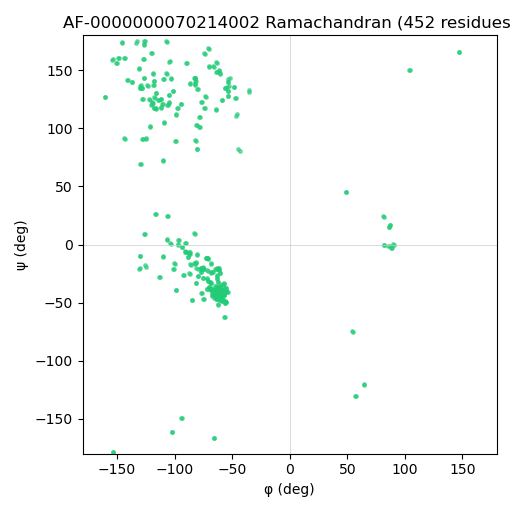 B 1 129 ? -2.789 -16.031 -7.691 1 98.75 129 GLY B O 1
ATOM 2757 N N . SER B 1 130 ? -2.961 -16.375 -5.48 1 98.88 130 SER B N 1
ATOM 2758 C CA . SER B 1 130 ? -2.682 -17.797 -5.617 1 98.88 130 SER B CA 1
ATOM 2759 C C . SER B 1 130 ? -3.842 -18.516 -6.293 1 98.88 130 SER B C 1
ATOM 2761 O O . SER B 1 130 ? -3.637 -19.516 -6.988 1 98.88 130 SER B O 1
ATOM 2763 N N . GLU B 1 131 ? -5.102 -18.062 -6.082 1 98.38 131 GLU B N 1
ATOM 2764 C CA . GLU B 1 131 ? -6.238 -18.625 -6.805 1 98.38 131 GLU B CA 1
ATOM 2765 C C . GLU B 1 131 ? -6.105 -18.391 -8.305 1 98.38 131 GLU B C 1
ATOM 2767 O O . GLU B 1 131 ? -6.391 -19.281 -9.102 1 98.38 131 GLU B O 1
ATOM 2772 N N . ILE B 1 132 ? -5.68 -17.203 -8.711 1 98.19 132 ILE B N 1
ATOM 2773 C CA . ILE B 1 132 ? -5.477 -16.891 -10.117 1 98.19 132 ILE B CA 1
ATOM 2774 C C . ILE B 1 132 ? -4.422 -17.812 -10.711 1 98.19 132 ILE B C 1
ATOM 2776 O O . ILE B 1 132 ? -4.617 -18.359 -11.797 1 98.19 132 ILE B O 1
ATOM 2780 N N . LEU B 1 133 ? -3.322 -18 -9.992 1 98.69 133 LEU B N 1
ATOM 2781 C CA . LEU B 1 133 ? -2.277 -18.906 -10.453 1 98.69 133 LEU B CA 1
ATOM 2782 C C . LEU B 1 133 ? -2.805 -20.344 -10.539 1 98.69 133 LEU B C 1
ATOM 2784 O O . LEU B 1 133 ? -2.467 -21.078 -11.469 1 98.69 133 LEU B O 1
ATOM 2788 N N . ALA B 1 134 ? -3.641 -20.719 -9.617 1 98.38 134 ALA B N 1
ATOM 2789 C CA . ALA B 1 134 ? -4.195 -22.078 -9.578 1 98.38 134 ALA B CA 1
ATOM 2790 C C . ALA B 1 134 ? -5.035 -22.359 -10.828 1 98.38 134 ALA B C 1
ATOM 2792 O O . ALA B 1 134 ? -5.121 -23.5 -11.273 1 98.38 134 ALA B O 1
ATOM 2793 N N . ARG B 1 135 ? -5.656 -21.359 -11.453 1 97.12 135 ARG B N 1
ATOM 2794 C CA . ARG B 1 135 ? -6.465 -21.516 -12.656 1 97.12 135 ARG B CA 1
ATOM 2795 C C . ARG B 1 135 ? -5.625 -22.047 -13.812 1 97.12 135 ARG B C 1
ATOM 2797 O O . ARG B 1 135 ? -6.164 -22.625 -14.758 1 97.12 135 ARG B O 1
ATOM 2804 N N . THR B 1 136 ? -4.32 -21.859 -13.711 1 97.5 136 THR B N 1
ATOM 2805 C CA . THR B 1 136 ? -3.436 -22.312 -14.773 1 97.5 136 THR B CA 1
ATOM 2806 C C . THR B 1 136 ? -3.123 -23.797 -14.617 1 97.5 136 THR B C 1
ATOM 2808 O O . THR B 1 136 ? -2.59 -24.438 -15.531 1 97.5 136 THR B O 1
ATOM 2811 N N . GLY B 1 137 ? -3.369 -24.375 -13.438 1 97.69 137 GLY B N 1
ATOM 2812 C CA . GLY B 1 137 ? -2.986 -25.75 -13.125 1 97.69 137 GLY B CA 1
ATOM 2813 C C . GLY B 1 137 ? -1.585 -25.859 -12.555 1 97.69 137 GLY B C 1
ATOM 2814 O O . GLY B 1 137 ? -1.177 -26.922 -12.102 1 97.69 137 GLY B O 1
ATOM 2815 N N . LEU B 1 138 ? -0.879 -24.797 -12.461 1 97.25 138 LEU B N 1
ATOM 2816 C CA . LEU B 1 138 ? 0.527 -24.797 -12.078 1 97.25 138 LEU B CA 1
ATOM 2817 C C . LEU B 1 138 ? 0.684 -25.125 -10.594 1 97.25 138 LEU B C 1
ATOM 2819 O O . LEU B 1 138 ? 1.764 -25.516 -10.156 1 97.25 138 LEU B O 1
ATOM 2823 N N . LEU B 1 139 ? -0.369 -24.922 -9.766 1 98.62 139 LEU B N 1
ATOM 2824 C CA . LEU B 1 139 ? -0.278 -25.188 -8.336 1 98.62 139 LEU B CA 1
ATOM 2825 C C . LEU B 1 139 ? -0.75 -26.594 -8 1 98.62 139 LEU B C 1
ATOM 2827 O O . LEU B 1 139 ? -0.695 -27.016 -6.84 1 98.62 139 LEU B O 1
ATOM 2831 N N . ASP B 1 140 ? -1.221 -27.359 -9.062 1 98.62 140 ASP B N 1
ATOM 2832 C CA . ASP B 1 140 ? -1.679 -28.719 -8.797 1 98.62 140 ASP B CA 1
ATOM 2833 C C . ASP B 1 140 ? -0.563 -29.562 -8.18 1 98.62 140 ASP B C 1
ATOM 2835 O O . ASP B 1 140 ? 0.543 -29.625 -8.719 1 98.62 140 ASP B O 1
ATOM 2839 N N . GLY B 1 141 ? -0.858 -30.141 -7.016 1 98.62 141 GLY B N 1
ATOM 2840 C CA . GLY B 1 141 ? 0.084 -31.016 -6.324 1 98.62 141 GLY B CA 1
ATOM 2841 C C . GLY B 1 141 ? 1.108 -30.25 -5.508 1 98.62 141 GLY B C 1
ATOM 2842 O O . GLY B 1 141 ? 1.956 -30.859 -4.848 1 98.62 141 GLY B O 1
ATOM 2843 N N . ARG B 1 142 ? 1.027 -28.969 -5.527 1 98.69 142 ARG B N 1
ATOM 2844 C CA . ARG B 1 142 ? 1.979 -28.125 -4.793 1 98.69 142 ARG B CA 1
ATOM 2845 C C . ARG B 1 142 ? 1.345 -27.562 -3.533 1 98.69 142 ARG B C 1
ATOM 2847 O O . ARG B 1 142 ? 0.121 -27.438 -3.449 1 98.69 142 ARG B O 1
ATOM 2854 N N . ARG B 1 143 ? 2.189 -27.172 -2.547 1 98.94 143 ARG B N 1
ATOM 2855 C CA . ARG B 1 143 ? 1.725 -26.484 -1.348 1 98.94 143 ARG B CA 1
ATOM 2856 C C . ARG B 1 143 ? 1.511 -25 -1.616 1 98.94 143 ARG B C 1
ATOM 2858 O O . ARG B 1 143 ? 2.338 -24.359 -2.264 1 98.94 143 ARG B O 1
ATOM 2865 N N . ALA B 1 144 ? 0.434 -24.484 -1.189 1 98.94 144 ALA B N 1
ATOM 2866 C CA . ALA B 1 144 ? 0.125 -23.062 -1.354 1 98.94 144 ALA B CA 1
ATOM 2867 C C . ALA B 1 144 ? -0.831 -22.578 -0.267 1 98.94 144 ALA B C 1
ATOM 2869 O O . ALA B 1 144 ? -1.442 -23.391 0.434 1 98.94 144 ALA B O 1
ATOM 2870 N N . THR B 1 145 ? -0.909 -21.391 0.001 1 98.94 145 THR B N 1
ATOM 2871 C CA . THR B 1 145 ? -1.939 -20.75 0.815 1 98.94 145 THR B CA 1
ATOM 2872 C C . THR B 1 145 ? -2.582 -19.594 0.064 1 98.94 145 THR B C 1
ATOM 2874 O O . THR B 1 145 ? -2.244 -19.328 -1.093 1 98.94 145 THR B O 1
ATOM 2877 N N . THR B 1 146 ? -3.611 -19.016 0.566 1 98.88 146 THR B N 1
ATOM 2878 C CA . THR B 1 146 ? -4.367 -17.906 -0.017 1 98.88 146 THR B CA 1
ATOM 2879 C C . THR B 1 146 ? -5.055 -17.094 1.071 1 98.88 146 THR B C 1
ATOM 2881 O O . THR B 1 146 ? -4.801 -17.297 2.262 1 98.88 146 THR B O 1
ATOM 2884 N N . ASN B 1 147 ? -5.758 -16.125 0.719 1 98.75 147 ASN B N 1
ATOM 2885 C CA . ASN B 1 147 ? -6.559 -15.344 1.655 1 98.75 147 ASN B CA 1
ATOM 2886 C C . ASN B 1 147 ? -7.398 -16.234 2.559 1 98.75 147 ASN B C 1
ATOM 2888 O O . ASN B 1 147 ? -8.078 -17.156 2.078 1 98.75 147 ASN B O 1
ATOM 2892 N N . LYS B 1 148 ? -7.449 -15.938 3.926 1 98.88 148 LYS B N 1
ATOM 2893 C CA . LYS B 1 148 ? -8.086 -16.875 4.852 1 98.88 148 LYS B CA 1
ATOM 2894 C C . LYS B 1 148 ? -9.602 -16.734 4.82 1 98.88 148 LYS B C 1
ATOM 2896 O O . LYS B 1 148 ? -10.328 -17.703 5.066 1 98.88 148 LYS B O 1
ATOM 2901 N N . ARG B 1 149 ? -10.047 -15.539 4.469 1 98.19 149 ARG B N 1
ATOM 2902 C CA . ARG B 1 149 ? -11.484 -15.359 4.344 1 98.19 149 ARG B CA 1
ATOM 2903 C C . ARG B 1 149 ? -12.023 -16.094 3.117 1 98.19 149 ARG B C 1
ATOM 2905 O O . ARG B 1 149 ? -13.164 -16.562 3.115 1 98.19 149 ARG B O 1
ATOM 2912 N N . ALA B 1 150 ? -11.211 -16.188 2.09 1 98.12 150 ALA B N 1
ATOM 2913 C CA . ALA B 1 150 ? -11.602 -16.844 0.847 1 98.12 150 ALA B CA 1
ATOM 2914 C C . ALA B 1 150 ? -11.117 -18.281 0.814 1 98.12 150 ALA B C 1
ATOM 2916 O O . ALA B 1 150 ? -11.336 -19 -0.167 1 98.12 150 ALA B O 1
ATOM 2917 N N . PHE B 1 151 ? -10.508 -18.781 1.847 1 98.75 151 PHE B N 1
ATOM 2918 C CA . PHE B 1 151 ? -9.703 -19.984 1.82 1 98.75 151 PHE B CA 1
ATOM 2919 C C . PHE B 1 151 ? -10.547 -21.203 1.433 1 98.75 151 PHE B C 1
ATOM 2921 O O . PHE B 1 151 ? -10.203 -21.922 0.5 1 98.75 151 PHE B O 1
ATOM 2928 N N . ASN B 1 152 ? -11.633 -21.406 2.088 1 98.56 152 ASN B N 1
ATOM 2929 C CA . ASN B 1 152 ? -12.445 -22.594 1.874 1 98.56 152 ASN B CA 1
ATOM 2930 C C . ASN B 1 152 ? -13.047 -22.625 0.472 1 98.56 152 ASN B C 1
ATOM 2932 O O . ASN B 1 152 ? -13.109 -23.672 -0.164 1 98.56 152 ASN B O 1
ATOM 2936 N N . ASP B 1 153 ? -13.484 -21.453 -0.017 1 97.44 153 ASP B N 1
ATOM 2937 C CA . ASP B 1 153 ? -14.016 -21.359 -1.373 1 97.44 153 ASP B CA 1
ATOM 2938 C C . ASP B 1 153 ? -12.945 -21.703 -2.408 1 97.44 153 ASP B C 1
ATOM 2940 O O . ASP B 1 153 ? -13.195 -22.453 -3.35 1 97.44 153 ASP B O 1
ATOM 2944 N N . VAL B 1 154 ? -11.75 -21.156 -2.234 1 98.19 154 VAL B N 1
ATOM 2945 C CA . VAL B 1 154 ? -10.648 -21.375 -3.168 1 98.19 154 VAL B CA 1
ATOM 2946 C C . VAL B 1 154 ? -10.234 -22.844 -3.146 1 98.19 154 VAL B C 1
ATOM 2948 O O . VAL B 1 154 ? -10.031 -23.453 -4.199 1 98.19 154 VAL B O 1
ATOM 2951 N N . LYS B 1 155 ? -10.117 -23.375 -1.956 1 98.62 155 LYS B N 1
ATOM 2952 C CA . LYS B 1 155 ? -9.773 -24.781 -1.8 1 98.62 155 LYS B CA 1
ATOM 2953 C C . LYS B 1 155 ? -10.773 -25.672 -2.523 1 98.62 155 LYS B C 1
ATOM 2955 O O . LYS B 1 155 ? -10.383 -26.625 -3.199 1 98.62 155 LYS B O 1
ATOM 2960 N N . THR B 1 156 ? -12.07 -25.359 -2.381 1 98.25 156 THR B N 1
ATOM 2961 C CA . THR B 1 156 ? -13.125 -26.141 -3.035 1 98.25 156 THR B CA 1
ATOM 2962 C C . THR B 1 156 ? -12.992 -26.047 -4.551 1 98.25 156 THR B C 1
ATOM 2964 O O . THR B 1 156 ? -13.18 -27.047 -5.258 1 98.25 156 THR B O 1
ATOM 2967 N N . GLN B 1 157 ? -12.641 -24.938 -5.059 1 96.62 157 GLN B N 1
ATOM 2968 C CA . GLN B 1 157 ? -12.547 -24.688 -6.496 1 96.62 157 GLN B CA 1
ATOM 2969 C C . GLN B 1 157 ? -11.305 -25.344 -7.094 1 96.62 157 GLN B C 1
ATOM 2971 O O . GLN B 1 157 ? -11.289 -25.703 -8.273 1 96.62 157 GLN B O 1
ATOM 2976 N N . HIS B 1 158 ? -10.297 -25.484 -6.289 1 98.31 158 HIS B N 1
ATOM 2977 C CA . HIS B 1 158 ? -9.023 -26.016 -6.754 1 98.31 158 HIS B CA 1
ATOM 2978 C C . HIS B 1 158 ? -8.531 -27.141 -5.844 1 98.31 158 HIS B C 1
ATOM 2980 O O . HIS B 1 158 ? -7.492 -27.016 -5.195 1 98.31 158 HIS B O 1
ATOM 2986 N N . PRO B 1 159 ? -9.203 -28.266 -5.859 1 98.62 159 PRO B N 1
ATOM 2987 C CA . PRO B 1 159 ? -8.961 -29.328 -4.883 1 98.62 159 PRO B CA 1
ATOM 2988 C C . PRO B 1 159 ? -7.629 -30.031 -5.102 1 98.62 159 PRO B C 1
ATOM 2990 O O . PRO B 1 159 ? -7.184 -30.797 -4.238 1 98.62 159 PRO B O 1
ATOM 2993 N N . ASN B 1 160 ? -6.965 -29.797 -6.266 1 98.81 160 ASN B N 1
ATOM 2994 C CA . ASN B 1 160 ? -5.73 -30.516 -6.566 1 98.81 160 ASN B CA 1
ATOM 2995 C C . ASN B 1 160 ? -4.512 -29.812 -5.973 1 98.81 160 ASN B C 1
ATOM 2997 O O . ASN B 1 160 ? -3.395 -30.328 -6.059 1 98.81 160 ASN B O 1
ATOM 3001 N N . VAL B 1 161 ? -4.691 -28.641 -5.41 1 98.94 161 VAL B N 1
ATOM 3002 C CA . VAL B 1 161 ? -3.629 -27.922 -4.719 1 98.94 161 VAL B CA 1
ATOM 3003 C C . VAL B 1 161 ? -3.562 -28.375 -3.26 1 98.94 161 VAL B C 1
ATOM 3005 O O . VAL B 1 161 ? -4.594 -28.609 -2.631 1 98.94 161 VAL B O 1
ATOM 3008 N N . ASP B 1 162 ? -2.365 -28.562 -2.699 1 98.94 162 ASP B N 1
ATOM 3009 C CA . ASP B 1 162 ? -2.201 -28.828 -1.273 1 98.94 162 ASP B CA 1
ATOM 3010 C C . ASP B 1 162 ? -2.275 -27.547 -0.456 1 98.94 162 ASP B C 1
ATOM 3012 O O . ASP B 1 162 ? -1.245 -27 -0.049 1 98.94 162 ASP B O 1
ATOM 3016 N N . TRP B 1 163 ? -3.484 -27.125 -0.188 1 98.94 163 TRP B N 1
ATOM 3017 C CA . TRP B 1 163 ? -3.715 -25.844 0.489 1 98.94 163 TRP B CA 1
ATOM 3018 C C . TRP B 1 163 ? -3.344 -25.953 1.966 1 98.94 163 TRP B C 1
ATOM 3020 O O . TRP B 1 163 ? -3.824 -26.828 2.678 1 98.94 163 TRP B O 1
ATOM 3030 N N . VAL B 1 164 ? -2.5 -25.031 2.428 1 98.94 164 VAL B N 1
ATOM 3031 C CA . VAL B 1 164 ? -2.121 -24.922 3.832 1 98.94 164 VAL B CA 1
ATOM 3032 C C . VAL B 1 164 ? -2.938 -23.828 4.504 1 98.94 164 VAL B C 1
ATOM 3034 O O . VAL B 1 164 ? -2.725 -22.641 4.242 1 98.94 164 VAL B O 1
ATOM 3037 N N . ALA B 1 165 ? -3.791 -24.172 5.395 1 98.62 165 ALA B N 1
ATOM 3038 C CA . ALA B 1 165 ? -4.793 -23.25 5.938 1 98.62 165 ALA B CA 1
ATOM 3039 C C . ALA B 1 165 ? -4.16 -22.266 6.918 1 98.62 165 ALA B C 1
ATOM 3041 O O . ALA B 1 165 ? -4.465 -21.078 6.891 1 98.62 165 ALA B O 1
ATOM 3042 N N . LYS B 1 166 ? -3.363 -22.781 7.805 1 98.69 166 LYS B N 1
ATOM 3043 C CA . LYS B 1 166 ? -2.725 -21.906 8.789 1 98.69 166 LYS B CA 1
ATOM 3044 C C . LYS B 1 166 ? -1.288 -21.578 8.383 1 98.69 166 LYS B C 1
ATOM 3046 O O . LYS B 1 166 ? -0.354 -22.266 8.797 1 98.69 166 LYS B O 1
ATOM 3051 N N . ALA B 1 167 ? -1.105 -20.531 7.629 1 98.88 167 ALA B N 1
ATOM 3052 C CA . ALA B 1 167 ? 0.187 -20.078 7.129 1 98.88 167 ALA B CA 1
ATOM 3053 C C . ALA B 1 167 ? 0.118 -18.609 6.699 1 98.88 167 ALA B C 1
ATOM 3055 O O . ALA B 1 167 ? -0.774 -18.219 5.941 1 98.88 167 ALA B O 1
ATOM 3056 N N . ARG B 1 168 ? 1.04 -17.859 7.242 1 98.88 168 ARG B N 1
ATOM 3057 C CA . ARG B 1 168 ? 1.178 -16.484 6.75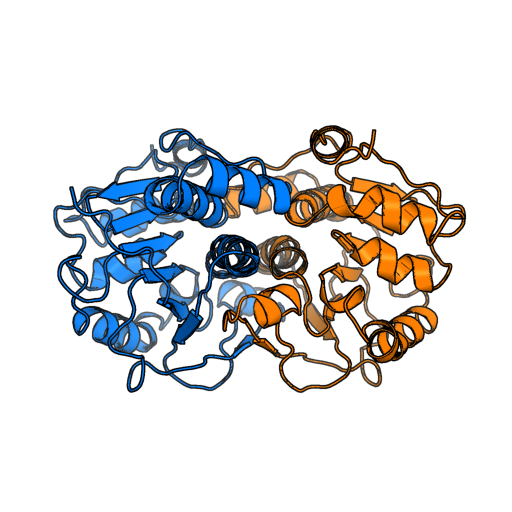4 1 98.88 168 ARG B CA 1
ATOM 3058 C C . ARG B 1 168 ? 1.654 -16.469 5.305 1 98.88 168 ARG B C 1
ATOM 3060 O O . ARG B 1 168 ? 1.208 -15.633 4.512 1 98.88 168 ARG B O 1
ATOM 3067 N N . TRP B 1 169 ? 2.592 -17.312 4.938 1 98.94 169 TRP B N 1
ATOM 3068 C CA . TRP B 1 169 ? 2.99 -17.625 3.568 1 98.94 169 TRP B CA 1
ATOM 3069 C C . TRP B 1 169 ? 3.473 -19.062 3.453 1 98.94 169 TRP B C 1
ATOM 3071 O O . TRP B 1 169 ? 3.729 -19.734 4.465 1 98.94 169 TRP B O 1
ATOM 3081 N N . VAL B 1 170 ? 3.494 -19.594 2.271 1 98.94 170 VAL B N 1
ATOM 3082 C CA . VAL B 1 170 ? 3.98 -20.922 1.955 1 98.94 170 VAL B CA 1
ATOM 3083 C C . VAL B 1 170 ? 4.992 -20.859 0.814 1 98.94 170 VAL B C 1
ATOM 3085 O O . VAL B 1 170 ? 4.789 -20.125 -0.158 1 98.94 170 VAL B O 1
ATOM 3088 N N . VAL B 1 171 ? 6.105 -21.594 1.003 1 98.88 171 VAL B N 1
ATOM 3089 C CA . VAL B 1 171 ? 7.117 -21.719 -0.039 1 98.88 171 VAL B CA 1
ATOM 3090 C C . VAL B 1 171 ? 7.121 -23.141 -0.599 1 98.88 171 VAL B C 1
ATOM 3092 O O . VAL B 1 171 ? 7.262 -24.109 0.15 1 98.88 171 VAL B O 1
ATOM 3095 N N . ASP B 1 172 ? 6.895 -23.234 -1.826 1 98.88 172 ASP B N 1
ATOM 3096 C CA . ASP B 1 172 ? 7.082 -24.484 -2.555 1 98.88 172 ASP B CA 1
ATOM 3097 C C . ASP B 1 172 ? 8.016 -24.297 -3.75 1 98.88 172 ASP B C 1
ATOM 3099 O O . ASP B 1 172 ? 7.559 -23.969 -4.852 1 98.88 172 ASP B O 1
ATOM 3103 N N . GLY B 1 173 ? 9.328 -24.516 -3.477 1 98.06 173 GLY B N 1
ATOM 3104 C CA . GLY B 1 173 ? 10.312 -24.203 -4.496 1 98.06 173 GLY B CA 1
ATOM 3105 C C . GLY B 1 173 ? 10.383 -22.734 -4.828 1 98.06 173 GLY B C 1
ATOM 3106 O O . GLY B 1 173 ? 10.617 -21.906 -3.949 1 98.06 173 GLY B O 1
ATOM 3107 N N . ASN B 1 174 ? 10.102 -22.453 -6.164 1 98.19 174 ASN B N 1
ATOM 3108 C CA . ASN B 1 174 ? 10.219 -21.078 -6.637 1 98.19 174 ASN B CA 1
ATOM 3109 C C . ASN B 1 174 ? 8.898 -20.312 -6.5 1 98.19 174 ASN B C 1
ATOM 3111 O O . ASN B 1 174 ? 8.82 -19.141 -6.844 1 98.19 174 ASN B O 1
ATOM 3115 N N . ILE B 1 175 ? 7.848 -20.953 -5.969 1 98.81 175 ILE B N 1
ATOM 3116 C CA . ILE B 1 175 ? 6.535 -20.328 -5.84 1 98.81 175 ILE B CA 1
ATOM 3117 C C . ILE B 1 175 ? 6.273 -19.969 -4.375 1 98.81 175 ILE B C 1
ATOM 3119 O O . ILE B 1 175 ? 6.312 -20.844 -3.502 1 98.81 175 ILE B O 1
ATOM 3123 N N . TRP B 1 176 ? 6.066 -18.719 -4.137 1 98.94 176 TRP B N 1
ATOM 3124 C CA . TRP B 1 176 ? 5.754 -18.156 -2.824 1 98.94 176 TRP B CA 1
ATOM 3125 C C . TRP B 1 176 ? 4.324 -17.641 -2.779 1 98.94 176 TRP B C 1
ATOM 3127 O O . TRP B 1 176 ? 3.961 -16.734 -3.541 1 98.94 176 TRP B O 1
ATOM 3137 N N . THR B 1 177 ? 3.469 -18.188 -1.943 1 98.94 177 THR B N 1
ATOM 3138 C CA . THR B 1 177 ? 2.09 -17.719 -1.809 1 98.94 177 THR B CA 1
ATOM 3139 C C . THR B 1 177 ? 1.827 -17.203 -0.397 1 98.94 177 THR B C 1
ATOM 3141 O O . THR B 1 177 ? 2.338 -17.766 0.579 1 98.94 177 THR B O 1
ATOM 3144 N N . SER B 1 178 ? 1.092 -16.141 -0.282 1 98.94 178 SER B N 1
ATOM 3145 C CA . SER B 1 178 ? 0.816 -15.602 1.05 1 98.94 178 SER B CA 1
ATOM 3146 C C . SER B 1 178 ? -0.681 -15.594 1.342 1 98.94 178 SER B C 1
ATOM 3148 O O . SER B 1 178 ? -1.497 -15.766 0.434 1 98.94 178 SER B O 1
ATOM 3150 N N . SER B 1 179 ? -0.995 -15.414 2.68 1 98.69 179 SER B N 1
ATOM 3151 C CA . SER B 1 179 ? -2.338 -15.125 3.174 1 98.69 179 SER B CA 1
ATOM 3152 C C . SER B 1 179 ? -2.824 -13.766 2.699 1 98.69 179 SER B C 1
ATOM 3154 O O . SER B 1 179 ? -2.318 -13.227 1.712 1 98.69 179 SER B O 1
ATOM 3156 N N . GLY B 1 180 ? -3.852 -13.305 3.273 1 97.88 180 GLY B N 1
ATOM 3157 C CA . GLY B 1 180 ? -4.562 -12.164 2.717 1 97.88 180 GLY B CA 1
ATOM 3158 C C . GLY B 1 180 ? -3.922 -10.828 3.059 1 97.88 180 GLY B C 1
ATOM 3159 O O . GLY B 1 180 ? -3.566 -10.586 4.215 1 97.88 180 GLY B O 1
ATOM 3160 N N . ILE B 1 181 ? -3.893 -9.945 2.18 1 98.31 181 ILE B N 1
ATOM 3161 C CA . ILE B 1 181 ? -3.719 -8.508 2.002 1 98.31 181 ILE B CA 1
ATOM 3162 C C . ILE B 1 181 ? -2.41 -8.062 2.646 1 98.31 181 ILE B C 1
ATOM 3164 O O . ILE B 1 181 ? -1.396 -7.906 1.963 1 98.31 181 ILE B O 1
ATOM 3168 N N . SER B 1 182 ? -2.326 -7.973 4.016 1 98.62 182 SER B N 1
ATOM 3169 C CA . SER B 1 182 ? -1.103 -7.484 4.641 1 98.62 182 SER B CA 1
ATOM 3170 C C . SER B 1 182 ? -0.019 -8.555 4.652 1 98.62 182 SER B C 1
ATOM 3172 O O . SER B 1 182 ? 1.167 -8.25 4.781 1 98.62 182 SER B O 1
ATOM 3174 N N . ALA B 1 183 ? -0.407 -9.844 4.512 1 98.88 183 ALA B N 1
ATOM 3175 C CA . ALA B 1 183 ? 0.554 -10.945 4.477 1 98.88 183 ALA B CA 1
ATOM 3176 C C . ALA B 1 183 ? 1.515 -10.797 3.299 1 98.88 183 ALA B C 1
ATOM 3178 O O . ALA B 1 183 ? 2.623 -11.336 3.322 1 98.88 183 ALA B O 1
ATOM 3179 N N . GLY B 1 184 ? 1.062 -10.086 2.266 1 98.88 184 GLY B N 1
ATOM 3180 C CA . GLY B 1 184 ? 1.93 -9.828 1.128 1 98.88 184 GLY B CA 1
ATOM 3181 C C . GLY B 1 184 ? 3.207 -9.102 1.507 1 98.88 184 GLY B C 1
ATOM 3182 O O . GLY B 1 184 ? 4.254 -9.32 0.893 1 98.88 184 GLY B O 1
ATOM 3183 N N . MET B 1 185 ? 3.141 -8.211 2.486 1 98.88 185 MET B N 1
ATOM 3184 C CA . MET B 1 185 ? 4.34 -7.527 2.963 1 98.88 185 MET B CA 1
ATOM 3185 C C . MET B 1 185 ? 5.285 -8.5 3.656 1 98.88 185 MET B C 1
ATOM 3187 O O . MET B 1 185 ? 6.488 -8.5 3.391 1 98.88 185 MET B O 1
ATOM 3191 N N . ASP B 1 186 ? 4.738 -9.383 4.5 1 98.94 186 ASP B N 1
ATOM 3192 C CA . ASP B 1 186 ? 5.555 -10.367 5.195 1 98.94 186 ASP B CA 1
ATOM 3193 C C . ASP B 1 186 ? 6.215 -11.328 4.211 1 98.94 186 ASP B C 1
ATOM 3195 O O . ASP B 1 186 ? 7.391 -11.672 4.363 1 98.94 186 ASP B O 1
ATOM 3199 N N . LEU B 1 187 ? 5.434 -11.727 3.211 1 98.94 187 LEU B N 1
ATOM 3200 C CA . LEU B 1 187 ? 6 -12.57 2.168 1 98.94 187 LEU B CA 1
ATOM 3201 C C . LEU B 1 187 ? 7.145 -11.859 1.454 1 98.94 187 LEU B C 1
ATOM 3203 O O . LEU B 1 187 ? 8.195 -12.461 1.209 1 98.94 187 LEU B O 1
ATOM 3207 N N . ALA B 1 188 ? 6.957 -10.617 1.06 1 98.94 188 ALA B N 1
ATOM 3208 C CA . ALA B 1 188 ? 7.98 -9.859 0.344 1 98.94 188 ALA B CA 1
ATOM 3209 C C . ALA B 1 188 ? 9.273 -9.789 1.152 1 98.94 188 ALA B C 1
ATOM 3211 O O . ALA B 1 188 ? 10.359 -9.984 0.613 1 98.94 188 ALA B O 1
ATOM 3212 N N . PHE B 1 189 ? 9.148 -9.547 2.447 1 98.94 189 PHE B N 1
ATOM 3213 C CA . PHE B 1 189 ? 10.344 -9.43 3.281 1 98.94 189 PHE B CA 1
ATOM 3214 C C . PHE B 1 189 ? 11 -10.789 3.48 1 98.94 189 PHE B C 1
ATOM 3216 O O . PHE B 1 189 ? 12.227 -10.891 3.553 1 98.94 189 PHE B O 1
ATOM 3223 N N . ALA B 1 190 ? 10.188 -11.844 3.639 1 98.94 190 ALA B N 1
ATOM 3224 C CA . ALA B 1 190 ? 10.758 -13.188 3.73 1 98.94 190 ALA B CA 1
ATOM 3225 C C . ALA B 1 190 ? 11.523 -13.547 2.463 1 98.94 190 ALA B C 1
ATOM 3227 O O . ALA B 1 190 ? 12.633 -14.086 2.533 1 98.94 190 ALA B O 1
ATOM 3228 N N . TRP B 1 191 ? 10.938 -13.234 1.342 1 98.88 191 TRP B N 1
ATOM 3229 C CA . TRP B 1 191 ? 11.594 -13.492 0.065 1 98.88 191 TRP B CA 1
ATOM 3230 C C . TRP B 1 191 ? 12.867 -12.672 -0.065 1 98.88 191 TRP B C 1
ATOM 3232 O O . TRP B 1 191 ? 13.898 -13.18 -0.512 1 98.88 191 TRP B O 1
ATOM 3242 N N . MET B 1 192 ? 12.805 -11.383 0.326 1 98.88 192 MET B N 1
ATOM 3243 C CA . MET B 1 192 ? 13.969 -10.5 0.301 1 98.88 192 MET B CA 1
ATOM 3244 C C . MET B 1 192 ? 15.094 -11.07 1.157 1 98.88 192 MET B C 1
ATOM 3246 O O . MET B 1 192 ? 16.266 -10.984 0.783 1 98.88 192 MET B O 1
ATOM 3250 N N . ALA B 1 193 ? 14.719 -11.625 2.33 1 98.81 193 ALA B N 1
ATOM 3251 C CA . ALA B 1 193 ? 15.719 -12.227 3.211 1 98.81 193 ALA B CA 1
ATOM 3252 C C . ALA B 1 193 ? 16.406 -13.406 2.533 1 98.81 193 ALA B C 1
ATOM 3254 O O . ALA B 1 193 ? 17.609 -13.586 2.662 1 98.81 193 ALA B O 1
ATOM 3255 N N . GLU B 1 194 ? 15.656 -14.172 1.824 1 98.19 194 GLU B N 1
ATOM 3256 C CA . GLU B 1 194 ? 16.172 -15.344 1.135 1 98.19 194 GLU B CA 1
ATOM 3257 C C . GLU B 1 194 ? 17.094 -14.953 -0.016 1 98.19 194 GLU B C 1
ATOM 3259 O O . GLU B 1 194 ? 18.125 -15.578 -0.232 1 98.19 194 GLU B O 1
ATOM 3264 N N . VAL B 1 195 ? 16.766 -13.914 -0.696 1 98.25 195 VAL B N 1
ATOM 3265 C CA . VAL B 1 195 ? 17.406 -13.617 -1.976 1 98.25 195 VAL B CA 1
ATOM 3266 C C . VAL B 1 195 ? 18.5 -12.578 -1.778 1 98.25 195 VAL B C 1
ATOM 3268 O O . VAL B 1 195 ? 19.594 -12.695 -2.35 1 98.25 195 VAL B O 1
ATOM 3271 N N . PHE B 1 196 ? 18.25 -11.594 -0.916 1 98.38 196 PHE B N 1
ATOM 3272 C CA . PHE B 1 196 ? 19.188 -10.477 -0.749 1 98.38 196 PHE B CA 1
ATOM 3273 C C . PHE B 1 196 ? 19.875 -10.555 0.605 1 98.38 196 PHE B C 1
ATOM 3275 O O . PHE B 1 196 ? 20.797 -9.789 0.876 1 98.38 196 PHE B O 1
ATOM 3282 N N . GLY B 1 197 ? 19.422 -11.398 1.475 1 98.31 197 GLY B N 1
ATOM 3283 C CA . GLY B 1 197 ? 20 -11.555 2.799 1 98.31 197 GLY B CA 1
ATOM 3284 C C . GLY B 1 197 ? 19.156 -10.922 3.895 1 98.31 197 GLY B C 1
ATOM 3285 O O . GLY B 1 197 ? 18.5 -9.914 3.666 1 98.31 197 GLY B O 1
ATOM 3286 N N . GLU B 1 198 ? 19.25 -11.516 5.074 1 98.56 198 GLU B N 1
ATOM 3287 C CA . GLU B 1 198 ? 18.438 -11.094 6.215 1 98.56 198 GLU B CA 1
ATOM 3288 C C . GLU B 1 198 ? 18.75 -9.656 6.613 1 98.56 198 GLU B C 1
ATOM 3290 O O . GLU B 1 198 ? 17.844 -8.898 6.969 1 98.56 198 GLU B O 1
ATOM 3295 N N . GLU B 1 199 ? 19.938 -9.258 6.559 1 98.56 199 GLU B N 1
ATOM 3296 C CA . GLU B 1 199 ? 20.312 -7.898 6.926 1 98.56 199 GLU B CA 1
ATOM 3297 C C . GLU B 1 199 ? 19.641 -6.871 6.023 1 98.56 199 GLU B C 1
ATOM 3299 O O . GLU B 1 199 ? 19.109 -5.863 6.504 1 98.56 199 GLU B O 1
ATOM 3304 N N . THR B 1 200 ? 19.625 -7.168 4.695 1 98.69 200 THR B N 1
ATOM 3305 C CA . THR B 1 200 ? 18.953 -6.293 3.74 1 98.69 200 THR B CA 1
ATOM 3306 C C . THR B 1 200 ? 17.453 -6.227 4.02 1 98.69 200 THR B C 1
ATOM 3308 O O . THR B 1 200 ? 16.875 -5.141 4.086 1 98.69 200 THR B O 1
ATOM 3311 N N . ALA B 1 201 ? 16.859 -7.387 4.227 1 98.88 201 ALA B N 1
ATOM 3312 C CA . ALA B 1 201 ? 15.43 -7.453 4.484 1 98.88 201 ALA B CA 1
ATOM 3313 C C . ALA B 1 201 ? 15.062 -6.656 5.734 1 98.88 201 ALA B C 1
ATOM 3315 O O . ALA B 1 201 ? 14.102 -5.879 5.723 1 98.88 201 ALA B O 1
ATOM 3316 N N . GLN B 1 202 ? 15.82 -6.836 6.773 1 98.75 202 GLN B N 1
ATOM 3317 C CA . GLN B 1 202 ? 15.516 -6.145 8.023 1 98.75 202 GLN B CA 1
ATOM 3318 C C . GLN B 1 202 ? 15.742 -4.641 7.887 1 98.75 202 GLN B C 1
ATOM 3320 O O . GLN B 1 202 ? 14.984 -3.844 8.438 1 98.75 202 GLN B O 1
ATOM 3325 N N . PHE B 1 203 ? 16.781 -4.273 7.188 1 98.75 203 PHE B N 1
ATOM 3326 C CA . PHE B 1 203 ? 17.031 -2.852 6.973 1 98.75 203 PHE B CA 1
ATOM 3327 C C . PHE B 1 203 ? 15.875 -2.201 6.227 1 98.75 203 PHE B C 1
ATOM 3329 O O . PHE B 1 203 ? 15.414 -1.122 6.605 1 98.75 203 PHE B O 1
ATOM 3336 N N . VAL B 1 204 ? 15.406 -2.865 5.152 1 98.88 204 VAL B N 1
ATOM 3337 C CA . VAL B 1 204 ? 14.297 -2.33 4.375 1 98.88 204 VAL B CA 1
ATOM 3338 C C . VAL B 1 204 ? 13.039 -2.281 5.238 1 98.88 204 VAL B C 1
ATOM 3340 O O . VAL B 1 204 ? 12.281 -1.31 5.188 1 98.88 204 VAL B O 1
ATOM 3343 N N . ALA B 1 205 ? 12.797 -3.299 6.039 1 98.88 205 ALA B N 1
ATOM 3344 C CA . ALA B 1 205 ? 11.648 -3.299 6.949 1 98.88 205 ALA B CA 1
ATOM 3345 C C . ALA B 1 205 ? 11.75 -2.15 7.949 1 98.88 205 ALA B C 1
ATOM 3347 O O . ALA B 1 205 ? 10.75 -1.491 8.242 1 98.88 205 ALA B O 1
ATOM 3348 N N . ASP B 1 206 ? 12.961 -1.918 8.492 1 98.81 206 ASP B N 1
ATOM 3349 C CA . ASP B 1 206 ? 13.172 -0.801 9.414 1 98.81 206 ASP B CA 1
ATOM 3350 C C . ASP B 1 206 ? 12.891 0.533 8.719 1 98.81 206 ASP B C 1
ATOM 3352 O O . ASP B 1 206 ? 12.289 1.432 9.312 1 98.81 206 ASP B O 1
ATOM 3356 N N . ARG B 1 207 ? 13.32 0.647 7.469 1 98.69 207 ARG B N 1
ATOM 3357 C CA . ARG B 1 207 ? 13.07 1.863 6.703 1 98.69 207 ARG B CA 1
ATOM 3358 C C . ARG B 1 207 ? 11.57 2.09 6.523 1 98.69 207 ARG B C 1
ATOM 3360 O O . ARG B 1 207 ? 11.109 3.234 6.5 1 98.69 207 ARG B O 1
ATOM 3367 N N . SER B 1 208 ? 10.828 1.018 6.43 1 98.75 208 SER B N 1
ATOM 3368 C CA . SER B 1 208 ? 9.375 1.081 6.305 1 98.75 208 SER B CA 1
ATOM 3369 C C . SER B 1 208 ? 8.719 1.306 7.66 1 98.75 208 SER B C 1
ATOM 3371 O O . SER B 1 208 ? 7.5 1.483 7.742 1 98.75 208 SER B O 1
ATOM 3373 N N . GLU B 1 209 ? 9.539 1.225 8.75 1 98.75 209 GLU B N 1
ATOM 3374 C CA . GLU B 1 209 ? 9.039 1.189 10.125 1 98.75 209 GLU B CA 1
ATOM 3375 C C . GLU B 1 209 ? 7.934 0.152 10.281 1 98.75 209 GLU B C 1
ATOM 3377 O O . GLU B 1 209 ? 6.875 0.445 10.844 1 98.75 209 GLU B O 1
ATOM 3382 N N . TYR B 1 210 ? 8.18 -1 9.727 1 98.69 210 TYR B N 1
ATOM 3383 C CA . TYR B 1 210 ? 7.25 -2.121 9.711 1 98.69 210 TYR B CA 1
ATOM 3384 C C . TYR B 1 210 ? 7.785 -3.289 10.531 1 98.69 210 TYR B C 1
ATOM 3386 O O . TYR B 1 210 ? 8.906 -3.744 10.312 1 98.69 210 TYR B O 1
ATOM 3394 N N . GLU B 1 211 ? 7.016 -3.756 11.508 1 97.56 211 GLU B N 1
ATOM 3395 C CA . GLU B 1 211 ? 7.348 -4.969 12.242 1 97.56 211 GLU B CA 1
ATOM 3396 C C . GLU B 1 211 ? 6.938 -6.219 11.469 1 97.56 211 GLU B C 1
ATOM 3398 O O . GLU B 1 211 ? 5.77 -6.613 11.484 1 97.56 211 GLU B O 1
ATOM 3403 N N . ARG B 1 212 ? 7.93 -6.844 10.867 1 95.88 212 ARG B N 1
ATOM 3404 C CA . ARG B 1 212 ? 7.586 -7.949 9.977 1 95.88 212 ARG B CA 1
ATOM 3405 C C . ARG B 1 212 ? 7.363 -9.234 10.766 1 95.88 212 ARG B C 1
ATOM 3407 O O . ARG B 1 212 ? 7.98 -9.445 11.812 1 95.88 212 ARG B O 1
ATOM 3414 N N . ASN B 1 213 ? 6.406 -10.023 10.328 1 97.81 213 ASN B N 1
ATOM 3415 C CA . ASN B 1 213 ? 6.258 -11.406 10.773 1 97.81 213 ASN B CA 1
ATOM 3416 C C . ASN B 1 213 ? 7.309 -12.32 10.148 1 97.81 213 ASN B C 1
ATOM 3418 O O . ASN B 1 213 ? 7.359 -12.469 8.922 1 97.81 213 ASN B O 1
ATOM 3422 N N . VAL B 1 214 ? 8.164 -12.93 11 1 97.88 214 VAL B N 1
ATOM 3423 C CA . VAL B 1 214 ? 9.25 -13.734 10.445 1 97.88 214 VAL B CA 1
ATOM 3424 C C . VAL B 1 214 ? 8.914 -15.219 10.586 1 97.88 214 VAL B C 1
ATOM 3426 O O . VAL B 1 214 ? 9.727 -16.078 10.25 1 97.88 214 VAL B O 1
ATOM 3429 N N . ASP B 1 215 ? 7.758 -15.508 11.133 1 98.31 215 ASP B N 1
ATOM 3430 C CA . ASP B 1 215 ? 7.277 -16.875 11.312 1 98.31 215 ASP B CA 1
ATOM 3431 C C . ASP B 1 215 ? 6.117 -17.188 10.367 1 98.31 215 ASP B C 1
ATOM 3433 O O . ASP B 1 215 ? 4.98 -16.781 10.625 1 98.31 215 ASP B O 1
ATOM 3437 N N . SER B 1 216 ? 6.367 -17.953 9.32 1 98.56 216 SER B N 1
ATOM 3438 C CA . SER B 1 216 ? 5.375 -18.234 8.281 1 98.56 216 SER B CA 1
ATOM 3439 C C . SER B 1 216 ? 4.168 -18.969 8.859 1 98.56 216 SER B C 1
ATOM 3441 O O . SER B 1 216 ? 3.084 -18.953 8.273 1 98.56 216 SER B O 1
ATOM 3443 N N . GLY B 1 217 ? 4.242 -19.609 9.984 1 98.38 217 GLY B N 1
ATOM 3444 C CA . GLY B 1 217 ? 3.158 -20.344 10.609 1 98.38 217 GLY B CA 1
ATOM 3445 C C . GLY B 1 217 ? 2.289 -19.5 11.508 1 98.38 217 GLY B C 1
ATOM 3446 O O . GLY B 1 217 ? 1.23 -19.938 11.961 1 98.38 217 GLY B O 1
ATOM 3447 N N . ASN B 1 218 ? 2.75 -18.25 11.805 1 97.81 218 ASN B N 1
ATOM 3448 C CA . ASN B 1 218 ? 2.002 -17.328 12.656 1 97.81 218 ASN B CA 1
ATOM 3449 C C . ASN B 1 218 ? 0.907 -16.609 11.867 1 97.81 218 ASN B C 1
ATOM 3451 O O . ASN B 1 218 ? 1.116 -15.5 11.383 1 97.81 218 ASN B O 1
ATOM 3455 N N . ASP B 1 219 ? -0.229 -17.234 11.852 1 98.25 219 ASP B N 1
ATOM 3456 C CA . ASP B 1 219 ? -1.368 -16.672 11.125 1 98.25 219 ASP B CA 1
ATOM 3457 C C . ASP B 1 219 ? -2.674 -16.938 11.875 1 98.25 219 ASP B C 1
ATOM 3459 O O . ASP B 1 219 ? -3.371 -17.906 11.594 1 98.25 219 ASP B O 1
ATOM 3463 N N . ARG B 1 220 ? -3.078 -16.078 12.711 1 97.69 220 ARG B N 1
ATOM 3464 C CA . ARG B 1 220 ? -4.27 -16.25 13.531 1 97.69 220 ARG B CA 1
ATOM 3465 C C . ARG B 1 220 ? -5.539 -16.109 12.695 1 97.69 220 ARG B C 1
ATOM 3467 O O . ARG B 1 220 ? -6.633 -16.422 13.164 1 97.69 220 ARG B O 1
ATOM 3474 N N . TYR B 1 221 ? -5.441 -15.656 11.531 1 98.69 221 TYR B N 1
ATOM 3475 C CA . TYR B 1 221 ? -6.625 -15.375 10.727 1 98.69 221 TYR B CA 1
ATOM 3476 C C . TYR B 1 221 ? -7.23 -16.656 10.172 1 98.69 221 TYR B C 1
ATOM 3478 O O . TYR B 1 221 ? -8.391 -16.672 9.758 1 98.69 221 TYR B O 1
ATOM 3486 N N . ALA B 1 222 ? -6.414 -17.766 10.102 1 98.56 222 ALA B N 1
ATOM 3487 C CA . ALA B 1 222 ? -6.977 -19.062 9.758 1 98.56 222 ALA B CA 1
ATOM 3488 C C . ALA B 1 222 ? -8.148 -19.422 10.672 1 98.56 222 ALA B C 1
ATOM 3490 O O . ALA B 1 222 ? -9.172 -19.922 10.203 1 98.56 222 ALA B O 1
ATOM 3491 N N . GLU B 1 223 ? -8 -19.125 11.977 1 98.56 223 GLU B N 1
ATOM 3492 C CA . GLU B 1 223 ? -9.078 -19.344 12.93 1 98.56 223 GLU B CA 1
ATOM 3493 C C . GLU B 1 223 ? -10.156 -18.266 12.82 1 98.56 223 GLU B C 1
ATOM 3495 O O . GLU B 1 223 ? -11.352 -18.578 12.836 1 98.56 223 GLU B O 1
ATOM 3500 N N . ARG B 1 224 ? -9.742 -17.031 12.664 1 98.38 224 ARG B N 1
ATOM 3501 C CA . ARG B 1 224 ? -10.664 -15.906 12.617 1 98.38 224 ARG B CA 1
ATOM 3502 C C . ARG B 1 224 ? -11.719 -16.109 11.539 1 98.38 224 ARG B C 1
ATOM 3504 O O . ARG B 1 224 ? -12.891 -15.766 11.734 1 98.38 224 ARG B O 1
ATOM 3511 N N . TRP B 1 225 ? -11.234 -16.656 10.375 1 98.5 225 TRP B N 1
ATOM 3512 C CA . TRP B 1 225 ? -12.141 -16.734 9.234 1 98.5 225 TRP B CA 1
ATOM 3513 C C . TRP B 1 225 ? -12.594 -18.172 9 1 98.5 225 TRP B C 1
ATOM 3515 O O . TRP B 1 225 ? -13.188 -18.484 7.965 1 98.5 225 TRP B O 1
ATOM 3525 N N . GLY B 1 226 ? -12.211 -19.062 9.867 1 98.19 226 GLY B N 1
ATOM 3526 C CA . GLY B 1 226 ? -12.75 -20.406 9.867 1 98.19 226 GLY B CA 1
ATOM 3527 C C . GLY B 1 226 ? -12.086 -21.312 8.844 1 98.19 226 GLY B C 1
ATOM 3528 O O . GLY B 1 226 ? -12.711 -22.25 8.336 1 98.19 226 GLY B O 1
ATOM 3529 N N . ALA B 1 227 ? -10.883 -21 8.484 1 97.94 227 ALA B N 1
ATOM 3530 C CA . ALA B 1 227 ? -10.148 -21.875 7.578 1 97.94 227 ALA B CA 1
ATOM 3531 C C . ALA B 1 227 ? -9.664 -23.125 8.305 1 97.94 227 ALA B C 1
ATOM 3533 O O . ALA B 1 227 ? -9.297 -24.125 7.676 1 97.94 227 ALA B O 1
ATOM 3534 N N . VAL B 1 228 ? -9.562 -23.078 9.68 1 96.31 228 VAL B N 1
ATOM 3535 C CA . VAL B 1 228 ? -9.273 -24.203 10.562 1 96.31 228 VAL B CA 1
ATOM 3536 C C . VAL B 1 228 ? -10.242 -24.188 11.742 1 96.31 228 VAL B C 1
ATOM 3538 O O . VAL B 1 228 ? -10.812 -23.156 12.078 1 96.31 228 VAL B O 1
#

Radius of gyration: 20.89 Å; Cα contacts (8 Å, |Δi|>4): 1072; chains: 2; bounding box: 53×59×48 Å